Protein AF-A0A5B1B712-F1 (afdb_monomer_lite)

pLDDT: mean 88.31, std 9.88, range [41.16, 98.31]

Sequence (535 aa):
MKKTTFRITFEDGETRSASLMPILPAKYIATVTPSPIDPTKFTGEYGIDWCEMDTNFSKIVKFQNTPTSDISHILDEPSSQFIKGGTDPQKQAILKEMYEIVQYYGKDYPVTWINLPKGKVATINIKTPLISGKDEKTDFLTIVKNANFEISYDKKSDAGSNPPIKLEKLKSKGSDIEIKALNTFGQTEYIIIQDYNGDEVGKIEMSPNSIENLAIKIVPVVFKSNPNTEKSDAQTLYKSATNGTKLIDSLNSKAFSQIGLRFTIAPIKPSPECIVIDVTKDNWTQFYKSGVFQDWEYQKTTIKPTVSVDEDGEKIYGTRDPNPRFLIDKLEDMYFAKYGKTHKGALIFVTDKSYTDPLIQGFSQTSLIRSQGTVIFNGGLSDVSVFAHEIAHMLGMEHTFFKDVADMSSENTKLGDLTRNQSIADGKKEINDLIAYQENYIKEDQENIKKLKAKNNPSPRDLTEIKEGEENIKNTEKSIVRLKDKLRKIDIKRVCGLKVTQAKTKNYMDYINDRTYFAKHQAEIAKKECKDFYK

Foldseek 3Di:
DDWDKDWDQDPVRDIDIDTDDPQPDFAWFKAKDAPPPPLLPFFAQWAKWGFDAPLQLPATQDIQNFGLVQFQWFAPQQQLAIDGDDDRVRSRVLVLVQADWDDDPNHTGGAMEIAAAAQDKTKMFIAIRGNDGDDDQAWKKWWDDDPQKWKDFPNDICPDPRDTDIDGRHDRSTGIMMIHGHDQDQDWDKTFMATPVRHTNGIHIYDRHAAFEFEEEEAEEEEDDDPVVRQVQQQVLVCLQCVPVVLQCCCCRFQQNHLRYHYDYDDADVTGHYHYDHCVPQVVCQQADPQAGDWHQCVVDPDAHDFQAAPLRDTPGDRPDRDTHGPQSVVVVRSCVVPNPPDLHEYEYEYATHHPPNLPQKDWDQLQFARTHIYGYNVCSNPSLRVSQRVLSVLLAAALAAPDPVSSVVLSVLSCVLQVSGRLVNSLVVLVVLLVVLVVVLVVLVVLLVVQVPDPDRDPVSVVSNVVSVVSNSVSVVVSVVSVSSNLNNLSSCQSRTHGNAPSHLDSSGPDDSRGHHHPSSSVSSVVSSVNHPD

Structure (mmCIF, N/CA/C/O backbone):
data_AF-A0A5B1B712-F1
#
_entry.id   AF-A0A5B1B712-F1
#
loop_
_atom_site.group_PDB
_atom_site.id
_atom_site.type_symbol
_atom_site.label_atom_id
_atom_site.label_alt_id
_atom_site.label_comp_id
_atom_site.label_asym_id
_atom_site.label_entity_id
_atom_site.label_seq_id
_atom_site.pdbx_PDB_ins_code
_atom_site.Cartn_x
_atom_site.Cartn_y
_atom_site.Cartn_z
_atom_site.occupancy
_atom_site.B_iso_or_equiv
_atom_site.auth_seq_id
_atom_site.auth_comp_id
_atom_site.auth_asym_id
_atom_site.auth_atom_id
_atom_site.pdbx_PDB_model_num
ATOM 1 N N . MET A 1 1 ? -35.070 -10.683 42.161 1.00 50.12 1 MET A N 1
ATOM 2 C CA . MET A 1 1 ? -33.848 -11.407 42.582 1.00 50.12 1 MET A CA 1
ATOM 3 C C . MET A 1 1 ? -33.763 -11.360 44.098 1.00 50.12 1 MET A C 1
ATOM 5 O O . MET A 1 1 ? -34.125 -10.336 44.668 1.00 50.12 1 MET A O 1
ATOM 9 N N . LYS A 1 2 ? -33.395 -12.463 44.757 1.00 41.16 2 LYS A N 1
ATOM 10 C CA . LYS A 1 2 ? -33.380 -12.530 46.226 1.00 41.16 2 LYS A CA 1
ATOM 11 C C . LYS A 1 2 ? -32.133 -11.821 46.763 1.00 41.16 2 LYS A C 1
ATOM 13 O O . LYS A 1 2 ? -31.024 -12.116 46.342 1.00 41.16 2 LYS A O 1
ATOM 18 N N . LYS A 1 3 ? -32.348 -10.870 47.670 1.00 53.75 3 LYS A N 1
ATOM 19 C CA . LYS A 1 3 ? -31.317 -10.190 48.460 1.00 53.75 3 LYS A CA 1
ATOM 20 C C . LYS A 1 3 ? -30.676 -11.223 49.391 1.00 53.75 3 LYS A C 1
ATOM 22 O O . LYS A 1 3 ? -31.403 -11.852 50.159 1.00 53.75 3 LYS A O 1
ATOM 27 N N . THR A 1 4 ? -29.361 -11.408 49.315 1.00 63.50 4 THR A N 1
ATOM 28 C CA . THR A 1 4 ? -28.649 -12.300 50.237 1.00 63.50 4 THR A CA 1
ATOM 29 C C . THR A 1 4 ? -28.143 -11.463 51.399 1.00 63.50 4 THR A C 1
ATOM 31 O O . THR A 1 4 ? -27.314 -10.568 51.232 1.00 63.50 4 THR A O 1
ATOM 34 N N . THR A 1 5 ? -28.690 -11.717 52.582 1.00 70.12 5 THR A N 1
ATOM 35 C CA . THR A 1 5 ? -28.289 -11.031 53.809 1.00 70.12 5 THR A CA 1
ATOM 36 C C . THR A 1 5 ? -27.361 -11.943 54.588 1.00 70.12 5 THR A C 1
ATOM 38 O O . THR A 1 5 ? -27.790 -12.984 55.082 1.00 70.12 5 THR A O 1
ATOM 41 N N . PHE A 1 6 ? -26.105 -11.538 54.721 1.00 73.75 6 PHE A N 1
ATOM 42 C CA . PHE A 1 6 ? -25.160 -12.176 55.623 1.00 73.75 6 PHE A CA 1
ATOM 43 C C . PHE A 1 6 ? -25.405 -11.619 57.023 1.00 73.75 6 PHE A C 1
ATOM 45 O O . PHE A 1 6 ? -25.449 -10.401 57.208 1.00 73.75 6 PHE A O 1
ATOM 52 N N . ARG A 1 7 ? -25.612 -12.506 57.998 1.00 80.25 7 ARG A N 1
ATOM 53 C CA . ARG A 1 7 ? -25.683 -12.161 59.421 1.00 80.25 7 ARG A CA 1
ATOM 54 C C . ARG A 1 7 ? -24.465 -12.748 60.109 1.00 80.25 7 ARG A C 1
ATOM 56 O O . ARG A 1 7 ? -24.227 -13.946 59.991 1.00 80.25 7 ARG A O 1
ATOM 63 N N . ILE A 1 8 ? -23.722 -11.898 60.801 1.00 77.31 8 ILE A N 1
ATOM 64 C CA . ILE A 1 8 ? -22.631 -12.301 61.684 1.00 77.31 8 ILE A CA 1
ATOM 65 C C . ILE A 1 8 ? -23.058 -11.904 63.090 1.00 77.31 8 ILE A C 1
ATOM 67 O O . ILE A 1 8 ? -23.433 -10.752 63.320 1.00 77.31 8 ILE A O 1
ATOM 71 N N . THR A 1 9 ? -23.027 -12.868 64.001 1.00 83.88 9 THR A N 1
ATOM 72 C CA . THR A 1 9 ? -23.249 -12.644 65.428 1.00 83.88 9 THR A CA 1
ATOM 73 C C . THR A 1 9 ? -21.899 -12.743 66.121 1.00 83.88 9 THR A C 1
ATOM 75 O O . THR A 1 9 ? -21.200 -13.743 65.960 1.00 83.88 9 THR A O 1
ATOM 78 N N . PHE A 1 10 ? -21.515 -11.678 66.815 1.00 82.62 10 PHE A N 1
ATOM 79 C CA . PHE A 1 10 ? -20.273 -11.591 67.574 1.00 82.62 10 PHE A CA 1
ATOM 80 C C . PHE A 1 10 ? -20.438 -12.260 68.948 1.00 82.62 10 PHE A C 1
ATOM 82 O O . PHE A 1 10 ? -21.555 -12.545 69.384 1.00 82.62 10 PHE A O 1
ATOM 89 N N . GLU A 1 11 ? -19.322 -12.543 69.624 1.00 80.00 11 GLU A N 1
ATOM 90 C CA . GLU A 1 11 ? -19.307 -13.242 70.923 1.00 80.00 11 GLU A CA 1
ATOM 91 C C . GLU A 1 11 ? -20.048 -12.481 72.037 1.00 80.00 11 GLU A C 1
ATOM 93 O O . GLU A 1 11 ? -20.515 -13.090 72.995 1.00 80.00 11 GLU A O 1
ATOM 98 N N . ASP A 1 12 ? -20.215 -11.166 71.891 1.00 86.88 12 ASP A N 1
ATOM 99 C CA . ASP A 1 12 ? -20.987 -10.301 72.790 1.00 86.88 12 ASP A CA 1
ATOM 100 C C . ASP A 1 12 ? -22.505 -10.305 72.510 1.00 86.88 12 ASP A C 1
ATOM 102 O O . ASP A 1 12 ? -23.271 -9.612 73.181 1.00 86.88 12 ASP A O 1
ATOM 106 N N . GLY A 1 13 ? -22.958 -11.090 71.526 1.00 81.56 13 GLY A N 1
ATOM 107 C CA . GLY A 1 13 ? -24.353 -11.171 71.101 1.00 81.56 13 GLY A CA 1
ATOM 108 C C . GLY A 1 13 ? -24.779 -10.079 70.114 1.00 81.56 13 GLY A C 1
ATOM 109 O O . GLY A 1 13 ? -25.917 -10.117 69.628 1.00 81.56 13 GLY A O 1
ATOM 110 N N . GLU A 1 14 ? -23.899 -9.136 69.755 1.00 81.06 14 GLU A N 1
ATOM 111 C CA . GLU A 1 14 ? -24.190 -8.142 68.725 1.00 81.06 14 GLU A CA 1
ATOM 112 C C . GLU A 1 14 ? -24.359 -8.859 67.376 1.00 81.06 14 GLU A C 1
ATOM 114 O O . GLU A 1 14 ? -23.508 -9.634 66.942 1.00 81.06 14 GLU A O 1
ATOM 119 N N . THR A 1 15 ? -25.475 -8.624 66.683 1.00 79.06 15 THR A N 1
ATOM 120 C CA . THR A 1 15 ? -25.688 -9.167 65.335 1.00 79.06 15 THR A CA 1
ATOM 121 C C . THR A 1 15 ? -25.596 -8.048 64.316 1.00 79.06 15 THR A C 1
ATOM 123 O O . THR A 1 15 ? -26.460 -7.171 64.267 1.00 79.06 15 THR A O 1
ATOM 126 N N . ARG A 1 16 ? -24.589 -8.111 63.443 1.00 80.81 16 ARG A N 1
ATOM 127 C CA . ARG A 1 16 ? -24.492 -7.224 62.281 1.00 80.81 16 ARG A CA 1
ATOM 128 C C . ARG A 1 16 ? -24.977 -7.945 61.042 1.00 80.81 16 ARG A C 1
ATOM 130 O O . ARG A 1 16 ? -24.733 -9.135 60.842 1.00 80.81 16 ARG A O 1
ATOM 137 N N . SER A 1 17 ? -25.683 -7.206 60.194 1.00 77.00 17 SER A N 1
ATOM 138 C CA . SER A 1 17 ? -26.152 -7.729 58.919 1.00 77.00 17 SER A CA 1
ATOM 139 C C . SER A 1 17 ? -25.687 -6.853 57.770 1.00 77.00 17 SER A C 1
ATOM 141 O O . SER A 1 17 ? -25.877 -5.639 57.786 1.00 77.00 17 SER A O 1
ATOM 143 N N . ALA A 1 18 ? -25.080 -7.488 56.771 1.00 69.56 18 ALA A N 1
ATOM 144 C CA . ALA A 1 18 ? -24.715 -6.865 55.511 1.00 69.56 18 ALA A CA 1
ATOM 145 C C . ALA A 1 18 ? -25.545 -7.522 54.414 1.00 69.56 18 ALA A C 1
ATOM 147 O O . ALA A 1 18 ? -25.600 -8.746 54.283 1.00 69.56 18 ALA A O 1
ATOM 148 N N . SER A 1 19 ? -26.250 -6.701 53.650 1.00 56.25 19 SER A N 1
ATOM 149 C CA . SER A 1 19 ? -27.020 -7.185 52.515 1.00 56.25 19 SER A CA 1
ATOM 150 C C . SER A 1 19 ? -26.234 -6.959 51.242 1.00 56.25 19 SER A C 1
ATOM 152 O O . SER A 1 19 ? -25.960 -5.813 50.898 1.00 56.25 19 SER A O 1
ATOM 154 N N . LEU A 1 20 ? -25.935 -8.037 50.528 1.00 56.88 20 LEU A N 1
ATOM 155 C CA . LEU A 1 20 ? -25.365 -7.963 49.192 1.00 56.88 20 LEU A CA 1
ATOM 156 C C . LEU A 1 20 ? -26.476 -8.302 48.197 1.00 56.88 20 LEU A C 1
ATOM 158 O O . LEU A 1 20 ? -27.103 -9.365 48.262 1.00 56.88 20 LEU A O 1
ATOM 162 N N . MET A 1 21 ? -26.766 -7.371 47.289 1.00 50.62 21 MET A N 1
ATOM 163 C CA . MET A 1 21 ? -27.394 -7.766 46.035 1.00 50.62 21 MET A CA 1
ATOM 164 C C . MET A 1 21 ? -26.284 -8.348 45.160 1.00 50.62 21 MET A C 1
ATOM 166 O O . MET A 1 21 ? -25.245 -7.700 45.039 1.00 50.62 21 MET A O 1
ATOM 170 N N . PRO A 1 22 ? -26.470 -9.527 44.544 1.00 51.47 22 PRO A N 1
ATOM 171 C CA . PRO A 1 22 ? -25.634 -9.905 43.421 1.00 51.47 22 PRO A CA 1
ATOM 172 C C . PRO A 1 22 ? -25.865 -8.852 42.336 1.00 51.47 22 PRO A C 1
ATOM 174 O O . PRO A 1 22 ? -26.931 -8.810 41.719 1.00 51.47 22 PRO A O 1
ATOM 177 N N . ILE A 1 23 ? -24.906 -7.945 42.178 1.00 55.38 23 ILE A N 1
ATOM 178 C CA . ILE A 1 23 ? -24.858 -7.042 41.038 1.00 55.38 23 ILE A CA 1
ATOM 179 C C . ILE A 1 23 ? -24.510 -7.949 39.864 1.00 55.38 23 ILE A C 1
ATOM 181 O O . ILE A 1 23 ? -23.486 -8.630 39.892 1.00 55.38 23 ILE A O 1
ATOM 185 N N . LEU A 1 24 ? -25.403 -8.048 38.876 1.00 60.50 24 LEU A N 1
ATOM 186 C CA . LEU A 1 24 ? -25.001 -8.636 37.605 1.00 60.50 24 LEU A CA 1
ATOM 187 C C . LEU A 1 24 ? -23.913 -7.716 37.043 1.00 60.50 24 LEU A C 1
ATOM 189 O O . LEU A 1 24 ? -24.230 -6.542 36.837 1.00 60.50 24 LEU A O 1
ATOM 193 N N . PRO A 1 25 ? -22.688 -8.225 36.814 1.00 69.38 25 PRO A N 1
ATOM 194 C CA . PRO A 1 25 ? -21.607 -7.447 36.230 1.00 69.38 25 PRO A CA 1
ATOM 195 C C . PRO A 1 25 ? -22.128 -6.708 35.002 1.00 69.38 25 PRO A C 1
ATOM 197 O O . PRO A 1 25 ? -22.722 -7.337 34.115 1.00 69.38 25 PRO A O 1
ATOM 200 N N . ALA A 1 26 ? -21.935 -5.395 34.939 1.00 84.56 26 ALA A N 1
ATOM 201 C CA . ALA A 1 26 ? -22.098 -4.687 33.685 1.00 84.56 26 ALA A CA 1
ATOM 202 C C . ALA A 1 26 ? -21.106 -5.277 32.675 1.00 84.56 26 ALA A C 1
ATOM 204 O O . ALA A 1 26 ? -19.916 -5.408 32.954 1.00 84.56 26 ALA A O 1
ATOM 205 N N . LYS A 1 27 ? -21.613 -5.694 31.517 1.00 89.75 27 LYS A N 1
ATOM 206 C CA . LYS A 1 27 ? -20.801 -6.271 30.445 1.00 89.75 27 LYS A CA 1
ATOM 207 C C . LYS A 1 27 ? -20.566 -5.208 29.397 1.00 89.75 27 LYS A C 1
ATOM 209 O O . LYS A 1 27 ? -21.530 -4.715 28.808 1.00 89.75 27 LYS A O 1
ATOM 214 N N . TYR A 1 28 ? -19.306 -4.895 29.147 1.00 91.19 28 TYR A N 1
ATOM 215 C CA . TYR A 1 28 ? -18.882 -3.910 28.159 1.00 91.19 28 TYR A CA 1
ATOM 216 C C . TYR A 1 28 ? -18.066 -4.588 27.075 1.00 91.19 28 TYR A C 1
ATOM 218 O O . TYR A 1 28 ? -17.346 -5.529 27.370 1.00 91.19 28 TYR A O 1
ATOM 226 N N . ILE A 1 29 ? -18.123 -4.088 25.847 1.00 93.69 29 ILE A N 1
ATOM 227 C CA . ILE A 1 29 ? -17.103 -4.405 24.840 1.00 93.69 29 ILE A CA 1
ATOM 228 C C . ILE A 1 29 ? -16.290 -3.139 24.615 1.00 93.69 29 ILE A C 1
ATOM 230 O O . ILE A 1 29 ? -16.866 -2.077 24.381 1.00 93.69 29 ILE A O 1
ATOM 234 N N . ALA A 1 30 ? -14.968 -3.228 24.711 1.00 94.44 30 ALA A N 1
ATOM 235 C CA . ALA A 1 30 ? -14.084 -2.106 24.435 1.00 94.44 30 ALA A CA 1
ATOM 236 C C . ALA A 1 30 ? -13.819 -2.016 22.927 1.00 94.44 30 ALA A C 1
ATOM 238 O O . ALA A 1 30 ? -13.176 -2.885 22.342 1.00 94.44 30 ALA A O 1
ATOM 239 N N . THR A 1 31 ? -14.314 -0.949 22.303 1.00 93.62 31 THR A N 1
ATOM 240 C CA . THR A 1 31 ? -14.117 -0.666 20.876 1.00 93.62 31 THR A CA 1
ATOM 241 C C . THR A 1 31 ? -13.103 0.451 20.689 1.00 93.62 31 THR A C 1
ATOM 243 O O . THR A 1 31 ? -13.117 1.417 21.457 1.00 93.62 31 THR A O 1
ATOM 246 N N . VAL A 1 32 ? -12.270 0.359 19.656 1.00 94.19 32 VAL A N 1
ATOM 247 C CA . VAL A 1 32 ? -11.128 1.258 19.458 1.00 94.19 32 VAL A CA 1
ATOM 248 C C . VAL A 1 32 ? -11.271 2.038 18.155 1.00 94.19 32 VAL A C 1
ATOM 250 O O . VAL A 1 32 ? -11.638 1.492 17.121 1.00 94.19 32 VAL A O 1
ATOM 253 N N . THR A 1 33 ? -10.998 3.340 18.212 1.00 91.75 33 THR A N 1
ATOM 254 C CA . THR A 1 33 ? -11.005 4.248 17.052 1.00 91.75 33 THR A CA 1
ATOM 255 C C . THR A 1 33 ? -9.831 5.227 17.149 1.00 91.75 33 THR A C 1
ATOM 257 O O . THR A 1 33 ? -9.340 5.446 18.260 1.00 91.75 33 THR A O 1
ATOM 260 N N . PRO A 1 34 ? -9.358 5.838 16.049 1.00 90.06 34 PRO A N 1
ATOM 261 C CA . PRO A 1 34 ? -8.362 6.906 16.135 1.00 90.06 34 PRO A CA 1
ATOM 262 C C . PRO A 1 34 ? -8.875 8.087 16.967 1.00 90.06 34 PRO A C 1
ATOM 264 O O . PRO A 1 34 ? -10.079 8.354 17.008 1.00 90.06 34 PRO A O 1
ATOM 267 N N . SER A 1 35 ? -7.953 8.797 17.621 1.00 86.38 35 SER A N 1
ATOM 268 C CA . SER A 1 35 ? -8.233 10.057 18.309 1.00 86.38 35 SER A CA 1
ATOM 269 C C . SER A 1 35 ? -7.502 11.223 17.619 1.00 86.38 35 SER A C 1
ATOM 271 O O . SER A 1 35 ? -6.347 11.047 17.224 1.00 86.38 35 SER A O 1
ATOM 273 N N . PRO A 1 36 ? -8.125 12.408 17.450 1.00 75.94 36 PRO A N 1
ATOM 274 C CA . PRO A 1 36 ? -9.433 12.817 17.975 1.00 75.94 36 PRO A CA 1
ATOM 275 C C . PRO A 1 36 ? -10.596 11.970 17.442 1.00 75.94 36 PRO A C 1
ATOM 277 O O . PRO A 1 36 ? -10.550 11.491 16.316 1.00 75.94 36 PRO A O 1
ATOM 280 N N . ILE A 1 37 ? -11.647 11.820 18.264 1.00 60.38 37 ILE A N 1
ATOM 281 C CA . ILE A 1 37 ? -12.854 11.005 17.980 1.00 60.38 37 ILE A CA 1
ATOM 282 C C . ILE A 1 37 ? -13.455 11.307 16.606 1.00 60.38 37 ILE A C 1
ATOM 284 O O . ILE A 1 37 ? -14.119 10.451 16.033 1.00 60.38 37 ILE A O 1
ATOM 288 N N . ASP A 1 38 ? -13.262 12.535 16.120 1.00 69.31 38 ASP A N 1
ATOM 289 C CA . ASP A 1 38 ? -13.509 12.910 14.738 1.00 69.31 38 ASP A CA 1
ATOM 290 C C . ASP A 1 38 ? -12.348 12.416 13.854 1.00 69.31 38 ASP A C 1
ATOM 292 O O . ASP A 1 38 ? -11.329 13.110 13.741 1.00 69.31 38 ASP A O 1
ATOM 296 N N . PRO A 1 39 ? -12.491 11.258 13.180 1.00 58.19 39 PRO A N 1
ATOM 297 C CA . PRO A 1 39 ? -11.410 10.661 12.406 1.00 58.19 39 PRO A CA 1
ATOM 298 C C . PRO A 1 39 ? -11.059 11.521 11.188 1.00 58.19 39 PRO A C 1
ATOM 300 O O . PRO A 1 39 ? -10.028 11.311 10.560 1.00 58.19 39 PRO A O 1
ATOM 303 N N . THR A 1 40 ? -11.888 12.518 10.843 1.00 63.72 40 THR A N 1
ATOM 304 C CA . THR A 1 40 ? -11.573 13.475 9.775 1.00 63.72 40 THR A CA 1
ATOM 305 C C . THR A 1 40 ? -10.407 14.398 10.125 1.00 63.72 40 THR A C 1
ATOM 307 O O . THR A 1 40 ? -9.854 15.022 9.220 1.00 63.72 40 THR A O 1
ATOM 310 N N . LYS A 1 41 ? -10.021 14.461 11.406 1.00 74.50 41 LYS A N 1
ATOM 311 C CA . LYS A 1 41 ? -8.885 15.239 11.915 1.00 74.50 41 LYS A CA 1
ATOM 312 C C . LYS A 1 41 ? -7.626 14.404 12.152 1.00 74.50 41 LYS A C 1
ATOM 314 O O . LYS A 1 41 ? -6.592 14.979 12.473 1.00 74.50 41 LYS A O 1
ATOM 319 N N . PHE A 1 42 ? -7.705 13.081 12.021 1.00 82.62 42 PHE A N 1
ATOM 320 C CA . PHE A 1 42 ? -6.535 12.209 12.046 1.00 82.62 42 PHE A CA 1
ATOM 321 C C . PHE A 1 42 ? -5.678 12.465 10.796 1.00 82.62 42 PHE A C 1
ATOM 323 O O . PHE A 1 42 ? -6.223 12.495 9.690 1.00 82.62 42 PHE A O 1
ATOM 330 N N . THR A 1 43 ? -4.362 12.683 10.949 1.00 78.88 43 THR A N 1
ATOM 331 C CA . THR A 1 43 ? -3.503 13.148 9.838 1.00 78.88 43 THR A CA 1
ATOM 332 C C . THR A 1 43 ? -2.489 12.120 9.336 1.00 78.88 43 THR A C 1
ATOM 334 O O . THR A 1 43 ? -1.664 12.450 8.480 1.00 78.88 43 THR A O 1
ATOM 337 N N . GLY A 1 44 ? -2.580 10.872 9.805 1.00 82.19 44 GLY A N 1
ATOM 338 C CA . GLY A 1 44 ? -1.759 9.761 9.320 1.00 82.19 44 GLY A CA 1
ATOM 339 C C . GLY A 1 44 ? -0.501 9.483 10.145 1.00 82.19 44 GLY A C 1
ATOM 340 O O . GLY A 1 44 ? 0.450 8.878 9.666 1.00 82.19 44 GLY A O 1
ATOM 341 N N . GLU A 1 45 ? -0.435 9.930 11.393 1.00 86.50 45 GLU A N 1
ATOM 342 C CA . GLU A 1 45 ? 0.786 9.849 12.201 1.00 86.50 45 GLU A CA 1
ATOM 343 C C . GLU A 1 45 ? 1.227 8.399 12.514 1.00 86.50 45 GLU A C 1
ATOM 345 O O . GLU A 1 45 ? 2.411 8.149 12.763 1.00 86.50 45 GLU A O 1
ATOM 350 N N . TYR A 1 46 ? 0.295 7.440 12.478 1.00 92.44 46 TYR A N 1
ATOM 351 C CA . TYR A 1 46 ? 0.489 5.999 12.695 1.00 92.44 46 TYR A CA 1
ATOM 352 C C . TYR A 1 46 ? -0.547 5.187 11.897 1.00 92.44 46 TYR A C 1
ATOM 354 O O . TYR A 1 46 ? -1.554 5.726 11.465 1.00 92.44 46 TYR A O 1
ATOM 362 N N . GLY A 1 47 ? -0.331 3.895 11.661 1.00 94.31 47 GLY A N 1
ATOM 363 C CA . GLY A 1 47 ? -1.299 3.088 10.912 1.00 94.31 47 GLY A CA 1
ATOM 364 C C . GLY A 1 47 ? -2.442 2.662 11.804 1.00 94.31 47 GLY A C 1
ATOM 365 O O . GLY A 1 47 ? -2.1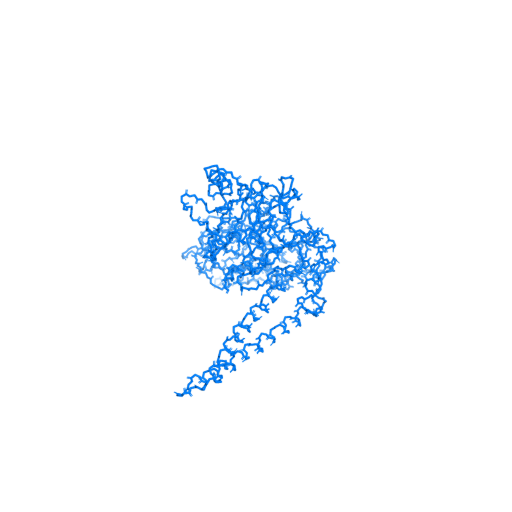77 2.165 12.894 1.00 94.31 47 GLY A O 1
ATOM 366 N N . ILE A 1 48 ? -3.684 2.821 11.354 1.00 94.50 48 ILE A N 1
ATOM 367 C CA . ILE A 1 48 ? -4.851 2.303 12.067 1.00 94.50 48 ILE A CA 1
ATOM 368 C C . ILE A 1 48 ? -5.958 1.893 11.103 1.00 94.50 48 ILE A C 1
ATOM 370 O O . ILE A 1 48 ? -6.363 2.650 10.220 1.00 94.50 48 ILE A O 1
ATOM 374 N N . ASP A 1 49 ? -6.464 0.683 11.301 1.00 95.06 49 ASP A N 1
ATOM 375 C CA . ASP A 1 49 ? -7.586 0.130 10.556 1.00 95.06 49 ASP A CA 1
ATOM 376 C C . ASP A 1 49 ? -8.612 -0.415 11.551 1.00 95.06 49 ASP A C 1
ATOM 378 O O . ASP A 1 49 ? -8.293 -1.240 12.409 1.00 95.06 49 ASP A O 1
ATOM 382 N N . TRP A 1 50 ? -9.832 0.113 11.489 1.00 94.56 50 TRP A N 1
ATOM 383 C CA . TRP A 1 50 ? -10.864 -0.109 12.495 1.00 94.56 50 TRP A CA 1
ATOM 384 C C . TRP A 1 50 ? -12.248 -0.187 11.860 1.00 94.56 50 TRP A C 1
ATOM 386 O O . TRP A 1 50 ? -12.506 0.362 10.783 1.00 94.56 50 TRP A O 1
ATOM 396 N N . CYS A 1 51 ? -13.166 -0.801 12.600 1.00 95.19 51 CYS A N 1
ATOM 397 C CA . CYS A 1 51 ? -14.572 -0.890 12.249 1.00 95.19 51 CYS A CA 1
ATOM 398 C C . CYS A 1 51 ? -15.455 -0.219 13.304 1.00 95.19 51 CYS A C 1
ATOM 400 O O . CYS A 1 51 ? -15.168 -0.238 14.500 1.00 95.19 51 CYS A O 1
ATOM 402 N N . GLU A 1 52 ? -16.578 0.333 12.855 1.00 94.00 52 GLU A N 1
ATOM 403 C CA . GLU A 1 52 ? -17.700 0.700 13.715 1.00 94.00 52 GLU A CA 1
ATOM 404 C C . GLU A 1 52 ? -18.777 -0.374 13.559 1.00 94.00 52 GLU A C 1
ATOM 406 O O . GLU A 1 52 ? -19.217 -0.657 12.442 1.00 94.00 52 GLU A O 1
ATOM 411 N N . MET A 1 53 ? -19.197 -0.971 14.673 1.00 94.38 53 MET A N 1
ATOM 412 C CA . MET A 1 53 ? -20.286 -1.949 14.724 1.00 94.38 53 MET A CA 1
ATOM 413 C C . MET A 1 53 ? -21.629 -1.250 14.963 1.00 94.38 53 MET A C 1
ATOM 415 O O . MET A 1 53 ? -21.683 -0.137 15.491 1.00 94.38 53 MET A O 1
ATOM 419 N N . ASP A 1 54 ? -22.730 -1.903 14.595 1.00 93.81 54 ASP A N 1
ATOM 420 C CA . ASP A 1 54 ? -24.056 -1.494 15.055 1.00 93.81 54 ASP A CA 1
ATOM 421 C C . ASP A 1 54 ? -24.211 -1.684 16.577 1.00 93.81 54 ASP A C 1
ATOM 423 O O . ASP A 1 54 ? -23.409 -2.339 17.243 1.00 93.81 54 ASP A O 1
ATOM 427 N N . THR A 1 55 ? -25.284 -1.135 17.150 1.00 88.44 55 THR A N 1
ATOM 428 C CA . THR A 1 55 ? -25.520 -1.165 18.606 1.00 88.44 55 THR A CA 1
ATOM 429 C C . THR A 1 55 ? -25.612 -2.575 19.188 1.00 88.44 55 THR A C 1
ATOM 431 O O . THR A 1 55 ? -25.341 -2.766 20.369 1.00 88.44 55 THR A O 1
ATOM 434 N N . ASN A 1 56 ? -25.984 -3.563 18.372 1.00 90.00 56 ASN A N 1
ATOM 435 C CA . ASN A 1 56 ? -26.139 -4.954 18.788 1.00 90.00 56 ASN A CA 1
ATOM 436 C C . ASN A 1 56 ? -24.917 -5.829 18.488 1.00 90.00 56 ASN A C 1
ATOM 438 O O . ASN A 1 56 ? -24.988 -7.037 18.757 1.00 90.00 56 ASN A O 1
ATOM 442 N N . PHE A 1 57 ? -23.841 -5.259 17.929 1.00 92.69 57 PHE A N 1
ATOM 443 C CA . PHE A 1 57 ? -22.656 -5.990 17.468 1.00 92.69 57 PHE A CA 1
ATOM 444 C C . PHE A 1 57 ? -23.012 -7.161 16.537 1.00 92.69 57 PHE A C 1
ATOM 446 O O . PHE A 1 57 ? -22.462 -8.255 16.625 1.00 92.69 57 PHE A O 1
ATOM 453 N N . SER A 1 58 ? -24.009 -6.950 15.680 1.00 92.12 58 SER A N 1
ATOM 454 C CA . SER A 1 58 ? -24.463 -7.912 14.679 1.00 92.12 58 SER A CA 1
ATOM 455 C C . SER A 1 58 ? -23.768 -7.712 13.334 1.00 92.12 58 SER A C 1
ATOM 457 O O . SER A 1 58 ? -23.563 -8.682 12.602 1.00 92.12 58 SER A O 1
ATOM 459 N N . LYS A 1 59 ? -23.388 -6.469 13.011 1.00 95.38 59 LYS A N 1
ATOM 460 C CA . LYS A 1 59 ? -22.752 -6.128 11.737 1.00 95.38 59 LYS A CA 1
ATOM 461 C C . LYS A 1 59 ? -21.844 -4.909 11.834 1.00 95.38 59 LYS A C 1
ATOM 463 O O . LYS A 1 59 ? -22.087 -3.990 12.616 1.00 95.38 59 LYS A O 1
ATOM 468 N N . ILE A 1 60 ? -20.847 -4.881 10.959 1.00 96.94 60 ILE A N 1
ATOM 469 C CA . ILE A 1 60 ? -20.005 -3.718 10.693 1.00 96.94 60 ILE A CA 1
ATOM 470 C C . ILE A 1 60 ? -20.854 -2.698 9.929 1.00 96.94 60 ILE A C 1
ATOM 472 O O . ILE A 1 60 ? -21.411 -3.010 8.875 1.00 96.94 60 ILE A O 1
ATOM 476 N N . VAL A 1 61 ? -20.973 -1.478 10.451 1.00 96.50 61 VAL A N 1
ATOM 477 C CA . VAL A 1 61 ? -21.681 -0.368 9.789 1.00 96.50 61 VAL A CA 1
ATOM 478 C C . VAL A 1 61 ? -20.731 0.554 9.038 1.00 96.50 61 VAL A C 1
ATOM 480 O O . VAL A 1 61 ? -21.121 1.092 7.997 1.00 96.50 61 VAL A O 1
ATOM 483 N N . LYS A 1 62 ? -19.483 0.680 9.506 1.00 95.06 62 LYS A N 1
ATOM 484 C CA . LYS A 1 62 ? -18.411 1.393 8.805 1.00 95.06 62 LYS A CA 1
ATOM 485 C C . LYS A 1 62 ? -17.058 0.717 8.989 1.00 95.06 62 LYS A C 1
ATOM 487 O O . LYS A 1 62 ? -16.817 0.118 10.031 1.00 95.06 62 LYS A O 1
ATOM 492 N N . PHE A 1 63 ? -16.164 0.927 8.032 1.00 93.25 63 PHE A N 1
ATOM 493 C CA . PHE A 1 63 ? -14.746 0.563 8.088 1.00 93.25 63 PHE A CA 1
ATOM 494 C C . PHE A 1 63 ? -13.914 1.794 7.699 1.00 93.25 63 PHE A C 1
ATOM 496 O O . PHE A 1 63 ? -14.208 2.444 6.697 1.00 93.25 63 PHE A O 1
ATOM 503 N N . GLN A 1 64 ? -12.954 2.199 8.535 1.00 89.44 64 GLN A N 1
ATOM 504 C CA . GLN A 1 64 ? -12.178 3.446 8.372 1.00 89.44 64 GLN A CA 1
ATOM 505 C C . GLN A 1 64 ? -13.044 4.681 8.015 1.00 89.44 64 GLN A C 1
ATOM 507 O O . GLN A 1 64 ? -12.751 5.446 7.092 1.00 89.44 64 GLN A O 1
ATOM 512 N N . ASN A 1 65 ? -14.159 4.855 8.739 1.00 88.75 65 ASN A N 1
ATOM 513 C CA . ASN A 1 65 ? -15.189 5.886 8.522 1.00 88.75 65 ASN A CA 1
ATOM 514 C C . ASN A 1 65 ? -15.957 5.809 7.180 1.00 88.75 65 ASN A C 1
ATOM 516 O O . ASN A 1 65 ? -16.765 6.687 6.884 1.00 88.75 65 ASN A O 1
ATOM 520 N N . THR A 1 66 ? -15.772 4.747 6.402 1.00 92.50 66 THR A N 1
ATOM 521 C CA . THR A 1 66 ? -16.517 4.482 5.166 1.00 92.50 66 THR A CA 1
ATOM 522 C C . THR A 1 66 ? -17.756 3.644 5.479 1.00 92.50 66 THR A C 1
ATOM 524 O O . THR A 1 66 ? -17.614 2.536 6.003 1.00 92.50 66 THR A O 1
ATOM 527 N N . PRO A 1 67 ? -18.976 4.127 5.195 1.00 95.38 67 PRO A N 1
ATOM 528 C CA . PRO A 1 67 ? -20.195 3.332 5.308 1.00 95.38 67 PRO A CA 1
ATOM 529 C C . PRO A 1 67 ? -20.149 2.043 4.484 1.00 95.38 67 PRO A C 1
ATOM 531 O O . PRO A 1 67 ? -19.771 2.043 3.316 1.00 95.38 67 PRO A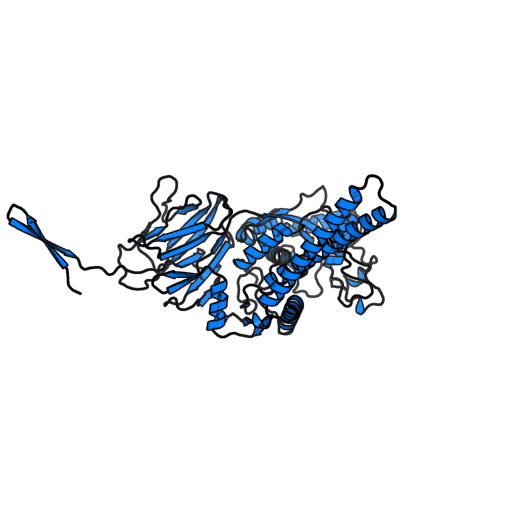 O 1
ATOM 534 N N . THR A 1 68 ? -20.645 0.940 5.045 1.00 95.56 68 THR A N 1
ATOM 535 C CA . THR A 1 68 ? -20.797 -0.323 4.291 1.00 95.56 68 THR A CA 1
ATOM 536 C C . THR A 1 68 ? -21.770 -0.217 3.114 1.00 95.56 68 THR A C 1
ATOM 538 O O . THR A 1 68 ? -21.686 -0.991 2.157 1.00 95.56 68 THR A O 1
ATOM 541 N N . SER A 1 69 ? -22.661 0.778 3.135 1.00 94.88 69 SER A N 1
ATOM 542 C CA . SER A 1 69 ? -23.521 1.124 2.001 1.00 94.88 69 SER A CA 1
ATOM 543 C C . SER A 1 69 ? -22.745 1.634 0.785 1.00 94.88 69 SER A C 1
ATOM 545 O O . SER A 1 69 ? -23.244 1.496 -0.327 1.00 94.88 69 SER A O 1
ATOM 547 N N . ASP A 1 70 ? -21.537 2.176 0.975 1.00 95.69 70 ASP A N 1
ATOM 548 C CA . ASP A 1 70 ? -20.707 2.704 -0.114 1.00 95.69 70 ASP A CA 1
ATOM 549 C C . ASP A 1 70 ? -19.884 1.615 -0.822 1.00 95.69 70 ASP A C 1
ATOM 551 O O . ASP A 1 70 ? -19.246 1.902 -1.837 1.00 95.69 70 ASP A O 1
ATOM 555 N N . ILE A 1 71 ? -19.933 0.362 -0.348 1.00 96.12 71 ILE A N 1
ATOM 556 C CA . ILE A 1 71 ? -19.390 -0.802 -1.063 1.00 96.12 71 ILE A CA 1
ATOM 557 C C . ILE A 1 71 ? -20.190 -0.998 -2.352 1.00 96.12 71 ILE A C 1
ATOM 559 O O . ILE A 1 71 ? -21.374 -1.361 -2.323 1.00 96.12 71 ILE A O 1
ATOM 563 N N . SER A 1 72 ? -19.516 -0.764 -3.475 1.00 95.56 72 SER A N 1
ATOM 564 C CA . SER A 1 72 ? -20.093 -0.755 -4.815 1.00 95.56 72 SER A CA 1
ATOM 565 C C . SER A 1 72 ? -19.957 -2.103 -5.519 1.00 95.56 72 SER A C 1
ATOM 567 O O . SER A 1 72 ? -20.847 -2.457 -6.291 1.00 95.56 72 SER A O 1
ATOM 569 N N . HIS A 1 73 ? -18.883 -2.852 -5.249 1.00 96.25 73 HIS A N 1
ATOM 570 C CA . HIS A 1 73 ? -18.622 -4.166 -5.839 1.00 96.25 73 HIS A CA 1
ATOM 571 C C . HIS A 1 73 ? -17.977 -5.099 -4.812 1.00 96.25 73 HIS A C 1
ATOM 573 O O . HIS A 1 73 ? -17.250 -4.647 -3.921 1.00 96.25 73 HIS A O 1
ATOM 579 N N . ILE A 1 74 ? -18.218 -6.395 -4.981 1.00 96.12 74 ILE A N 1
ATOM 580 C CA . ILE A 1 74 ? -17.564 -7.468 -4.230 1.00 96.12 74 ILE A CA 1
ATOM 581 C C . ILE A 1 74 ? -16.919 -8.456 -5.197 1.00 96.12 74 ILE A C 1
ATOM 583 O O . ILE A 1 74 ? -17.398 -8.619 -6.319 1.00 96.12 74 ILE A O 1
ATOM 587 N N . LEU A 1 75 ? -15.846 -9.110 -4.770 1.00 95.06 75 LEU A N 1
ATOM 588 C CA . LEU A 1 75 ? -15.235 -10.205 -5.507 1.00 95.06 75 LEU A CA 1
ATOM 589 C C . LEU A 1 75 ? -16.026 -11.499 -5.289 1.00 95.06 75 LEU A C 1
ATOM 591 O O . LEU A 1 75 ? -16.224 -11.930 -4.155 1.00 95.06 75 LEU A O 1
ATOM 595 N N . ASP A 1 76 ? -16.427 -12.132 -6.383 1.00 94.06 76 ASP A N 1
ATOM 596 C CA . ASP A 1 76 ? -16.886 -13.514 -6.418 1.00 94.06 76 ASP A CA 1
ATOM 597 C C . ASP A 1 76 ? -15.675 -14.420 -6.688 1.00 94.06 76 ASP A C 1
ATOM 599 O O . ASP A 1 76 ? -15.201 -14.545 -7.819 1.00 94.06 76 ASP A O 1
ATOM 603 N N . GLU A 1 77 ? -15.101 -14.998 -5.629 1.00 91.56 77 GLU A N 1
ATOM 604 C CA . GLU A 1 77 ? -13.881 -15.812 -5.739 1.00 91.56 77 GLU A CA 1
ATOM 605 C C . GLU A 1 77 ? -14.025 -17.077 -6.596 1.00 91.56 77 GLU A C 1
ATOM 607 O O . GLU A 1 77 ? -13.078 -17.385 -7.325 1.00 91.56 77 GLU A O 1
ATOM 612 N N . PRO A 1 78 ? -15.154 -17.817 -6.557 1.00 93.19 78 PRO A N 1
ATOM 613 C CA . PRO A 1 78 ? -15.379 -18.957 -7.440 1.00 93.19 78 PRO A CA 1
ATOM 614 C C . PRO A 1 78 ? -15.279 -18.616 -8.927 1.00 93.19 78 PRO A C 1
ATOM 616 O O . PRO A 1 78 ? -14.759 -19.423 -9.693 1.00 93.19 78 PRO A O 1
ATOM 619 N N . SER A 1 79 ? -15.754 -17.436 -9.336 1.00 91.56 79 SER A N 1
ATOM 620 C CA . SER A 1 79 ? -15.696 -16.991 -10.731 1.00 91.56 79 SER A CA 1
ATOM 621 C C . SER A 1 79 ? -14.490 -16.101 -11.038 1.00 91.56 79 SER A C 1
ATOM 623 O O . SER A 1 79 ? -14.305 -15.728 -12.194 1.00 91.56 79 SER A O 1
ATOM 625 N N . SER A 1 80 ? -13.698 -15.722 -10.028 1.00 92.94 80 SER A N 1
ATOM 626 C CA . SER A 1 80 ? -12.599 -14.754 -10.137 1.00 92.94 80 SER A CA 1
ATOM 627 C C . SER A 1 80 ? -13.027 -13.418 -10.762 1.00 92.94 80 SER A C 1
ATOM 629 O O . SER A 1 80 ? -12.306 -12.844 -11.580 1.00 92.94 80 SER A O 1
ATOM 631 N N . GLN A 1 81 ? -14.216 -12.920 -10.402 1.00 94.06 81 GLN A N 1
ATOM 632 C CA . GLN A 1 81 ? -14.768 -11.680 -10.960 1.00 94.06 81 GLN A CA 1
ATOM 633 C C . GLN A 1 81 ? -15.355 -10.775 -9.887 1.00 94.06 81 GLN A C 1
ATOM 635 O O . GLN A 1 81 ? -16.087 -11.213 -9.006 1.00 94.06 81 GLN A O 1
ATOM 640 N N . PHE A 1 82 ? -15.100 -9.477 -10.001 1.00 95.38 82 PHE A N 1
ATOM 641 C CA . PHE A 1 82 ? -15.867 -8.476 -9.283 1.00 95.38 82 PHE A CA 1
ATOM 642 C C . PHE A 1 82 ? -17.257 -8.346 -9.893 1.00 95.38 82 PHE A C 1
ATOM 644 O O . PHE A 1 82 ? -17.414 -8.130 -11.099 1.00 95.38 82 PHE A O 1
ATOM 651 N N . ILE A 1 83 ? -18.262 -8.424 -9.030 1.00 94.12 83 ILE A N 1
ATOM 652 C CA . ILE A 1 83 ? -19.663 -8.216 -9.367 1.00 94.12 83 ILE A CA 1
ATOM 653 C C . ILE A 1 83 ? -20.164 -6.939 -8.706 1.00 94.12 83 ILE A C 1
ATOM 655 O O . ILE A 1 83 ? -19.787 -6.587 -7.586 1.00 94.12 83 ILE A O 1
ATOM 659 N N . LYS A 1 84 ? -21.037 -6.221 -9.410 1.00 93.56 84 LYS A N 1
ATOM 660 C CA . LYS A 1 84 ? -21.661 -5.015 -8.872 1.00 93.56 84 LYS A CA 1
ATOM 661 C C . LYS A 1 84 ? -22.631 -5.369 -7.751 1.00 93.56 84 LYS A C 1
ATOM 663 O O . LYS A 1 84 ? -23.486 -6.238 -7.899 1.00 93.56 84 LYS A O 1
ATOM 668 N N . GLY A 1 85 ? -22.547 -4.625 -6.657 1.00 85.62 85 GLY A N 1
ATOM 669 C CA . GLY A 1 85 ? -23.350 -4.839 -5.466 1.00 85.62 85 GLY A CA 1
ATOM 670 C C . GLY A 1 85 ? -22.793 -5.965 -4.603 1.00 85.62 85 GLY A C 1
ATOM 671 O O . GLY A 1 85 ? -21.601 -6.007 -4.333 1.00 85.62 85 GLY A O 1
ATOM 672 N N . GLY A 1 86 ? -23.688 -6.809 -4.103 1.00 88.12 86 GLY A N 1
ATOM 673 C CA . GLY A 1 86 ? -23.421 -7.799 -3.065 1.00 88.12 86 GLY A CA 1
ATOM 674 C C . GLY A 1 86 ? -24.493 -7.715 -1.987 1.00 88.12 86 GLY A C 1
ATOM 675 O O . GLY A 1 86 ? -24.896 -6.617 -1.590 1.00 88.12 86 GLY A O 1
ATOM 676 N N . THR A 1 87 ? -24.983 -8.864 -1.534 1.00 92.62 87 THR A N 1
ATOM 677 C CA . THR A 1 87 ? -25.922 -8.910 -0.409 1.00 92.62 87 THR A CA 1
ATOM 678 C C . THR A 1 87 ? -25.220 -8.469 0.877 1.00 92.62 87 THR A C 1
ATOM 680 O O . THR A 1 87 ? -24.004 -8.625 1.012 1.00 92.62 87 THR A O 1
ATOM 683 N N . ASP A 1 88 ? -25.974 -7.941 1.844 1.00 92.81 88 ASP A N 1
ATOM 684 C CA . ASP A 1 88 ? -25.418 -7.566 3.149 1.00 92.81 88 ASP A CA 1
ATOM 685 C C . ASP A 1 88 ? -24.596 -8.707 3.785 1.00 92.81 88 ASP A C 1
ATOM 687 O O . ASP A 1 88 ? -23.464 -8.443 4.186 1.00 92.81 88 ASP A O 1
ATOM 691 N N . PRO A 1 89 ? -25.058 -9.978 3.814 1.00 95.00 89 PRO A N 1
ATOM 692 C CA . PRO A 1 89 ? -24.249 -11.088 4.318 1.00 95.00 89 PRO A CA 1
ATOM 693 C C . PRO A 1 89 ? -22.909 -11.273 3.596 1.00 95.00 89 PRO A C 1
ATOM 695 O O . PRO A 1 89 ? -21.898 -11.479 4.262 1.00 95.00 89 PRO A O 1
ATOM 698 N N . GLN A 1 90 ? -22.872 -11.155 2.264 1.00 94.94 90 GLN A N 1
ATOM 699 C CA . GLN A 1 90 ? -21.626 -11.276 1.494 1.00 94.94 90 GLN A CA 1
ATOM 700 C C . GLN A 1 90 ? -20.650 -10.144 1.827 1.00 94.94 90 GLN A C 1
ATOM 702 O O . GLN A 1 90 ? -19.477 -10.395 2.089 1.00 94.94 90 GLN A O 1
ATOM 707 N N . LYS A 1 91 ? -21.142 -8.900 1.892 1.00 95.25 91 LYS A N 1
ATOM 708 C CA . LYS A 1 91 ? -20.322 -7.743 2.282 1.00 95.25 91 LYS A CA 1
ATOM 709 C C . LYS A 1 91 ? -19.749 -7.913 3.687 1.00 95.25 91 LYS A C 1
ATOM 711 O O . LYS A 1 91 ? -18.579 -7.630 3.912 1.00 95.25 91 LYS A O 1
ATOM 716 N N . GLN A 1 92 ? -20.569 -8.381 4.629 1.00 95.38 92 GLN A N 1
ATOM 717 C CA . GLN A 1 92 ? -20.135 -8.624 6.005 1.00 95.38 92 GLN A CA 1
ATOM 718 C C . GLN A 1 92 ? -19.108 -9.754 6.096 1.00 95.38 92 GLN A C 1
ATOM 720 O O . GLN A 1 92 ? -18.170 -9.625 6.873 1.00 95.38 92 GLN A O 1
ATOM 725 N N . ALA A 1 93 ? -19.257 -10.830 5.317 1.00 94.38 93 ALA A N 1
ATOM 726 C CA . ALA A 1 93 ? -18.281 -11.916 5.278 1.00 94.38 93 ALA A CA 1
ATOM 727 C C . ALA A 1 93 ? -16.903 -11.405 4.831 1.00 94.38 93 ALA A C 1
ATOM 729 O O . ALA A 1 93 ? -15.932 -11.566 5.564 1.00 94.38 93 ALA A O 1
ATOM 730 N N . ILE A 1 94 ? -16.847 -10.683 3.708 1.00 94.44 94 ILE A N 1
ATOM 731 C CA . ILE A 1 94 ? -15.589 -10.143 3.177 1.00 94.44 94 ILE A CA 1
ATOM 732 C C . ILE A 1 94 ? -14.975 -9.114 4.138 1.00 94.44 94 ILE A C 1
ATOM 734 O O . ILE A 1 94 ? -13.783 -9.171 4.417 1.00 94.44 94 ILE A O 1
ATOM 738 N N . LEU A 1 95 ? -15.778 -8.205 4.707 1.00 94.69 95 LEU A N 1
ATOM 739 C CA . LEU A 1 95 ? -15.279 -7.264 5.717 1.00 94.69 95 LEU A CA 1
ATOM 740 C C . LEU A 1 95 ? -14.698 -7.993 6.929 1.00 94.69 95 LEU A C 1
ATOM 742 O O . LEU A 1 95 ? -13.653 -7.594 7.422 1.00 94.69 95 LEU A O 1
ATOM 746 N N . LYS A 1 96 ? -15.347 -9.058 7.410 1.00 93.94 96 LYS A N 1
ATOM 747 C CA . LYS A 1 96 ? -14.838 -9.839 8.542 1.00 93.94 96 LYS A CA 1
ATOM 748 C C . LYS A 1 96 ? -13.514 -10.533 8.221 1.00 93.94 96 LYS A C 1
ATOM 750 O O . LYS A 1 96 ? -12.674 -10.602 9.104 1.00 93.94 96 LYS A O 1
ATOM 755 N N . GLU A 1 97 ? -13.297 -10.983 6.986 1.00 92.50 97 GLU A N 1
ATOM 756 C CA . GLU A 1 97 ? -12.014 -11.565 6.557 1.00 92.50 97 GLU A CA 1
ATOM 757 C C . GLU A 1 97 ? -10.847 -10.564 6.587 1.00 92.50 97 GLU A C 1
ATOM 759 O O . GLU A 1 97 ? -9.689 -10.974 6.651 1.00 92.50 97 GLU A O 1
ATOM 764 N N . MET A 1 98 ? -11.126 -9.256 6.569 1.00 91.88 98 MET A N 1
ATOM 765 C CA . MET A 1 98 ? -10.091 -8.216 6.637 1.00 91.88 98 MET A CA 1
ATOM 766 C C . MET A 1 98 ? -9.506 -8.020 8.042 1.00 91.88 98 MET A C 1
ATOM 768 O O . MET A 1 98 ? -8.451 -7.397 8.179 1.00 91.88 98 MET A O 1
ATOM 772 N N . TYR A 1 99 ? -10.179 -8.520 9.081 1.00 94.38 99 TYR A N 1
ATOM 773 C CA . TYR A 1 99 ? -9.808 -8.298 10.476 1.00 94.38 99 TYR A CA 1
ATOM 774 C C . TYR A 1 99 ? -9.698 -9.622 11.222 1.00 94.38 99 TYR A C 1
ATOM 776 O O . TYR A 1 99 ? -10.336 -10.616 10.883 1.00 94.38 99 TYR A O 1
ATOM 784 N N . GLU A 1 100 ? -8.924 -9.630 12.303 1.00 95.50 100 GLU A N 1
ATOM 785 C CA . GLU A 1 100 ? -9.076 -10.697 13.281 1.00 95.50 100 GLU A CA 1
ATOM 786 C C . GLU A 1 100 ? -10.448 -10.554 13.956 1.00 95.50 100 GLU A C 1
ATOM 788 O O . GLU A 1 100 ? -10.792 -9.480 14.457 1.00 95.50 100 GLU A O 1
ATOM 793 N N . ILE A 1 101 ? -11.236 -11.630 13.974 1.00 95.88 101 ILE A N 1
ATOM 794 C CA . ILE A 1 101 ? -12.534 -11.657 14.649 1.00 95.88 101 ILE A CA 1
ATOM 795 C C . ILE A 1 101 ? -12.399 -12.400 15.972 1.00 95.88 101 ILE A C 1
ATOM 797 O O . ILE A 1 101 ? -12.014 -13.568 16.008 1.00 95.88 101 ILE A O 1
ATOM 801 N N . VAL A 1 102 ? -12.777 -11.731 17.057 1.00 95.94 102 VAL A N 1
ATOM 802 C CA . VAL A 1 102 ? -12.899 -12.326 18.392 1.00 95.94 102 VAL A CA 1
ATOM 803 C C . VAL A 1 102 ? -14.330 -12.251 18.884 1.00 95.94 102 VAL A C 1
ATOM 805 O O . VAL A 1 102 ? -15.100 -11.400 18.446 1.00 95.94 102 VAL A O 1
ATOM 808 N N . GLN A 1 103 ? -14.694 -13.143 19.802 1.00 95.56 103 GLN A N 1
ATOM 809 C CA . GLN A 1 103 ? -16.036 -13.179 20.359 1.00 95.56 103 GLN A CA 1
ATOM 810 C C . GLN A 1 103 ? -16.031 -12.746 21.825 1.00 95.56 103 GLN A C 1
ATOM 812 O O . GLN A 1 103 ? -15.439 -13.413 22.670 1.00 95.56 103 GLN A O 1
ATOM 817 N N . TYR A 1 104 ? -16.768 -11.681 22.137 1.00 94.56 104 TYR A N 1
ATOM 818 C CA . TYR A 1 104 ? -17.007 -11.240 23.511 1.00 94.56 104 TYR A CA 1
ATOM 819 C C . TYR A 1 104 ? -18.490 -11.351 23.829 1.00 94.56 104 TYR A C 1
ATOM 821 O O . TYR A 1 104 ? -19.337 -10.797 23.132 1.00 94.56 104 TYR A O 1
ATOM 829 N N . TYR A 1 105 ? -18.826 -12.108 24.874 1.00 91.94 105 TYR A N 1
ATOM 830 C CA . TYR A 1 105 ? -20.213 -12.320 25.307 1.00 91.94 105 TYR A CA 1
ATOM 831 C C . TYR A 1 105 ? -21.160 -12.784 24.178 1.00 91.94 105 TYR A C 1
ATOM 833 O O . TYR A 1 105 ? -22.320 -12.374 24.116 1.00 91.94 105 TYR A O 1
ATOM 841 N N . GLY A 1 106 ? -20.663 -13.635 23.275 1.00 91.75 106 GLY A N 1
ATOM 842 C CA . GLY A 1 106 ? -21.426 -14.141 22.128 1.00 91.75 106 GLY A CA 1
ATOM 843 C C . GLY A 1 106 ? -21.558 -13.157 20.958 1.00 91.75 106 GLY A C 1
ATOM 844 O O . GLY A 1 106 ? -22.365 -13.395 20.061 1.00 91.75 106 GLY A O 1
ATOM 845 N N . LYS A 1 107 ? -20.809 -12.048 20.965 1.00 93.19 107 LYS A N 1
ATOM 846 C CA . LYS A 1 107 ? -20.792 -11.033 19.905 1.00 93.19 107 LYS A CA 1
ATOM 847 C C . LYS A 1 107 ? -19.456 -11.033 19.182 1.00 93.19 107 LYS A C 1
ATOM 849 O O . LYS A 1 107 ? -18.420 -10.947 19.834 1.00 93.19 107 LYS A O 1
ATOM 854 N N . ASP A 1 108 ? -19.502 -11.098 17.858 1.00 93.75 108 ASP A N 1
ATOM 855 C CA . ASP A 1 108 ? -18.314 -10.945 17.024 1.00 93.75 108 ASP A CA 1
ATOM 856 C C . ASP A 1 108 ? -17.821 -9.500 17.096 1.00 93.75 108 ASP A C 1
ATOM 858 O O . ASP A 1 108 ? -18.600 -8.551 16.961 1.00 93.75 108 ASP A O 1
ATOM 862 N N . TYR A 1 109 ? -16.517 -9.336 17.259 1.00 94.19 109 TYR A N 1
ATOM 863 C CA . TYR A 1 109 ? -15.852 -8.050 17.261 1.00 94.19 109 TYR A CA 1
ATOM 864 C C . TYR A 1 109 ? -14.633 -8.089 16.327 1.00 94.19 109 TYR A C 1
ATOM 866 O O . TYR A 1 109 ? -13.727 -8.896 16.552 1.00 94.19 109 TYR A O 1
ATOM 874 N N . PRO A 1 110 ? -14.596 -7.236 15.285 1.00 96.12 110 PRO A N 1
ATOM 875 C CA . PRO A 1 110 ? -13.405 -7.035 14.470 1.00 96.12 110 PRO A CA 1
ATOM 876 C C . PRO A 1 110 ? -12.367 -6.232 15.254 1.00 96.12 110 PRO A C 1
ATOM 878 O O . PRO A 1 110 ? -12.583 -5.072 15.616 1.00 96.12 110 PRO A O 1
ATOM 881 N N . VAL A 1 111 ? -11.232 -6.865 15.525 1.00 97.12 111 VAL A N 1
ATOM 882 C CA . VAL A 1 111 ? -10.129 -6.270 16.276 1.00 97.12 111 VAL A CA 1
ATOM 883 C C . VAL A 1 111 ? -9.546 -5.103 15.485 1.00 97.12 111 VAL A C 1
ATOM 885 O O . VAL A 1 111 ? -9.292 -5.203 14.287 1.00 97.12 111 VAL A O 1
ATOM 888 N N . THR A 1 112 ? -9.326 -3.978 16.164 1.00 97.31 112 THR A N 1
ATOM 889 C CA . THR A 1 112 ? -8.654 -2.826 15.556 1.00 97.31 112 THR A CA 1
ATOM 890 C C . THR A 1 112 ? -7.173 -3.121 15.391 1.00 97.31 112 THR A C 1
ATOM 892 O O . THR A 1 112 ? -6.507 -3.511 16.352 1.00 97.31 112 THR A O 1
ATOM 895 N N . TRP A 1 113 ? -6.670 -2.889 14.184 1.00 97.62 113 TRP A N 1
ATOM 896 C CA . TRP A 1 113 ? -5.269 -3.054 13.832 1.00 97.62 113 TRP A CA 1
ATOM 897 C C . TRP A 1 113 ? -4.535 -1.721 13.924 1.00 97.62 113 TRP A C 1
ATOM 899 O O . TRP A 1 113 ? -5.049 -0.694 13.475 1.00 97.62 113 TRP A O 1
ATOM 909 N N . ILE A 1 114 ? -3.323 -1.735 14.479 1.00 97.25 114 ILE A N 1
ATOM 910 C CA . ILE A 1 114 ? -2.439 -0.573 14.563 1.00 97.25 114 ILE A CA 1
ATOM 911 C C . ILE A 1 114 ? -1.027 -0.948 14.117 1.00 97.25 114 ILE A C 1
ATOM 913 O O . ILE A 1 114 ? -0.442 -1.914 14.600 1.00 97.25 114 ILE A O 1
ATOM 917 N N . ASN A 1 115 ? -0.423 -0.118 13.268 1.00 95.94 115 ASN A N 1
ATOM 918 C CA . ASN A 1 115 ? 1.016 -0.137 13.014 1.00 95.94 115 ASN A CA 1
ATOM 919 C C . ASN A 1 115 ? 1.672 1.103 13.628 1.00 95.94 115 ASN A C 1
ATOM 921 O O . ASN A 1 115 ? 1.444 2.233 13.190 1.00 95.94 115 ASN A O 1
ATOM 925 N N . LEU A 1 116 ? 2.510 0.880 14.642 1.00 95.50 116 LEU A N 1
ATOM 926 C CA . LEU A 1 116 ? 3.143 1.941 15.419 1.00 95.50 116 LEU A CA 1
ATOM 927 C C . LEU A 1 116 ? 4.671 1.768 15.453 1.00 95.50 116 LEU A C 1
ATOM 929 O O . LEU A 1 116 ? 5.179 0.912 16.188 1.00 95.50 116 LEU A O 1
ATOM 933 N N . PRO A 1 117 ? 5.429 2.583 14.694 1.00 92.56 117 PRO A N 1
ATOM 934 C CA . PRO A 1 117 ? 6.886 2.523 14.701 1.00 92.56 117 PRO A CA 1
ATOM 935 C C . PRO A 1 117 ? 7.482 2.785 16.089 1.00 92.56 117 PRO A C 1
ATOM 937 O O . PRO A 1 117 ? 6.966 3.595 16.863 1.00 92.56 117 PRO A O 1
ATOM 940 N N . LYS A 1 118 ? 8.623 2.152 16.386 1.00 94.25 118 LYS A N 1
ATOM 941 C CA . LYS A 1 118 ? 9.360 2.366 17.641 1.00 94.25 118 LYS A CA 1
ATOM 942 C C . LYS A 1 118 ? 9.576 3.860 17.926 1.00 94.25 118 LYS A C 1
ATOM 944 O O . LYS A 1 118 ? 10.041 4.611 17.068 1.00 94.25 118 LYS A O 1
ATOM 949 N N . GLY A 1 119 ? 9.285 4.272 19.158 1.00 92.88 119 GLY A N 1
ATOM 950 C CA . GLY A 1 119 ? 9.438 5.641 19.648 1.00 92.88 119 GLY A CA 1
ATOM 951 C C . GLY A 1 119 ? 8.315 6.597 19.240 1.00 92.88 119 GLY A C 1
ATOM 952 O O . GLY A 1 119 ? 8.343 7.756 19.653 1.00 92.88 119 GLY A O 1
ATOM 953 N N . LYS A 1 120 ? 7.336 6.146 18.447 1.00 92.75 120 LYS A N 1
ATOM 954 C CA . LYS A 1 120 ? 6.139 6.923 18.111 1.00 92.75 120 LYS A CA 1
ATOM 955 C C . LYS A 1 120 ? 5.025 6.676 19.122 1.00 92.75 120 LYS A C 1
ATOM 957 O O . LYS A 1 120 ? 5.022 5.666 19.828 1.00 92.75 120 LYS A O 1
ATOM 962 N N . VAL A 1 121 ? 4.097 7.627 19.166 1.00 94.25 121 VAL A N 1
ATOM 963 C CA . VAL A 1 121 ? 2.914 7.612 20.025 1.00 94.25 121 VAL A CA 1
ATOM 964 C C . VAL A 1 121 ? 1.675 7.612 19.139 1.00 94.25 121 VAL A C 1
ATOM 966 O O . VAL A 1 121 ? 1.581 8.429 18.225 1.00 94.25 121 VAL A O 1
ATOM 969 N N . ALA A 1 122 ? 0.751 6.696 19.405 1.00 95.06 122 ALA A N 1
ATOM 970 C CA . ALA A 1 122 ? -0.595 6.703 18.857 1.00 95.06 122 ALA A CA 1
ATOM 971 C C . ALA A 1 122 ? -1.566 7.211 19.919 1.00 95.06 122 ALA A C 1
ATOM 973 O O . ALA A 1 122 ? -1.568 6.703 21.039 1.00 95.06 122 ALA A O 1
ATOM 974 N N . THR A 1 123 ? -2.414 8.172 19.565 1.00 94.38 123 THR A N 1
ATOM 975 C CA . THR A 1 123 ? -3.536 8.589 20.414 1.00 94.38 123 THR A CA 1
ATOM 976 C C . THR A 1 123 ? -4.809 7.959 19.875 1.00 94.38 123 THR A C 1
ATOM 978 O O . THR A 1 123 ? -5.215 8.254 18.749 1.00 94.38 123 THR A O 1
ATOM 981 N N . ILE A 1 124 ? -5.439 7.092 20.662 1.00 94.62 124 ILE A N 1
ATOM 982 C CA . ILE A 1 124 ? -6.655 6.365 20.278 1.00 94.62 124 ILE A CA 1
ATOM 983 C C . ILE A 1 124 ? -7.775 6.625 21.277 1.00 94.62 124 ILE A C 1
ATOM 985 O O . ILE A 1 124 ? -7.527 6.950 22.433 1.00 94.62 124 ILE A O 1
ATOM 989 N N . ASN A 1 125 ? -9.014 6.461 20.833 1.00 93.62 125 ASN A N 1
ATOM 990 C CA . ASN A 1 125 ? -10.200 6.567 21.663 1.00 93.62 125 ASN A CA 1
ATOM 991 C C . ASN A 1 125 ? -10.787 5.175 21.914 1.00 93.62 125 ASN A C 1
ATOM 993 O O . ASN A 1 125 ? -11.141 4.468 20.966 1.00 93.62 125 ASN A O 1
ATOM 997 N N . ILE A 1 126 ? -10.913 4.805 23.189 1.00 94.44 126 ILE A N 1
ATOM 998 C CA . ILE A 1 126 ? -11.578 3.574 23.624 1.00 94.44 126 ILE A CA 1
ATOM 999 C C . ILE A 1 126 ? -13.000 3.920 24.051 1.00 94.44 126 ILE A C 1
ATOM 1001 O O . ILE A 1 126 ? -13.197 4.610 25.052 1.00 94.44 126 ILE A O 1
ATOM 1005 N N . LYS A 1 127 ? -13.993 3.413 23.320 1.00 92.19 127 LYS A N 1
ATOM 1006 C CA . LYS A 1 127 ? -15.410 3.475 23.707 1.00 92.19 127 LYS A CA 1
ATOM 1007 C C . LYS A 1 127 ? -15.823 2.163 24.349 1.00 92.19 127 LYS A C 1
ATOM 1009 O O . LYS A 1 127 ? -15.337 1.102 23.973 1.00 92.19 127 LYS A O 1
ATOM 1014 N N . THR A 1 128 ? -16.754 2.243 25.287 1.00 90.94 128 THR A N 1
ATOM 1015 C CA . THR A 1 128 ? -17.186 1.099 26.097 1.00 90.94 128 THR A CA 1
ATOM 1016 C C . THR A 1 128 ? -18.709 0.973 26.071 1.00 90.94 128 THR A C 1
ATOM 1018 O O . THR A 1 128 ? -19.373 1.288 27.062 1.00 90.94 128 THR A O 1
ATOM 1021 N N . PRO A 1 129 ? -19.313 0.603 24.927 1.00 89.44 129 PRO A N 1
ATOM 1022 C CA . PRO A 1 129 ? -20.740 0.307 24.861 1.00 89.44 129 PRO A CA 1
ATOM 1023 C C . PRO A 1 129 ? -21.137 -0.783 25.863 1.00 89.44 129 PRO A C 1
ATOM 1025 O O . PRO A 1 129 ? -20.512 -1.842 25.943 1.00 89.44 129 PRO A O 1
ATOM 1028 N N . LEU A 1 130 ? -22.205 -0.509 26.615 1.00 88.94 130 LEU A N 1
ATOM 1029 C CA . LEU A 1 130 ? -22.824 -1.457 27.534 1.00 88.94 130 LEU A CA 1
ATOM 1030 C C . LEU A 1 130 ? -23.629 -2.493 26.738 1.00 88.94 130 LEU A C 1
ATOM 1032 O O . LEU A 1 130 ? -24.567 -2.141 26.025 1.00 88.94 130 LEU A O 1
ATOM 1036 N N . ILE A 1 131 ? -23.281 -3.768 26.892 1.00 89.00 131 ILE A N 1
ATOM 1037 C CA . ILE A 1 131 ? -23.945 -4.906 26.243 1.00 89.00 131 ILE A CA 1
ATOM 1038 C C . ILE A 1 131 ? -25.103 -5.424 27.092 1.00 89.00 131 ILE A C 1
ATOM 1040 O O . ILE A 1 131 ? -26.171 -5.751 26.577 1.00 89.00 131 ILE A O 1
ATOM 1044 N N . SER A 1 132 ? -24.898 -5.524 28.405 1.00 86.12 132 SER A N 1
ATOM 1045 C CA . SER A 1 132 ? -25.931 -5.965 29.345 1.00 86.12 132 SER A CA 1
ATOM 1046 C C . SER A 1 132 ? -25.582 -5.553 30.771 1.00 86.12 132 SER A C 1
ATOM 1048 O O . SER A 1 132 ? -24.412 -5.347 31.078 1.00 86.12 132 SER A O 1
ATOM 1050 N N . GLY A 1 133 ? -26.581 -5.498 31.650 1.00 84.44 133 GLY A N 1
ATOM 1051 C CA . GLY A 1 133 ? -26.411 -5.058 33.035 1.00 84.44 133 GLY A CA 1
ATOM 1052 C C . GLY A 1 133 ? -26.811 -3.596 33.214 1.00 84.44 133 GLY A C 1
ATOM 1053 O O . GLY A 1 133 ? -27.613 -3.067 32.442 1.00 84.44 133 GLY A O 1
ATOM 1054 N N . LYS A 1 134 ? -26.299 -2.961 34.266 1.00 81.81 134 LYS A N 1
ATOM 1055 C CA . LYS A 1 134 ? -26.519 -1.541 34.551 1.00 81.81 134 LYS A CA 1
ATOM 1056 C C . LYS A 1 134 ? -25.172 -0.875 34.750 1.00 81.81 134 LYS A C 1
ATOM 1058 O O . LYS A 1 134 ? -24.376 -1.401 35.507 1.00 81.81 134 LYS A O 1
ATOM 1063 N N . ASP A 1 135 ? -24.972 0.257 34.090 1.00 76.44 135 ASP A N 1
ATOM 1064 C CA . ASP A 1 135 ? -23.777 1.080 34.258 1.00 76.44 135 ASP A CA 1
ATOM 1065 C C . ASP A 1 135 ? -23.662 1.569 35.707 1.00 76.44 135 ASP A C 1
ATOM 1067 O O . ASP A 1 135 ? -24.597 2.184 36.244 1.00 76.44 135 ASP A O 1
ATOM 1071 N N . GLU A 1 136 ? -22.532 1.267 36.343 1.00 74.75 136 GLU A N 1
ATOM 1072 C CA . GLU A 1 136 ? -22.210 1.714 37.689 1.00 74.75 136 GLU A CA 1
ATOM 1073 C C . GLU A 1 136 ? -21.006 2.659 37.682 1.00 74.75 136 GLU A C 1
ATOM 1075 O O . GLU A 1 136 ? -20.013 2.475 36.987 1.00 74.75 136 GLU A O 1
ATOM 1080 N N . LYS A 1 137 ? -21.034 3.675 38.556 1.00 70.75 137 LYS A N 1
ATOM 1081 C CA . LYS A 1 137 ? -19.936 4.657 38.678 1.00 70.75 137 LYS A CA 1
ATOM 1082 C C . LYS A 1 137 ? -18.583 4.033 39.039 1.00 70.75 137 LYS A C 1
ATOM 1084 O O . LYS A 1 137 ? -17.560 4.703 38.908 1.00 70.75 137 LYS A O 1
ATOM 1089 N N . THR A 1 138 ? -18.606 2.818 39.574 1.00 73.50 138 THR A N 1
ATOM 1090 C CA . THR A 1 138 ? -17.443 2.033 39.985 1.00 73.50 138 THR A CA 1
ATOM 1091 C C . THR A 1 138 ? -16.896 1.145 38.877 1.00 73.50 138 THR A C 1
ATOM 1093 O O . THR A 1 138 ? -15.832 0.566 39.077 1.00 73.50 138 THR A O 1
ATOM 1096 N N . ASP A 1 139 ? -17.578 1.040 37.735 1.00 84.44 139 ASP A N 1
ATOM 1097 C CA . ASP A 1 139 ? -17.100 0.240 36.617 1.00 84.44 139 ASP A CA 1
ATOM 1098 C C . ASP A 1 139 ? -15.801 0.831 36.062 1.00 84.44 139 ASP A C 1
ATOM 1100 O O . ASP A 1 139 ? -15.654 2.047 35.866 1.00 84.44 139 ASP A O 1
ATOM 1104 N N . PHE A 1 140 ? -14.838 -0.053 35.818 1.00 90.31 140 PHE A N 1
ATOM 1105 C CA . PHE A 1 140 ? -13.568 0.287 35.202 1.00 90.31 140 PHE A CA 1
ATOM 1106 C C . PHE A 1 140 ? -13.116 -0.828 34.267 1.00 90.31 140 PHE A C 1
ATOM 1108 O O . PHE A 1 140 ? -13.424 -2.000 34.483 1.00 90.31 140 PHE A O 1
ATOM 1115 N N . LEU A 1 141 ? -12.338 -0.446 33.257 1.00 94.25 141 LEU A N 1
ATOM 1116 C CA . LEU A 1 141 ? -11.567 -1.382 32.446 1.00 94.25 141 LEU A CA 1
ATOM 1117 C C . LEU A 1 141 ? -10.083 -1.230 32.762 1.00 94.25 141 LEU A C 1
ATOM 1119 O O . LEU A 1 141 ? -9.615 -0.122 33.024 1.00 94.25 141 LEU A O 1
ATOM 1123 N N . THR A 1 142 ? -9.340 -2.328 32.721 1.00 96.31 142 THR A N 1
ATOM 1124 C CA . THR A 1 142 ? -7.887 -2.341 32.906 1.00 96.31 142 THR A CA 1
ATOM 1125 C C . THR A 1 142 ? -7.212 -2.637 31.577 1.00 96.31 142 THR A C 1
ATOM 1127 O O . THR A 1 142 ? -7.520 -3.639 30.938 1.00 96.31 142 THR A O 1
ATOM 1130 N N . ILE A 1 143 ? -6.278 -1.787 31.160 1.00 97.38 143 ILE A N 1
ATOM 1131 C CA . ILE A 1 143 ? -5.417 -2.061 30.008 1.00 97.38 143 ILE A CA 1
ATOM 1132 C C . ILE A 1 143 ? -4.213 -2.835 30.523 1.00 97.38 143 ILE A C 1
ATOM 1134 O O . ILE A 1 143 ? -3.447 -2.316 31.336 1.00 97.38 143 ILE A O 1
ATOM 1138 N N . VAL A 1 144 ? -4.072 -4.083 30.085 1.00 96.62 144 VAL A N 1
ATOM 1139 C CA . VAL A 1 144 ? -3.011 -4.979 30.541 1.00 96.62 144 VAL A CA 1
ATOM 1140 C C . VAL A 1 144 ? -1.665 -4.471 30.041 1.00 96.62 144 VAL A C 1
ATOM 1142 O O . VAL A 1 144 ? -1.494 -4.140 28.868 1.00 96.62 144 VAL A O 1
ATOM 1145 N N . LYS A 1 145 ? -0.692 -4.442 30.950 1.00 95.19 145 LYS A N 1
ATOM 1146 C CA . LYS A 1 145 ? 0.665 -4.004 30.648 1.00 95.19 145 LYS A CA 1
ATOM 1147 C C . LYS A 1 145 ? 1.333 -4.946 29.650 1.00 95.19 145 LYS A C 1
ATOM 1149 O O . LYS A 1 145 ? 1.299 -6.163 29.819 1.00 95.19 145 LYS A O 1
ATOM 1154 N N . ASN A 1 146 ? 2.017 -4.374 28.666 1.00 94.50 146 ASN A N 1
ATOM 1155 C CA . ASN A 1 146 ? 2.811 -5.106 27.685 1.00 94.50 146 ASN A CA 1
ATOM 1156 C C . ASN A 1 146 ? 4.229 -4.512 27.650 1.00 94.50 146 ASN A C 1
ATOM 1158 O O . ASN A 1 146 ? 4.394 -3.300 27.617 1.00 94.50 146 ASN A O 1
ATOM 1162 N N . ALA A 1 147 ? 5.268 -5.351 27.659 1.00 94.50 147 ALA A N 1
ATOM 1163 C CA . ALA A 1 147 ? 6.662 -4.896 27.721 1.00 94.50 147 ALA A CA 1
ATOM 1164 C C . ALA A 1 147 ? 7.116 -4.071 26.498 1.00 94.50 147 ALA A C 1
ATOM 1166 O O . ALA A 1 147 ? 8.108 -3.343 26.576 1.00 94.50 147 ALA A O 1
ATOM 1167 N N . ASN A 1 148 ? 6.410 -4.181 25.371 1.00 96.94 148 ASN A N 1
ATOM 1168 C CA . ASN A 1 148 ? 6.706 -3.450 24.142 1.00 96.94 148 ASN A CA 1
ATOM 1169 C C . ASN A 1 148 ? 6.025 -2.079 24.068 1.00 96.94 148 ASN A C 1
ATOM 1171 O O . ASN A 1 148 ? 6.368 -1.297 23.175 1.00 96.94 148 ASN A O 1
ATOM 1175 N N . PHE A 1 149 ? 5.112 -1.765 24.993 1.00 97.56 149 PHE A N 1
ATOM 1176 C CA . PHE A 1 149 ? 4.316 -0.543 24.960 1.00 97.56 149 PHE A CA 1
ATOM 1177 C C . PHE A 1 149 ? 4.296 0.168 26.313 1.00 97.56 149 PHE A C 1
ATOM 1179 O O . PHE A 1 149 ? 4.359 -0.446 27.371 1.00 97.56 149 PHE A O 1
ATOM 1186 N N . GLU A 1 150 ? 4.198 1.488 26.260 1.00 97.94 150 GLU A N 1
ATOM 1187 C CA . GLU A 1 150 ? 3.864 2.333 27.403 1.00 97.94 150 GLU A CA 1
ATOM 1188 C C . GLU A 1 150 ? 2.490 2.949 27.134 1.00 97.94 150 GLU A C 1
ATOM 1190 O O . GLU A 1 150 ? 2.276 3.540 26.069 1.00 97.94 150 GLU A O 1
ATOM 1195 N N . ILE A 1 151 ? 1.566 2.793 28.079 1.00 97.88 151 ILE A N 1
ATOM 1196 C CA . ILE A 1 151 ? 0.189 3.275 27.985 1.00 97.88 151 ILE A CA 1
ATOM 1197 C C . ILE A 1 151 ? 0.007 4.446 28.942 1.00 97.88 151 ILE A C 1
ATOM 1199 O O . ILE A 1 151 ? 0.323 4.351 30.129 1.00 97.88 151 ILE A O 1
ATOM 1203 N N . SER A 1 152 ? -0.537 5.551 28.433 1.00 96.50 152 SER A N 1
ATOM 1204 C CA . SER A 1 152 ? -0.846 6.738 29.229 1.00 96.50 152 SER A CA 1
ATOM 1205 C C . SER A 1 152 ? -2.310 7.157 29.108 1.00 96.50 152 SER A C 1
ATOM 1207 O O . SER A 1 152 ? -2.902 7.130 28.030 1.00 96.50 152 SER A O 1
ATOM 1209 N N . TYR A 1 153 ? -2.896 7.557 30.237 1.00 94.56 153 TYR A N 1
ATOM 1210 C CA . TYR A 1 153 ? -4.273 8.040 30.361 1.00 94.56 153 TYR A CA 1
ATOM 1211 C C . TYR A 1 153 ? -4.382 9.016 31.537 1.00 94.56 153 TYR A C 1
ATOM 1213 O O . TYR A 1 153 ? -3.852 8.748 32.614 1.00 94.56 153 TYR A O 1
ATOM 1221 N N . ASP A 1 154 ? -5.072 10.144 31.345 1.00 88.81 154 ASP A N 1
ATOM 1222 C CA . ASP A 1 154 ? -5.322 11.160 32.385 1.00 88.81 154 ASP A CA 1
ATOM 1223 C C . ASP A 1 154 ? -4.064 11.526 33.206 1.00 88.81 154 ASP A C 1
ATOM 1225 O O . ASP A 1 154 ? -4.047 11.497 34.438 1.00 88.81 154 ASP A O 1
ATOM 1229 N N . LYS A 1 155 ? -2.964 11.825 32.496 1.00 89.06 155 LYS A N 1
ATOM 1230 C CA . LYS A 1 155 ? -1.637 12.170 33.055 1.00 89.06 155 LYS A CA 1
ATOM 1231 C C . LYS A 1 155 ? -0.962 11.064 33.882 1.00 89.06 155 LYS A C 1
ATOM 1233 O O . LYS A 1 155 ? 0.064 11.323 34.510 1.00 89.06 155 LYS A O 1
ATOM 1238 N N . LYS A 1 156 ? -1.504 9.846 33.887 1.00 93.75 156 LYS A N 1
ATOM 1239 C CA . LYS A 1 156 ? -0.877 8.647 34.459 1.00 93.75 156 LYS A CA 1
ATOM 1240 C C . LYS A 1 156 ? -0.293 7.795 33.334 1.00 93.75 156 LYS A C 1
ATOM 1242 O O . LYS A 1 156 ? -0.852 7.763 32.243 1.00 93.75 156 LYS A O 1
ATOM 1247 N N . SER A 1 157 ? 0.803 7.099 33.623 1.00 95.00 157 SER A N 1
ATOM 1248 C CA . SER A 1 157 ? 1.483 6.166 32.715 1.00 95.00 157 SER A CA 1
ATOM 1249 C C . SER A 1 157 ? 1.769 4.856 33.448 1.00 95.00 157 SER A C 1
ATOM 1251 O O . SER A 1 157 ? 2.101 4.886 34.639 1.00 95.00 157 SER A O 1
ATOM 1253 N N . ASP A 1 158 ? 1.673 3.723 32.752 1.00 95.38 158 ASP A N 1
ATOM 1254 C CA . ASP A 1 158 ? 2.064 2.404 33.270 1.00 95.38 158 ASP A CA 1
ATOM 1255 C C . ASP A 1 158 ? 3.576 2.109 33.145 1.00 95.38 158 ASP A C 1
ATOM 1257 O O . ASP A 1 158 ? 4.021 0.990 33.429 1.00 95.38 158 ASP A O 1
ATOM 1261 N N . ALA A 1 159 ? 4.386 3.109 32.778 1.00 91.50 159 ALA A N 1
ATOM 1262 C CA . ALA A 1 159 ? 5.836 2.993 32.648 1.00 91.50 159 ALA A CA 1
ATOM 1263 C C . ALA A 1 159 ? 6.537 2.426 33.899 1.00 91.50 159 ALA A C 1
ATOM 1265 O O . ALA A 1 159 ? 6.152 2.664 35.046 1.00 91.50 159 ALA A O 1
ATOM 1266 N N . GLY A 1 160 ? 7.642 1.705 33.681 1.00 87.94 160 GLY A N 1
ATOM 1267 C CA . GLY A 1 160 ? 8.501 1.212 34.762 1.00 87.94 160 GLY A CA 1
ATOM 1268 C C . GLY A 1 160 ? 7.795 0.185 35.648 1.00 87.94 160 GLY A C 1
ATOM 1269 O O . GLY A 1 160 ? 7.382 -0.863 35.160 1.00 87.94 160 GLY A O 1
ATOM 1270 N N . SER A 1 161 ? 7.659 0.466 36.944 1.00 87.75 161 SER A N 1
ATOM 1271 C CA . SER A 1 161 ? 6.958 -0.382 37.922 1.00 87.75 161 SER A CA 1
ATOM 1272 C C . SER A 1 161 ? 5.530 0.086 38.231 1.00 87.75 161 SER A C 1
ATOM 1274 O O . SER A 1 161 ? 4.888 -0.476 39.119 1.00 87.75 161 SER A O 1
ATOM 1276 N N . ASN A 1 162 ? 5.021 1.093 37.513 1.00 92.81 162 ASN A N 1
ATOM 1277 C CA . ASN A 1 162 ? 3.667 1.595 37.724 1.00 92.81 162 ASN A CA 1
ATOM 1278 C C . ASN A 1 162 ? 2.613 0.516 37.413 1.00 92.81 162 ASN A C 1
ATOM 1280 O O . ASN A 1 162 ? 2.848 -0.355 36.561 1.00 92.81 162 ASN A O 1
ATOM 1284 N N . PRO A 1 163 ? 1.455 0.562 38.102 1.00 92.62 163 PRO A N 1
ATOM 1285 C CA . PRO A 1 163 ? 0.364 -0.365 37.850 1.00 92.62 163 PRO A CA 1
ATOM 1286 C C . PRO A 1 163 ? -0.242 -0.154 36.450 1.00 92.62 163 PRO A C 1
ATOM 1288 O O . PRO A 1 163 ? -0.127 0.942 35.896 1.00 92.62 163 PRO A O 1
ATOM 1291 N N . PRO A 1 164 ? -0.930 -1.172 35.903 1.00 94.94 164 PRO A N 1
ATOM 1292 C CA . PRO A 1 164 ? -1.663 -1.053 34.645 1.00 94.94 164 PRO A CA 1
ATOM 1293 C C . PRO A 1 164 ? -2.686 0.095 34.658 1.00 94.94 164 PRO A C 1
ATOM 1295 O O . PRO A 1 164 ? -3.276 0.407 35.700 1.00 94.94 164 PRO A O 1
ATOM 1298 N N . ILE A 1 165 ? -2.922 0.708 33.495 1.00 96.62 165 ILE A N 1
ATOM 1299 C CA . ILE A 1 165 ? -3.876 1.815 33.353 1.00 96.62 165 ILE A CA 1
ATOM 1300 C C . ILE A 1 165 ? -5.308 1.326 33.589 1.00 96.62 165 ILE A C 1
ATOM 1302 O O . ILE A 1 165 ? -5.751 0.350 32.987 1.00 96.62 165 ILE A O 1
ATOM 1306 N N . LYS A 1 166 ? -6.053 2.058 34.427 1.00 94.12 166 LYS A N 1
ATOM 1307 C CA . LYS A 1 166 ? -7.492 1.863 34.640 1.00 94.12 166 LYS A CA 1
ATOM 1308 C C . LYS A 1 166 ? -8.295 2.998 34.018 1.00 94.12 166 LYS A C 1
ATOM 1310 O O . LYS A 1 166 ? -8.083 4.169 34.339 1.00 94.12 166 LYS A O 1
ATOM 1315 N N . LEU A 1 167 ? -9.243 2.641 33.163 1.00 91.75 167 LEU A N 1
ATOM 1316 C CA . LEU A 1 167 ? -10.240 3.544 32.608 1.00 91.75 167 LEU A CA 1
ATOM 1317 C C . LEU A 1 167 ? -11.440 3.567 33.551 1.00 91.75 167 LEU A C 1
ATOM 1319 O O . LEU A 1 167 ? -12.299 2.696 33.493 1.00 91.75 167 LEU A O 1
ATOM 1323 N N . GLU A 1 168 ? -11.472 4.542 34.451 1.00 86.38 168 GLU A N 1
ATOM 1324 C CA . GLU A 1 168 ? -12.592 4.761 35.372 1.00 86.38 168 GLU A CA 1
ATOM 1325 C C . GLU A 1 168 ? -13.661 5.661 34.735 1.00 86.38 168 GLU A C 1
ATOM 1327 O O . GLU A 1 168 ? -13.354 6.477 33.859 1.00 86.38 168 GLU A O 1
ATOM 1332 N N . LYS A 1 169 ? -14.903 5.581 35.237 1.00 81.25 169 LYS A N 1
ATOM 1333 C CA . LYS A 1 169 ? -16.046 6.388 34.763 1.00 81.25 169 LYS A CA 1
ATOM 1334 C C . LYS A 1 169 ? -16.265 6.203 33.263 1.00 81.25 169 LYS A C 1
ATOM 1336 O O . LYS A 1 169 ? -16.204 7.174 32.506 1.00 81.25 169 LYS A O 1
ATOM 1341 N N . LEU A 1 170 ? -16.477 4.952 32.864 1.00 82.06 170 LEU A N 1
ATOM 1342 C CA . LEU A 1 170 ? -16.673 4.533 31.481 1.00 82.06 170 LEU A CA 1
ATOM 1343 C C . LEU A 1 170 ? -17.689 5.440 30.770 1.00 82.06 170 LEU A C 1
ATOM 1345 O O . LEU A 1 170 ? -18.802 5.654 31.242 1.00 82.06 170 LEU A O 1
ATOM 1349 N N . LYS A 1 171 ? -17.277 6.052 29.653 1.00 71.62 171 LYS A N 1
ATOM 1350 C CA . LYS A 1 171 ? -18.095 7.028 28.918 1.00 71.62 171 LYS A CA 1
ATOM 1351 C C . LYS A 1 171 ? -18.502 6.449 27.579 1.00 71.62 171 LYS A C 1
ATOM 1353 O O . LYS A 1 171 ? -17.665 5.945 26.837 1.00 71.62 171 LYS A O 1
ATOM 1358 N N . SER A 1 172 ? -19.751 6.680 27.185 1.00 70.75 172 SER A N 1
ATOM 1359 C CA . SER A 1 172 ? -20.222 6.367 25.828 1.00 70.75 172 SER A CA 1
ATOM 1360 C C . SER A 1 172 ? -19.435 7.102 24.734 1.00 70.75 172 SER A C 1
ATOM 1362 O O . SER A 1 172 ? -19.240 6.568 23.646 1.00 70.75 172 SER A O 1
ATOM 1364 N N . LYS A 1 173 ? -18.937 8.313 25.028 1.00 79.81 173 LYS A N 1
ATOM 1365 C CA . LYS A 1 173 ? -18.054 9.086 24.135 1.00 79.81 173 LYS A CA 1
ATOM 1366 C C . LYS A 1 173 ? -16.609 8.568 24.087 1.00 79.81 173 LYS A C 1
ATOM 1368 O O . LYS A 1 173 ? -15.842 9.043 23.260 1.00 79.81 173 LYS A O 1
ATOM 1373 N N . GLY A 1 174 ? -16.261 7.617 24.949 1.00 87.75 174 GLY A N 1
ATOM 1374 C CA . GLY A 1 174 ? -14.935 7.032 25.062 1.00 87.75 174 GLY A CA 1
ATOM 1375 C C . GLY A 1 174 ? -13.921 7.875 25.832 1.00 87.75 174 GLY A C 1
ATOM 1376 O O . GLY A 1 174 ? -14.202 8.997 26.268 1.00 87.75 174 GLY A O 1
ATOM 1377 N N . SER A 1 175 ? -12.743 7.285 25.993 1.00 91.38 175 SER A N 1
ATOM 1378 C CA . SER A 1 175 ? -11.576 7.841 26.672 1.00 91.38 175 SER A CA 1
ATOM 1379 C C . SER A 1 175 ? -10.382 7.824 25.727 1.00 91.38 175 SER A C 1
ATOM 1381 O O . SER A 1 175 ? -10.072 6.785 25.145 1.00 91.38 175 SER A O 1
ATOM 1383 N N . ASP A 1 176 ? 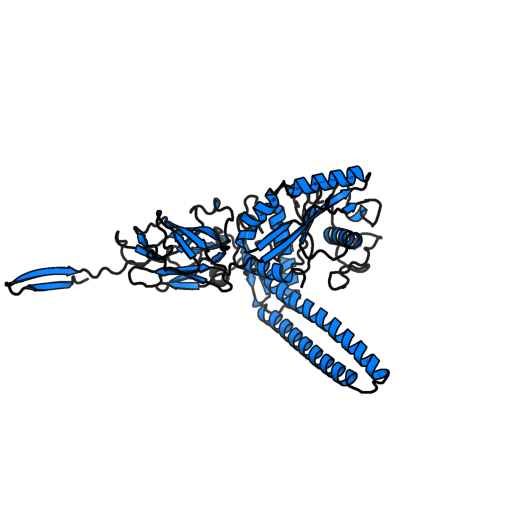-9.715 8.968 25.588 1.00 92.88 176 ASP A N 1
ATOM 1384 C CA . ASP A 1 176 ? -8.487 9.071 24.804 1.00 92.88 176 ASP A CA 1
ATOM 1385 C C . ASP A 1 176 ? -7.309 8.528 25.609 1.00 92.88 176 ASP A C 1
ATOM 1387 O O . ASP A 1 176 ? -7.088 8.944 26.748 1.00 92.88 176 ASP A O 1
ATOM 1391 N N . ILE A 1 177 ? -6.560 7.609 25.010 1.00 94.81 177 ILE A N 1
ATOM 1392 C CA . ILE A 1 177 ? -5.337 7.045 25.571 1.00 94.81 177 ILE A CA 1
ATOM 1393 C C . ILE A 1 177 ? -4.183 7.223 24.593 1.00 94.81 177 ILE A C 1
ATOM 1395 O O . ILE A 1 177 ? -4.379 7.289 23.377 1.00 94.81 177 ILE A O 1
ATOM 1399 N N . GLU A 1 178 ? -2.973 7.255 25.129 1.00 96.75 178 GLU A N 1
ATOM 1400 C CA . GLU A 1 178 ? -1.743 7.273 24.350 1.00 96.75 178 GLU A CA 1
ATOM 1401 C C . GLU A 1 178 ? -1.031 5.928 24.476 1.00 96.75 178 GLU A C 1
ATOM 1403 O O . GLU A 1 178 ? -0.833 5.420 25.580 1.00 96.75 178 GLU A O 1
ATOM 1408 N N . ILE A 1 179 ? -0.635 5.362 23.340 1.00 97.69 179 ILE A N 1
ATOM 1409 C CA . ILE A 1 179 ? 0.171 4.147 23.240 1.00 97.69 179 ILE A CA 1
ATOM 1410 C C . ILE A 1 179 ? 1.507 4.543 22.641 1.00 97.69 179 ILE A C 1
ATOM 1412 O O . ILE A 1 179 ? 1.559 5.033 21.515 1.00 97.69 179 ILE A O 1
ATOM 1416 N N . LYS A 1 180 ? 2.601 4.295 23.352 1.00 97.38 180 LYS A N 1
ATOM 1417 C CA . LYS A 1 180 ? 3.957 4.525 22.857 1.00 97.38 180 LYS A CA 1
ATOM 1418 C C . LYS A 1 180 ? 4.666 3.200 22.629 1.00 97.38 180 LYS A C 1
ATOM 1420 O O . LYS A 1 180 ? 4.785 2.398 23.550 1.00 97.38 180 LYS A O 1
ATOM 1425 N N . ALA A 1 181 ? 5.190 2.982 21.425 1.00 96.88 181 ALA A N 1
ATOM 1426 C CA . ALA A 1 181 ? 5.989 1.793 21.129 1.00 96.88 181 ALA A CA 1
ATOM 1427 C C . ALA A 1 181 ? 7.415 1.945 21.680 1.00 96.88 181 ALA A C 1
ATOM 1429 O O . ALA A 1 181 ? 8.151 2.855 21.288 1.00 96.88 181 ALA A O 1
ATOM 1430 N N . LEU A 1 182 ? 7.826 1.042 22.569 1.00 96.81 182 LEU A N 1
ATOM 1431 C CA . LEU A 1 182 ? 9.136 1.069 23.228 1.00 96.81 182 LEU A CA 1
ATOM 1432 C C . LEU A 1 182 ? 10.193 0.292 22.439 1.00 96.81 182 LEU A C 1
ATOM 1434 O O . LEU A 1 182 ? 11.330 0.751 22.294 1.00 96.81 182 LEU A O 1
ATOM 1438 N N . ASN A 1 183 ? 9.805 -0.857 21.886 1.00 95.94 183 ASN A N 1
ATOM 1439 C CA . ASN A 1 183 ? 10.699 -1.783 21.198 1.00 95.94 183 ASN A CA 1
ATOM 1440 C C . ASN A 1 183 ? 10.284 -2.004 19.741 1.00 95.94 183 ASN A C 1
ATOM 1442 O O . ASN A 1 183 ? 9.160 -1.708 19.331 1.00 95.94 183 ASN A O 1
ATOM 1446 N N . THR A 1 184 ? 11.226 -2.531 18.959 1.00 95.88 184 THR A N 1
ATOM 1447 C CA . THR A 1 184 ? 10.921 -3.113 17.652 1.00 95.88 184 THR A CA 1
ATOM 1448 C C . THR A 1 184 ? 10.604 -4.587 17.846 1.00 95.88 184 THR A C 1
ATOM 1450 O O . THR A 1 184 ? 11.350 -5.275 18.541 1.00 95.88 184 THR A O 1
ATOM 1453 N N . PHE A 1 185 ? 9.535 -5.068 17.223 1.00 95.00 185 PHE A N 1
ATOM 1454 C CA . PHE A 1 185 ? 9.086 -6.453 17.321 1.00 95.00 185 PHE A CA 1
ATOM 1455 C C . PHE A 1 185 ? 8.692 -6.989 15.936 1.00 95.00 185 PHE A C 1
ATOM 1457 O O . PHE A 1 185 ? 8.216 -6.253 15.070 1.00 95.00 185 PHE A O 1
ATOM 1464 N N . GLY A 1 186 ? 8.981 -8.272 15.703 1.00 92.00 186 GLY A N 1
ATOM 1465 C CA . GLY A 1 186 ? 8.849 -8.917 14.390 1.00 92.00 186 GLY A CA 1
ATOM 1466 C C . GLY A 1 186 ? 7.585 -9.757 14.206 1.00 92.00 186 GLY A C 1
ATOM 1467 O O . GLY A 1 186 ? 7.364 -10.258 13.110 1.00 92.00 186 GLY A O 1
ATOM 1468 N N . GLN A 1 187 ? 6.784 -9.924 15.257 1.00 94.12 187 GLN A N 1
ATOM 1469 C CA . GLN A 1 187 ? 5.547 -10.709 15.267 1.00 94.12 187 GLN A CA 1
ATOM 1470 C C . GLN A 1 187 ? 4.391 -9.845 15.760 1.00 94.12 187 GLN A C 1
ATOM 1472 O O . GLN A 1 187 ? 4.631 -8.835 16.413 1.00 94.12 187 GLN A O 1
ATOM 1477 N N . THR A 1 188 ? 3.155 -10.211 15.430 1.00 96.31 188 THR A N 1
ATOM 1478 C CA . THR A 1 188 ? 1.979 -9.491 15.927 1.00 96.31 188 THR A CA 1
ATOM 1479 C C . THR A 1 188 ? 1.928 -9.553 17.451 1.00 96.31 188 THR A C 1
ATOM 1481 O O . THR A 1 188 ? 2.069 -10.621 18.044 1.00 96.31 188 THR A O 1
ATOM 1484 N N . GLU A 1 189 ? 1.720 -8.399 18.071 1.00 97.56 189 GLU A N 1
ATOM 1485 C CA . GLU A 1 189 ? 1.558 -8.237 19.514 1.00 97.56 189 GLU A CA 1
ATOM 1486 C C . GLU A 1 189 ? 0.121 -7.811 19.822 1.00 97.56 189 GLU A C 1
ATOM 1488 O O . GLU A 1 189 ? -0.578 -7.284 18.956 1.00 97.56 189 GLU A O 1
ATOM 1493 N N . TYR A 1 190 ? -0.319 -7.988 21.067 1.00 97.81 190 TYR A N 1
ATOM 1494 C CA . TYR A 1 190 ? -1.657 -7.576 21.486 1.00 97.81 190 TYR A CA 1
ATOM 1495 C C . TYR A 1 190 ? -1.614 -6.699 22.734 1.00 97.81 190 TYR A C 1
ATOM 1497 O O . TYR A 1 190 ? -0.860 -6.955 23.679 1.00 97.81 190 TYR A O 1
ATOM 1505 N N . ILE A 1 191 ? -2.460 -5.669 22.743 1.00 98.25 191 ILE A N 1
ATOM 1506 C CA . ILE A 1 191 ? -2.800 -4.912 23.951 1.00 98.25 191 ILE A CA 1
ATOM 1507 C C . ILE A 1 191 ? -4.190 -5.368 24.380 1.00 98.25 191 ILE A C 1
ATOM 1509 O O . ILE A 1 191 ? -5.159 -5.183 23.645 1.00 98.25 191 ILE A O 1
ATOM 1513 N N . ILE A 1 192 ? -4.267 -5.990 25.554 1.00 98.12 192 ILE A N 1
ATOM 1514 C CA . ILE A 1 192 ? -5.484 -6.608 26.088 1.00 98.12 192 ILE A CA 1
ATOM 1515 C C . ILE A 1 192 ? -6.199 -5.628 27.019 1.00 98.12 192 ILE A C 1
ATOM 1517 O O . ILE A 1 192 ? -5.561 -4.933 27.812 1.00 98.12 192 ILE A O 1
ATOM 1521 N N . ILE A 1 193 ? -7.527 -5.582 26.937 1.00 97.75 193 ILE A N 1
ATOM 1522 C CA . ILE A 1 193 ? -8.394 -4.772 27.791 1.00 97.75 193 ILE A CA 1
ATOM 1523 C C . ILE A 1 193 ? -9.296 -5.723 28.576 1.00 97.75 193 ILE A C 1
ATOM 1525 O O . ILE A 1 193 ? -10.026 -6.524 27.993 1.00 97.75 193 ILE A O 1
ATOM 1529 N N . GLN A 1 194 ? -9.241 -5.628 29.901 1.00 96.38 194 GLN A N 1
ATOM 1530 C CA . GLN A 1 194 ? -9.970 -6.494 30.821 1.00 96.38 194 GLN A CA 1
ATOM 1531 C C . GLN A 1 194 ? -11.028 -5.727 31.608 1.00 96.38 194 GLN A C 1
ATOM 1533 O O . GLN A 1 194 ? -10.857 -4.540 31.902 1.00 96.38 194 GLN A O 1
ATOM 1538 N N . ASP A 1 195 ? -12.105 -6.412 31.980 1.00 91.81 195 ASP A N 1
ATOM 1539 C CA . ASP A 1 195 ? -13.061 -5.909 32.963 1.00 91.81 195 ASP A CA 1
ATOM 1540 C C . ASP A 1 195 ? -12.536 -6.064 34.405 1.00 91.81 195 ASP A C 1
ATOM 1542 O O . ASP A 1 195 ? -11.375 -6.403 34.652 1.00 91.81 195 ASP A O 1
ATOM 1546 N N . TYR A 1 196 ? -13.390 -5.787 35.390 1.00 85.75 196 TYR A N 1
ATOM 1547 C CA . TYR A 1 196 ? -13.020 -5.881 36.801 1.00 85.75 196 TYR A CA 1
ATOM 1548 C C . TYR A 1 196 ? -12.823 -7.329 37.299 1.00 85.75 196 TYR A C 1
ATOM 1550 O O . TYR A 1 196 ? -12.182 -7.513 38.336 1.00 85.75 196 TYR A O 1
ATOM 1558 N N . ASN A 1 197 ? -13.364 -8.337 36.599 1.00 86.88 197 ASN A N 1
ATOM 1559 C CA . ASN A 1 197 ? -13.147 -9.758 36.896 1.00 86.88 197 ASN A CA 1
ATOM 1560 C C . ASN A 1 197 ? -11.828 -10.270 36.296 1.00 86.88 197 ASN A C 1
ATOM 1562 O O . ASN A 1 197 ? -11.389 -11.366 36.640 1.00 86.88 197 ASN A O 1
ATOM 1566 N N . GLY A 1 198 ? -11.189 -9.477 35.430 1.00 89.75 198 GLY A N 1
ATOM 1567 C CA . GLY A 1 198 ? -10.026 -9.895 34.652 1.00 89.75 198 GLY A CA 1
ATOM 1568 C C . GLY A 1 198 ? -10.398 -10.597 33.344 1.00 89.75 198 GLY A C 1
ATOM 1569 O O . GLY A 1 198 ? -9.503 -11.107 32.668 1.00 89.75 198 GLY A O 1
ATOM 1570 N N . ASP A 1 199 ? -11.681 -10.613 32.969 1.00 92.75 199 ASP A N 1
ATOM 1571 C CA . ASP A 1 199 ? -12.125 -11.182 31.700 1.00 92.75 199 ASP A CA 1
ATOM 1572 C C . ASP A 1 199 ? -11.753 -10.234 30.556 1.00 92.75 199 ASP A C 1
ATOM 1574 O O . ASP A 1 199 ? -11.900 -9.015 30.667 1.00 92.75 199 ASP A O 1
ATOM 1578 N N . GLU A 1 200 ? -11.266 -10.781 29.442 1.00 96.62 200 GLU A N 1
ATOM 1579 C CA . GLU A 1 200 ? -10.976 -9.990 28.247 1.00 96.62 200 GLU A CA 1
ATOM 1580 C C . GLU A 1 200 ? -12.275 -9.474 27.616 1.00 96.62 200 GLU A C 1
ATOM 1582 O O . GLU A 1 200 ? -13.180 -10.244 27.289 1.00 96.62 200 GLU A O 1
ATOM 1587 N N . VAL A 1 201 ? -12.338 -8.159 27.414 1.00 95.31 201 VAL A N 1
ATOM 1588 C CA . VAL A 1 201 ? -13.499 -7.456 26.845 1.00 95.31 201 VAL A CA 1
ATOM 1589 C C . VAL A 1 201 ? -13.156 -6.606 25.627 1.00 95.31 201 VAL A C 1
ATOM 1591 O O . VAL A 1 201 ? -14.007 -5.907 25.074 1.00 95.31 201 VAL A O 1
ATOM 1594 N N . GLY A 1 202 ? -11.895 -6.636 25.216 1.00 96.75 202 GLY A N 1
ATOM 1595 C CA . GLY A 1 202 ? -11.402 -5.991 24.017 1.00 96.75 202 GLY A CA 1
ATOM 1596 C C . GLY A 1 202 ? -9.907 -6.199 23.873 1.00 96.75 202 GLY A C 1
ATOM 1597 O O . GLY A 1 202 ? -9.194 -6.452 24.846 1.00 96.75 202 GLY A O 1
ATOM 1598 N N . LYS A 1 203 ? -9.423 -6.047 22.648 1.00 97.00 203 LYS A N 1
ATOM 1599 C CA . LYS A 1 203 ? -7.998 -6.058 22.353 1.00 97.00 203 LYS A CA 1
ATOM 1600 C C . LYS A 1 203 ? -7.676 -5.192 21.145 1.00 97.00 203 LYS A C 1
ATOM 1602 O O . LYS A 1 203 ? -8.562 -4.846 20.358 1.00 97.00 203 LYS A O 1
ATOM 1607 N N . ILE A 1 204 ? -6.400 -4.858 21.018 1.00 98.31 204 ILE A N 1
ATOM 1608 C CA . ILE A 1 204 ? -5.818 -4.153 19.876 1.00 98.31 204 ILE A CA 1
ATOM 1609 C C . ILE A 1 204 ? -4.750 -5.057 19.272 1.00 98.31 204 ILE A C 1
ATOM 1611 O O . ILE A 1 204 ? -3.873 -5.533 19.996 1.00 98.31 204 ILE A O 1
ATOM 1615 N N . GLU A 1 205 ? -4.825 -5.274 17.962 1.00 98.06 205 GLU A N 1
ATOM 1616 C CA . GLU A 1 205 ? -3.810 -5.981 17.185 1.00 98.06 205 GLU A CA 1
ATOM 1617 C C . GLU A 1 205 ? -2.695 -4.995 16.809 1.00 98.06 205 GLU A C 1
ATOM 1619 O O . GLU A 1 205 ? -2.920 -4.028 16.082 1.00 98.06 205 GLU A O 1
ATOM 1624 N N . MET A 1 206 ? -1.482 -5.232 17.302 1.00 97.81 206 MET A N 1
ATOM 1625 C CA . MET A 1 206 ? -0.309 -4.409 17.021 1.00 97.81 206 MET A CA 1
ATOM 1626 C C . MET A 1 206 ? 0.560 -5.099 15.965 1.00 97.81 206 MET A C 1
ATOM 1628 O O . MET A 1 206 ? 1.183 -6.131 16.221 1.00 97.81 206 MET A O 1
ATOM 1632 N N . SER A 1 207 ? 0.617 -4.508 14.774 1.00 96.31 207 SER A N 1
ATOM 1633 C CA . SER A 1 207 ? 1.392 -5.001 13.634 1.00 96.31 207 SER A CA 1
ATOM 1634 C C . SER A 1 207 ? 2.893 -5.049 13.927 1.00 96.31 207 SER A C 1
ATOM 1636 O O . SER A 1 207 ? 3.398 -4.106 14.549 1.00 96.31 207 SER A O 1
ATOM 1638 N N . PRO A 1 208 ? 3.641 -6.049 13.410 1.00 94.88 208 PRO A N 1
ATOM 1639 C CA . PRO A 1 208 ? 5.100 -6.027 13.403 1.00 94.88 208 PRO A CA 1
ATOM 1640 C C . PRO A 1 208 ? 5.645 -4.680 12.918 1.00 94.88 208 PRO A C 1
ATOM 1642 O O . PRO A 1 208 ? 5.509 -4.311 11.746 1.00 94.88 208 PRO A O 1
ATOM 1645 N N . ASN A 1 209 ? 6.314 -3.949 13.804 1.00 93.81 209 ASN A N 1
ATOM 1646 C CA . ASN A 1 209 ? 6.639 -2.540 13.580 1.00 93.81 209 ASN A CA 1
ATOM 1647 C C . ASN A 1 209 ? 8.051 -2.302 13.012 1.00 93.81 209 ASN A C 1
ATOM 1649 O O . ASN A 1 209 ? 8.602 -1.202 13.138 1.00 93.81 209 ASN A O 1
ATOM 1653 N N . SER A 1 210 ? 8.655 -3.324 12.393 1.00 91.19 210 SER A N 1
ATOM 1654 C CA . SER A 1 210 ? 9.880 -3.145 11.606 1.00 91.19 210 SER A CA 1
ATOM 1655 C C . SER A 1 210 ? 9.647 -2.129 10.486 1.00 91.19 210 SER A C 1
ATOM 1657 O O . SER A 1 210 ? 8.580 -2.112 9.872 1.00 91.19 210 SER A O 1
ATOM 1659 N N . ILE A 1 211 ? 10.652 -1.297 10.216 1.00 91.62 211 ILE A N 1
ATOM 1660 C CA . ILE A 1 211 ? 10.605 -0.310 9.138 1.00 91.62 211 ILE A CA 1
ATOM 1661 C C . ILE A 1 211 ? 11.397 -0.846 7.953 1.00 91.62 211 ILE A C 1
ATOM 1663 O O . ILE A 1 211 ? 12.595 -1.102 8.088 1.00 91.62 211 ILE A O 1
ATOM 1667 N N . GLU A 1 212 ? 10.751 -0.946 6.797 1.00 91.94 212 GLU A N 1
ATOM 1668 C CA . GLU A 1 212 ? 11.443 -1.218 5.537 1.00 91.94 212 GLU A CA 1
ATOM 1669 C C . GLU A 1 212 ? 11.849 0.102 4.880 1.00 91.94 212 GLU A C 1
ATOM 1671 O O . GLU A 1 212 ? 11.118 1.093 4.941 1.00 91.94 212 GLU A O 1
ATOM 1676 N N . ASN A 1 213 ? 13.043 0.138 4.287 1.00 91.56 213 ASN A N 1
ATOM 1677 C CA . ASN A 1 213 ? 13.587 1.359 3.704 1.00 91.56 213 ASN A CA 1
ATOM 1678 C C . ASN A 1 213 ? 13.568 1.277 2.180 1.00 91.56 213 ASN A C 1
ATOM 1680 O O . ASN A 1 213 ? 14.120 0.333 1.619 1.00 91.56 213 ASN A O 1
ATOM 1684 N N . LEU A 1 214 ? 13.032 2.308 1.527 1.00 89.69 214 LEU A N 1
ATOM 1685 C CA . LEU A 1 214 ? 13.113 2.471 0.079 1.00 89.69 214 LEU A CA 1
ATOM 1686 C C . LEU A 1 214 ? 13.876 3.749 -0.275 1.00 89.69 214 LEU A C 1
ATOM 1688 O O . LEU A 1 214 ? 13.570 4.849 0.194 1.00 89.69 214 LEU A O 1
ATOM 1692 N N . ALA A 1 215 ? 14.896 3.618 -1.117 1.00 89.81 215 ALA A N 1
ATOM 1693 C CA . ALA A 1 215 ? 15.553 4.779 -1.698 1.00 89.81 215 ALA A CA 1
ATOM 1694 C C . ALA A 1 215 ? 14.679 5.350 -2.820 1.00 89.81 215 ALA A C 1
ATOM 1696 O O . ALA A 1 215 ? 14.157 4.603 -3.638 1.00 89.81 215 ALA A O 1
ATOM 1697 N N . ILE A 1 216 ? 14.547 6.671 -2.868 1.00 90.50 216 ILE A N 1
ATOM 1698 C CA . ILE A 1 216 ? 13.891 7.419 -3.937 1.00 90.50 216 ILE A CA 1
ATOM 1699 C C . ILE A 1 216 ? 14.948 8.243 -4.658 1.00 90.50 216 ILE A C 1
ATOM 1701 O O . ILE A 1 216 ? 15.787 8.904 -4.031 1.00 90.50 216 ILE A O 1
ATOM 1705 N N . LYS A 1 217 ? 14.856 8.284 -5.982 1.00 90.69 217 LYS A N 1
ATOM 1706 C CA . LYS A 1 217 ? 15.580 9.242 -6.804 1.00 90.69 217 LYS A CA 1
ATOM 1707 C C . LYS A 1 217 ? 14.606 10.127 -7.576 1.00 90.69 217 LYS A C 1
ATOM 1709 O O . LYS A 1 217 ? 13.881 9.654 -8.442 1.00 90.69 217 LYS A O 1
ATOM 1714 N N . ILE A 1 218 ? 14.637 11.425 -7.275 1.00 93.56 218 ILE A N 1
ATOM 1715 C CA . ILE A 1 218 ? 13.927 12.444 -8.051 1.00 93.56 218 ILE A CA 1
ATOM 1716 C C . ILE A 1 218 ? 14.767 12.783 -9.286 1.00 93.56 218 ILE A C 1
ATOM 1718 O O . ILE A 1 218 ? 15.906 13.238 -9.147 1.00 93.56 218 ILE A O 1
ATOM 1722 N N . VAL A 1 219 ? 14.208 12.574 -10.476 1.00 94.81 219 VAL A N 1
ATOM 1723 C CA . VAL A 1 219 ? 14.870 12.775 -11.770 1.00 94.81 219 VAL A CA 1
ATOM 1724 C C . VAL A 1 219 ? 14.129 13.862 -12.556 1.00 94.81 219 VAL A C 1
ATOM 1726 O O . VAL A 1 219 ? 13.096 13.591 -13.168 1.00 94.81 219 VAL A O 1
ATOM 1729 N N . PRO A 1 220 ? 14.625 15.110 -12.575 1.00 96.75 220 PRO A N 1
ATOM 1730 C CA . PRO A 1 220 ? 14.043 16.155 -13.403 1.00 96.75 220 PRO A CA 1
ATOM 1731 C C . PRO A 1 220 ? 14.097 15.811 -14.892 1.00 96.75 220 PRO A C 1
ATOM 1733 O O . PRO A 1 220 ? 15.129 15.365 -15.405 1.00 96.75 220 PRO A O 1
ATOM 1736 N N . VAL A 1 221 ? 12.995 16.074 -15.583 1.00 97.44 221 VAL A N 1
ATOM 1737 C CA . VAL A 1 221 ? 12.850 15.934 -17.031 1.00 97.44 221 VAL A CA 1
ATOM 1738 C C . VAL A 1 221 ? 12.709 17.330 -17.629 1.00 97.44 221 VAL A C 1
ATOM 1740 O O . VAL A 1 221 ? 11.694 18.003 -17.439 1.00 97.44 221 VAL A O 1
ATOM 1743 N N . VAL A 1 222 ? 13.751 17.765 -18.337 1.00 97.19 222 VAL A N 1
ATOM 1744 C CA . VAL A 1 222 ? 13.858 19.094 -18.958 1.00 97.19 222 VAL A CA 1
ATOM 1745 C C . VAL A 1 222 ? 13.995 18.977 -20.471 1.00 97.19 222 VAL A C 1
ATOM 1747 O O . VAL A 1 222 ? 14.288 17.906 -20.997 1.00 97.19 222 VAL A O 1
ATOM 1750 N N . PHE A 1 223 ? 13.813 20.083 -21.186 1.00 96.62 223 PHE A N 1
ATOM 1751 C CA . PHE A 1 223 ? 13.916 20.119 -22.644 1.00 96.62 223 PHE A CA 1
ATOM 1752 C C . PHE A 1 223 ? 15.279 20.632 -23.104 1.00 96.62 223 PHE A C 1
ATOM 1754 O O . PHE A 1 223 ? 15.919 21.447 -22.437 1.00 96.62 223 PHE A O 1
ATOM 1761 N N . LYS A 1 224 ? 15.717 20.143 -24.267 1.00 96.44 224 LYS A N 1
ATOM 1762 C CA . LYS A 1 224 ? 16.983 20.504 -24.895 1.00 96.44 224 LYS A CA 1
ATOM 1763 C C . LYS A 1 224 ? 17.061 22.014 -25.098 1.00 96.44 224 LYS A C 1
ATOM 1765 O O . LYS A 1 224 ? 16.210 22.616 -25.747 1.00 96.44 224 LYS A O 1
ATOM 1770 N N . SER A 1 225 ? 18.120 22.607 -24.567 1.00 95.19 225 SER A N 1
ATOM 1771 C CA . SER A 1 225 ? 18.472 24.008 -24.761 1.00 95.19 225 SER A CA 1
ATOM 1772 C C . SER A 1 225 ? 19.997 24.149 -24.656 1.00 95.19 225 SER A C 1
ATOM 1774 O O . SER A 1 225 ? 20.738 23.321 -25.200 1.00 95.19 225 SER A O 1
ATOM 1776 N N . ASN A 1 226 ? 20.496 25.189 -23.986 1.00 95.69 226 ASN A N 1
ATOM 1777 C CA . ASN A 1 226 ? 21.910 25.266 -23.640 1.00 95.69 226 ASN A CA 1
ATOM 1778 C C . ASN A 1 226 ? 22.162 24.554 -22.289 1.00 95.69 226 ASN A C 1
ATOM 1780 O O . ASN A 1 226 ? 21.292 24.585 -21.416 1.00 95.69 226 ASN A O 1
ATOM 1784 N N . PRO A 1 227 ? 23.350 23.959 -22.065 1.00 94.62 227 PRO A N 1
ATOM 1785 C CA . PRO A 1 227 ? 23.619 23.160 -20.864 1.00 94.62 227 PRO A CA 1
ATOM 1786 C C . PRO A 1 227 ? 23.423 23.889 -19.524 1.00 94.62 227 PRO A C 1
ATOM 1788 O O . PRO A 1 227 ? 23.074 23.261 -18.526 1.00 94.62 227 PRO A O 1
ATOM 1791 N N . ASN A 1 228 ? 23.642 25.208 -19.479 1.00 93.81 228 ASN A N 1
ATOM 1792 C CA . ASN A 1 228 ? 23.475 25.988 -18.251 1.00 93.81 228 ASN A CA 1
ATOM 1793 C C . ASN A 1 228 ? 21.994 26.154 -17.893 1.00 93.81 228 ASN A C 1
ATOM 1795 O O . ASN A 1 228 ? 21.628 25.983 -16.729 1.00 93.81 228 ASN A O 1
ATOM 1799 N N . THR A 1 229 ? 21.146 26.429 -18.887 1.00 95.19 229 THR A N 1
ATOM 1800 C CA . THR A 1 229 ? 19.689 26.480 -18.718 1.00 95.19 229 THR A CA 1
ATOM 1801 C C . THR A 1 229 ? 19.138 25.110 -18.333 1.00 95.19 229 THR A C 1
ATOM 1803 O O . THR A 1 229 ? 18.475 25.011 -17.307 1.00 95.19 229 THR A O 1
ATOM 1806 N N . GLU A 1 230 ? 19.520 24.037 -19.037 1.00 95.56 230 GLU A N 1
ATOM 1807 C CA . GLU A 1 230 ? 19.106 22.659 -18.704 1.00 95.56 230 GLU A CA 1
ATOM 1808 C C . GLU A 1 230 ? 19.413 22.302 -17.236 1.00 95.56 230 GLU A C 1
ATOM 1810 O O . GLU A 1 230 ? 18.583 21.726 -16.528 1.00 95.56 230 GLU A O 1
ATOM 1815 N N . LYS A 1 231 ? 20.603 22.679 -16.748 1.00 93.94 231 LYS A N 1
ATOM 1816 C CA . LYS A 1 231 ? 21.018 22.457 -15.357 1.00 93.94 231 LYS A CA 1
ATOM 1817 C C . LYS A 1 231 ? 20.208 23.297 -14.364 1.00 93.94 231 LYS A C 1
ATOM 1819 O O . LYS A 1 231 ? 19.832 22.782 -13.310 1.00 93.94 231 LYS A O 1
ATOM 1824 N N . SER A 1 232 ? 19.960 24.568 -14.678 1.00 94.31 232 SER A N 1
ATOM 1825 C CA . SER A 1 232 ? 19.168 25.482 -13.842 1.00 94.31 232 SER A CA 1
ATOM 1826 C C . SER A 1 232 ? 17.710 25.026 -13.727 1.00 94.31 232 SER A C 1
ATOM 1828 O O . SER A 1 232 ? 17.150 24.989 -12.627 1.00 94.31 232 SER A O 1
ATOM 1830 N N . ASP A 1 233 ? 17.115 24.604 -14.840 1.00 95.44 233 ASP A N 1
ATOM 1831 C CA . ASP A 1 233 ? 15.739 24.111 -14.895 1.00 95.44 233 ASP A CA 1
ATOM 1832 C C . ASP A 1 233 ? 15.603 22.810 -14.100 1.00 95.44 233 ASP A C 1
ATOM 1834 O O . ASP A 1 233 ? 14.706 22.677 -13.267 1.00 95.44 233 ASP A O 1
ATOM 1838 N N . ALA A 1 234 ? 16.556 21.882 -14.256 1.00 95.56 234 ALA A N 1
ATOM 1839 C CA . ALA A 1 234 ? 16.577 20.639 -13.490 1.00 95.56 234 ALA A CA 1
ATOM 1840 C C . ALA A 1 234 ? 16.696 20.898 -11.978 1.00 95.56 234 ALA A C 1
ATOM 1842 O O . ALA A 1 234 ? 16.005 20.268 -11.179 1.00 95.56 234 ALA A O 1
ATOM 1843 N N . GLN A 1 235 ? 17.539 21.851 -11.566 1.00 93.69 235 GLN A N 1
ATOM 1844 C CA . GLN A 1 235 ? 17.643 22.256 -10.161 1.00 93.69 235 GLN A CA 1
ATOM 1845 C C . GLN A 1 235 ? 16.347 22.885 -9.639 1.00 93.69 235 GLN A C 1
ATOM 1847 O O . GLN A 1 235 ? 15.980 22.646 -8.488 1.00 93.69 235 GLN A O 1
ATOM 1852 N N . THR A 1 236 ? 15.664 23.678 -10.462 1.00 93.56 236 THR A N 1
ATOM 1853 C CA . THR A 1 236 ? 14.390 24.314 -10.105 1.00 93.56 236 THR A CA 1
ATOM 1854 C C . THR A 1 236 ? 13.300 23.266 -9.922 1.00 93.56 236 THR A C 1
ATOM 1856 O O . THR A 1 236 ? 12.680 23.224 -8.864 1.00 93.56 236 THR A O 1
ATOM 1859 N N . LEU A 1 237 ? 13.142 22.354 -10.883 1.00 95.12 237 LEU A N 1
ATOM 1860 C CA . LEU A 1 237 ? 12.202 21.234 -10.801 1.00 95.12 237 LEU A CA 1
ATOM 1861 C C . LEU A 1 237 ? 12.450 20.350 -9.584 1.00 95.12 237 LEU A C 1
ATOM 1863 O O . LEU A 1 237 ? 11.514 20.039 -8.853 1.00 95.12 237 LEU A O 1
ATOM 1867 N N . TYR A 1 238 ? 13.710 19.989 -9.330 1.00 93.56 238 TYR A N 1
ATOM 1868 C CA . TYR A 1 238 ? 14.068 19.201 -8.155 1.00 93.56 238 TYR A CA 1
ATOM 1869 C C . TYR A 1 238 ? 13.644 19.912 -6.863 1.00 93.56 238 TYR A C 1
ATOM 1871 O O . TYR A 1 238 ? 13.025 19.300 -5.998 1.00 93.56 238 TYR A O 1
ATOM 1879 N N . LYS A 1 239 ? 13.940 21.213 -6.735 1.00 91.69 239 LYS A N 1
ATOM 1880 C CA . LYS A 1 239 ? 13.556 22.005 -5.557 1.00 91.69 239 LYS A CA 1
ATOM 1881 C C . LYS A 1 239 ? 12.042 22.127 -5.409 1.00 91.69 239 LYS A C 1
ATOM 1883 O O . LYS A 1 239 ? 11.562 22.068 -4.280 1.00 91.69 239 LYS A O 1
ATOM 1888 N N . SER A 1 240 ? 11.308 22.289 -6.510 1.00 92.56 240 SER A N 1
ATOM 1889 C CA . SER A 1 240 ? 9.842 22.319 -6.503 1.00 92.56 240 SER A CA 1
ATOM 1890 C C . SER A 1 240 ? 9.269 20.989 -6.019 1.00 92.56 240 SER A C 1
ATOM 1892 O O . SER A 1 240 ? 8.432 20.993 -5.122 1.00 92.56 240 SER A O 1
ATOM 1894 N N . ALA A 1 241 ? 9.791 19.874 -6.542 1.00 92.44 241 ALA A N 1
ATOM 1895 C CA . ALA A 1 241 ? 9.389 18.522 -6.170 1.00 92.44 241 ALA A CA 1
ATOM 1896 C C . ALA A 1 241 ? 9.674 18.205 -4.695 1.00 92.44 241 ALA A C 1
ATOM 1898 O O . ALA A 1 241 ? 8.808 17.711 -3.980 1.00 92.44 241 ALA A O 1
ATOM 1899 N N . THR A 1 242 ? 10.883 18.496 -4.202 1.00 90.19 242 THR A N 1
ATOM 1900 C CA . THR A 1 242 ? 11.222 18.188 -2.802 1.00 90.19 242 THR A CA 1
ATOM 1901 C C . THR A 1 242 ? 10.654 19.200 -1.811 1.00 90.19 242 THR A C 1
ATOM 1903 O O . THR A 1 242 ? 10.432 18.861 -0.645 1.00 90.19 242 THR A O 1
ATOM 1906 N N . ASN A 1 243 ? 10.433 20.441 -2.261 1.00 86.56 243 ASN A N 1
ATOM 1907 C CA . ASN A 1 243 ? 9.982 21.579 -1.463 1.00 86.56 243 ASN A CA 1
ATOM 1908 C C . ASN A 1 243 ? 10.772 21.695 -0.141 1.00 86.56 243 ASN A C 1
ATOM 1910 O O . ASN A 1 243 ? 10.221 21.705 0.963 1.00 86.56 243 ASN A O 1
ATOM 1914 N N . GLY A 1 244 ? 12.105 21.686 -0.261 1.00 83.06 244 GLY A N 1
ATOM 1915 C CA . GLY A 1 244 ? 13.016 21.527 0.876 1.00 83.06 244 GLY A CA 1
ATOM 1916 C C . GLY A 1 244 ? 12.999 20.089 1.400 1.00 83.06 244 GLY A C 1
ATOM 1917 O O . GLY A 1 244 ? 13.338 19.168 0.658 1.00 83.06 244 GLY A O 1
ATOM 1918 N N . THR A 1 245 ? 12.623 19.908 2.670 1.00 83.69 245 THR A N 1
ATOM 1919 C CA . THR A 1 245 ? 12.419 18.589 3.299 1.00 83.69 245 THR A CA 1
ATOM 1920 C C . THR A 1 245 ? 10.947 18.175 3.350 1.00 83.69 245 THR A C 1
ATOM 1922 O O . THR A 1 245 ? 10.648 17.042 3.714 1.00 83.69 245 THR A O 1
ATOM 1925 N N . LYS A 1 246 ? 10.010 19.047 2.944 1.00 89.62 246 LYS A N 1
ATOM 1926 C CA . LYS A 1 246 ? 8.569 18.816 3.133 1.00 89.62 246 LYS A CA 1
ATOM 1927 C C . LYS A 1 246 ? 8.076 17.523 2.499 1.00 89.62 246 LYS A C 1
ATOM 1929 O O . LYS A 1 246 ? 7.263 16.846 3.127 1.00 89.62 246 LYS A O 1
ATOM 1934 N N . LEU A 1 247 ? 8.553 17.183 1.296 1.00 90.94 247 LEU A N 1
ATOM 1935 C CA . LEU A 1 247 ? 8.184 15.928 0.641 1.00 90.94 247 LEU A CA 1
ATOM 1936 C C . LEU A 1 247 ? 8.584 14.736 1.514 1.00 90.94 247 LEU A C 1
ATOM 1938 O O . LEU A 1 247 ? 7.727 13.966 1.935 1.00 90.94 247 LEU A O 1
ATOM 1942 N N . ILE A 1 248 ? 9.874 14.610 1.834 1.00 91.88 248 ILE A N 1
ATOM 1943 C CA . ILE A 1 248 ? 10.385 13.441 2.556 1.00 91.88 248 ILE A CA 1
ATOM 1944 C C . ILE A 1 248 ? 9.856 13.364 3.990 1.00 91.88 248 ILE A C 1
ATOM 1946 O O . ILE A 1 248 ? 9.548 12.273 4.467 1.00 91.88 248 ILE A O 1
ATOM 1950 N N . ASP A 1 249 ? 9.685 14.511 4.648 1.00 91.62 249 ASP A N 1
ATOM 1951 C CA . ASP A 1 249 ? 9.104 14.595 5.984 1.00 91.62 249 ASP A CA 1
ATOM 1952 C C . ASP A 1 249 ? 7.652 14.122 5.957 1.00 91.62 249 ASP A C 1
ATOM 1954 O O . ASP A 1 249 ? 7.256 13.309 6.786 1.00 91.62 249 ASP A O 1
ATOM 1958 N N . SER A 1 250 ? 6.861 14.567 4.981 1.00 89.44 250 SER A N 1
ATOM 1959 C CA . SER A 1 250 ? 5.446 14.198 4.880 1.00 89.44 250 SER A CA 1
ATOM 1960 C C . SER A 1 250 ? 5.253 12.734 4.468 1.00 89.44 250 SER A C 1
ATOM 1962 O O . SER A 1 250 ? 4.408 12.053 5.048 1.00 89.44 250 SER A O 1
ATOM 1964 N N . LEU A 1 251 ? 6.070 12.211 3.545 1.00 91.94 251 LEU A N 1
ATOM 1965 C CA . LEU A 1 251 ? 6.069 10.781 3.212 1.00 91.94 251 LEU A CA 1
ATOM 1966 C C . LEU A 1 251 ? 6.373 9.927 4.455 1.00 91.94 251 LEU A C 1
ATOM 1968 O O . LEU A 1 251 ? 5.667 8.958 4.715 1.00 91.94 251 LEU A O 1
ATOM 1972 N N . ASN A 1 252 ? 7.370 10.317 5.258 1.00 92.31 252 ASN A N 1
ATOM 1973 C CA . ASN A 1 252 ? 7.850 9.534 6.404 1.00 92.31 252 ASN A CA 1
ATOM 1974 C C . ASN A 1 252 ? 7.121 9.779 7.732 1.00 92.31 252 ASN A C 1
ATOM 1976 O O . ASN A 1 252 ? 7.346 9.027 8.679 1.00 92.31 252 ASN A O 1
ATOM 1980 N N . SER A 1 253 ? 6.331 10.846 7.853 1.00 87.31 253 SER A N 1
ATOM 1981 C CA . SER A 1 253 ? 5.606 11.181 9.091 1.00 87.31 253 SER A CA 1
ATOM 1982 C C . SER A 1 253 ? 4.091 11.079 8.972 1.00 87.31 253 SER A C 1
ATOM 1984 O O . SER A 1 253 ? 3.434 11.029 10.010 1.00 87.31 253 SER A O 1
ATOM 1986 N N . LYS A 1 254 ? 3.555 11.047 7.744 1.00 84.88 254 LYS A N 1
ATOM 1987 C CA . LYS A 1 254 ? 2.114 10.984 7.485 1.00 84.88 254 LYS A CA 1
ATOM 1988 C C . LYS A 1 254 ? 1.732 9.834 6.574 1.00 84.88 254 LYS A C 1
ATOM 1990 O O . LYS A 1 254 ? 1.001 8.965 6.997 1.00 84.88 254 LYS A O 1
ATOM 1995 N N . ALA A 1 255 ? 2.187 9.788 5.325 1.00 89.00 255 ALA A N 1
ATOM 1996 C CA . ALA A 1 255 ? 1.656 8.780 4.402 1.00 89.00 255 ALA A CA 1
ATOM 1997 C C . ALA A 1 255 ? 2.134 7.368 4.779 1.00 89.00 255 ALA A C 1
ATOM 1999 O O . ALA A 1 255 ? 1.352 6.484 5.117 1.00 89.00 255 ALA A O 1
ATOM 2000 N N . PHE A 1 256 ? 3.445 7.160 4.766 1.00 92.94 256 PHE A N 1
ATOM 2001 C CA . PHE A 1 256 ? 4.014 5.822 4.775 1.00 92.94 256 PHE A CA 1
ATOM 2002 C C . PHE A 1 256 ? 4.544 5.349 6.133 1.00 92.94 256 PHE A C 1
ATOM 2004 O O . PHE A 1 256 ? 4.761 4.148 6.325 1.00 92.94 256 PHE A O 1
ATOM 2011 N N . SER A 1 257 ? 4.650 6.253 7.113 1.00 88.56 257 SER A N 1
ATOM 2012 C CA . SER A 1 257 ? 4.778 5.878 8.530 1.00 88.56 257 SER A CA 1
ATOM 2013 C C . SER A 1 257 ? 3.665 4.926 8.955 1.00 88.56 257 SER A C 1
ATOM 2015 O O . SER A 1 257 ? 3.915 4.002 9.731 1.00 88.56 257 SER A O 1
ATOM 2017 N N . GLN A 1 258 ? 2.462 5.118 8.406 1.00 91.19 258 GLN A N 1
ATOM 2018 C CA . GLN A 1 258 ? 1.286 4.305 8.699 1.00 91.19 258 GLN A CA 1
ATOM 2019 C C . GLN A 1 258 ? 1.473 2.838 8.358 1.00 91.19 258 GLN A C 1
ATOM 2021 O O . GLN A 1 258 ? 0.909 1.977 9.018 1.00 91.19 258 GLN A O 1
ATOM 2026 N N . ILE A 1 259 ? 2.302 2.536 7.368 1.00 92.50 259 ILE A N 1
ATOM 2027 C CA . ILE A 1 259 ? 2.445 1.179 6.845 1.00 92.50 259 ILE A CA 1
ATOM 2028 C C . ILE A 1 259 ? 3.836 0.586 7.087 1.00 92.50 259 ILE A C 1
ATOM 2030 O O . ILE A 1 259 ? 4.167 -0.477 6.573 1.00 92.50 259 ILE A O 1
ATOM 2034 N N . GLY A 1 260 ? 4.658 1.259 7.902 1.00 92.00 260 GLY A N 1
ATOM 2035 C CA . GLY A 1 260 ? 5.970 0.751 8.299 1.00 92.00 260 GLY A CA 1
ATOM 2036 C C . GLY A 1 260 ? 7.021 0.867 7.198 1.00 92.00 260 GLY A C 1
ATOM 2037 O O . GLY A 1 260 ? 7.933 0.044 7.134 1.00 92.00 260 GLY A O 1
ATOM 2038 N N . LEU A 1 261 ? 6.908 1.887 6.345 1.00 93.62 261 LEU A N 1
ATOM 2039 C CA . LEU A 1 261 ? 7.906 2.205 5.331 1.00 93.62 261 LEU A CA 1
ATOM 2040 C C . LEU A 1 261 ? 8.596 3.531 5.642 1.00 93.62 261 LEU A C 1
ATOM 2042 O O . LEU A 1 261 ? 8.004 4.459 6.200 1.00 93.62 261 LEU A O 1
ATOM 2046 N N . ARG A 1 262 ? 9.863 3.624 5.247 1.00 93.50 262 ARG A N 1
ATOM 2047 C CA . ARG A 1 262 ? 10.646 4.852 5.310 1.00 93.50 262 ARG A CA 1
ATOM 2048 C C . ARG A 1 262 ? 11.367 5.081 4.000 1.00 93.50 262 ARG A C 1
ATOM 2050 O O . ARG A 1 262 ? 12.069 4.219 3.485 1.00 93.50 262 ARG A O 1
ATOM 2057 N N . PHE A 1 263 ? 11.261 6.298 3.510 1.00 92.00 263 PHE A N 1
ATOM 2058 C CA . PHE A 1 263 ? 11.897 6.730 2.289 1.00 92.00 263 PHE A CA 1
ATOM 2059 C C . PHE A 1 263 ? 13.123 7.573 2.591 1.00 92.00 263 PHE A C 1
ATOM 2061 O O . PHE A 1 263 ? 13.190 8.309 3.584 1.00 92.00 263 PHE A O 1
ATOM 2068 N N . THR A 1 264 ? 14.090 7.495 1.690 1.00 91.69 264 THR A N 1
ATOM 2069 C CA . THR A 1 264 ? 15.251 8.385 1.667 1.00 91.69 264 THR A CA 1
ATOM 2070 C C . THR A 1 264 ? 15.409 8.935 0.265 1.00 91.69 264 THR A C 1
ATOM 2072 O O . THR A 1 264 ? 15.294 8.189 -0.699 1.00 91.69 264 THR A O 1
ATOM 2075 N N . ILE A 1 265 ? 15.658 10.235 0.128 1.00 88.19 265 ILE A N 1
ATOM 2076 C CA . ILE A 1 265 ? 15.954 10.822 -1.180 1.00 88.19 265 ILE A CA 1
ATOM 2077 C C . ILE A 1 265 ? 17.464 10.764 -1.386 1.00 88.19 265 ILE A C 1
ATOM 2079 O O . ILE A 1 265 ? 18.227 11.196 -0.518 1.00 88.19 265 ILE A O 1
ATOM 2083 N N . ALA A 1 266 ? 17.895 10.217 -2.522 1.00 76.56 266 ALA A N 1
ATOM 2084 C CA . ALA A 1 266 ? 19.306 10.152 -2.874 1.00 76.56 266 ALA A CA 1
ATOM 2085 C C . ALA A 1 266 ? 19.945 11.559 -2.827 1.00 76.56 266 ALA A C 1
ATOM 2087 O O . ALA A 1 266 ? 19.362 12.514 -3.346 1.00 76.56 266 ALA A O 1
ATOM 2088 N N . PRO A 1 267 ? 21.137 11.715 -2.221 1.00 69.44 267 PRO A N 1
ATOM 2089 C CA . PRO A 1 267 ? 21.763 13.020 -2.074 1.00 69.44 267 PRO A CA 1
ATOM 2090 C C . PRO A 1 267 ? 22.091 13.641 -3.433 1.00 69.44 267 PRO A C 1
ATOM 2092 O O . PRO A 1 267 ? 22.570 12.971 -4.352 1.00 69.44 267 PRO A O 1
ATOM 2095 N N . ILE A 1 268 ? 21.892 14.955 -3.528 1.00 74.88 268 ILE A N 1
ATOM 2096 C CA . ILE A 1 268 ? 22.281 15.751 -4.692 1.00 74.88 268 ILE A CA 1
ATOM 2097 C C . ILE A 1 268 ? 23.816 15.748 -4.778 1.00 74.88 268 ILE A C 1
ATOM 2099 O O . ILE A 1 268 ? 24.495 16.428 -4.012 1.00 74.88 268 ILE A O 1
ATOM 2103 N N . LYS A 1 269 ? 24.388 15.002 -5.726 1.00 64.94 269 LYS A N 1
ATOM 2104 C CA . LYS A 1 269 ? 25.727 15.313 -6.279 1.00 64.94 269 LYS A CA 1
ATOM 2105 C C . LYS A 1 269 ? 25.576 16.619 -7.083 1.00 64.94 269 LYS A C 1
ATOM 2107 O O . LYS A 1 269 ? 24.444 16.899 -7.430 1.00 64.94 269 LYS A O 1
ATOM 2112 N N . PRO A 1 270 ? 26.594 17.462 -7.357 1.00 74.62 270 PRO A N 1
ATOM 2113 C CA . PRO A 1 270 ? 26.469 18.941 -7.445 1.00 74.62 270 PRO A CA 1
ATOM 2114 C C . PRO A 1 270 ? 25.327 19.532 -8.316 1.00 74.62 270 PRO A C 1
ATOM 2116 O O . PRO A 1 270 ? 24.966 20.699 -8.160 1.00 74.62 270 PRO A O 1
ATOM 2119 N N . SER A 1 271 ? 24.740 18.750 -9.220 1.00 80.75 271 SER A N 1
ATOM 2120 C CA . SER A 1 271 ? 23.383 18.914 -9.756 1.00 80.75 271 SER A CA 1
ATOM 2121 C C . SER A 1 271 ? 22.626 17.574 -9.753 1.00 80.75 271 SER A C 1
ATOM 2123 O O . SER A 1 271 ? 23.272 16.533 -9.907 1.00 80.75 271 SER A O 1
ATOM 2125 N N . PRO A 1 272 ? 21.281 17.576 -9.657 1.00 88.25 272 PRO A N 1
ATOM 2126 C CA . PRO A 1 272 ? 20.498 16.345 -9.750 1.00 88.25 272 PRO A CA 1
ATOM 2127 C C . PRO A 1 272 ? 20.772 15.607 -11.070 1.00 88.25 272 PRO A C 1
ATOM 2129 O O . PRO A 1 272 ? 21.027 16.232 -12.102 1.00 88.25 272 PRO A O 1
ATOM 2132 N N . GLU A 1 273 ? 20.712 14.275 -11.037 1.00 92.19 273 GLU A N 1
ATOM 2133 C CA . GLU A 1 273 ? 20.632 13.475 -12.262 1.00 92.19 273 GLU A CA 1
ATOM 2134 C C . GLU A 1 273 ? 19.350 13.859 -13.007 1.00 92.19 273 GLU A C 1
ATOM 2136 O O . GLU A 1 273 ? 18.292 13.944 -12.393 1.00 92.19 273 GLU A O 1
ATOM 2141 N N . CYS A 1 274 ? 19.438 14.117 -14.310 1.00 94.50 274 CYS A N 1
ATOM 2142 C CA . CYS A 1 274 ? 18.315 14.614 -15.100 1.00 94.50 274 CYS A CA 1
ATOM 2143 C C . CYS A 1 274 ? 18.274 13.992 -16.497 1.00 94.50 274 CYS A C 1
ATOM 2145 O O . CYS A 1 274 ? 19.300 13.573 -17.058 1.00 94.50 274 CYS A O 1
ATOM 2147 N N . ILE A 1 275 ? 17.078 13.989 -17.078 1.00 96.06 275 ILE A N 1
ATOM 2148 C CA . ILE A 1 275 ? 16.832 13.659 -18.480 1.00 96.06 275 ILE A CA 1
ATOM 2149 C C . ILE A 1 275 ? 16.645 14.964 -19.248 1.00 96.06 275 ILE A C 1
ATOM 2151 O O . ILE A 1 275 ? 15.881 15.832 -18.834 1.00 96.06 275 ILE A O 1
ATOM 2155 N N . VAL A 1 276 ? 17.343 15.087 -20.377 1.00 96.81 276 VAL A N 1
ATOM 2156 C CA . VAL A 1 276 ? 17.195 16.207 -21.310 1.00 96.81 276 VAL A CA 1
ATOM 2157 C C . VAL A 1 276 ? 16.541 15.673 -22.580 1.00 96.81 276 VAL A C 1
ATOM 2159 O O . VAL A 1 276 ? 17.133 14.850 -23.278 1.00 96.81 276 VAL A O 1
ATOM 2162 N N . ILE A 1 277 ? 15.325 16.129 -22.863 1.00 96.25 277 ILE A N 1
ATOM 2163 C CA . ILE A 1 277 ? 14.528 15.722 -24.017 1.00 96.25 277 ILE A CA 1
ATOM 2164 C C . ILE A 1 277 ? 14.818 16.644 -25.195 1.00 96.25 277 ILE A C 1
ATOM 2166 O O . ILE A 1 277 ? 14.481 17.828 -25.178 1.00 96.25 277 ILE A O 1
ATOM 2170 N N . ASP A 1 278 ? 15.386 16.080 -26.254 1.00 94.69 278 ASP A N 1
ATOM 2171 C CA . ASP A 1 278 ? 15.366 16.685 -27.581 1.00 94.69 278 ASP A CA 1
ATOM 2172 C C . ASP A 1 278 ? 14.152 16.142 -28.340 1.00 94.69 278 ASP A C 1
ATOM 2174 O O . ASP A 1 278 ? 14.154 14.996 -28.789 1.00 94.69 278 ASP A O 1
ATOM 2178 N N . VAL A 1 279 ? 13.105 16.965 -28.472 1.00 92.50 279 VAL A N 1
ATOM 2179 C CA . VAL A 1 279 ? 11.832 16.562 -29.099 1.00 92.50 279 VAL A CA 1
ATOM 2180 C C . VAL A 1 279 ? 12.030 16.093 -30.542 1.00 92.50 279 VAL A C 1
ATOM 2182 O O . VAL A 1 279 ? 11.250 15.285 -31.040 1.00 92.50 279 VAL A O 1
ATOM 2185 N N . THR A 1 280 ? 13.087 16.562 -31.211 1.00 89.81 280 THR A N 1
ATOM 2186 C CA . THR A 1 280 ? 13.379 16.227 -32.612 1.00 89.81 280 THR A CA 1
ATOM 2187 C C . THR A 1 280 ? 14.051 14.865 -32.788 1.00 89.81 280 THR A C 1
ATOM 2189 O O . THR A 1 280 ? 14.163 14.383 -33.916 1.00 89.81 280 THR A O 1
ATOM 2192 N N . LYS A 1 281 ? 14.483 14.223 -31.696 1.00 89.00 281 LYS A N 1
ATOM 2193 C CA . LYS A 1 281 ? 15.226 12.958 -31.709 1.00 89.00 281 LYS A CA 1
ATOM 2194 C C . LYS A 1 281 ? 14.468 11.847 -31.001 1.00 89.00 281 LYS A C 1
ATOM 2196 O O . LYS A 1 281 ? 13.510 12.079 -30.268 1.00 89.00 281 LYS A O 1
ATOM 2201 N N . ASP A 1 282 ? 14.905 10.615 -31.247 1.00 82.94 282 ASP A N 1
ATOM 2202 C CA . ASP A 1 282 ? 14.493 9.413 -30.514 1.00 82.94 282 ASP A CA 1
ATOM 2203 C C . ASP A 1 282 ? 12.972 9.222 -30.388 1.00 82.94 282 ASP A C 1
ATOM 2205 O O . ASP A 1 282 ? 12.493 8.650 -29.403 1.00 82.94 282 ASP A O 1
ATOM 2209 N N . ASN A 1 283 ? 12.230 9.686 -31.400 1.00 87.88 283 ASN A N 1
ATOM 2210 C CA . ASN A 1 283 ? 10.769 9.651 -31.507 1.00 87.88 283 ASN A CA 1
ATOM 2211 C C . ASN A 1 283 ? 10.020 10.414 -30.402 1.00 87.88 283 ASN A C 1
ATOM 2213 O O . ASN A 1 283 ? 8.855 10.123 -30.138 1.00 87.88 283 ASN A O 1
ATOM 2217 N N . TRP A 1 284 ? 10.642 11.414 -29.773 1.00 91.69 284 TRP A N 1
ATOM 2218 C CA . TRP A 1 284 ? 9.992 12.214 -28.731 1.00 91.69 284 TRP A CA 1
ATOM 2219 C C . TRP A 1 284 ? 8.753 12.978 -29.210 1.00 91.69 284 TRP A C 1
ATOM 2221 O O . TRP A 1 284 ? 7.848 13.204 -28.413 1.00 91.69 284 TRP A O 1
ATOM 2231 N N . THR A 1 285 ? 8.640 13.272 -30.508 1.00 92.06 285 THR A N 1
ATOM 2232 C CA . THR A 1 285 ? 7.410 13.808 -31.125 1.00 92.06 285 THR A CA 1
ATOM 2233 C C . THR A 1 285 ? 6.173 12.929 -30.927 1.00 92.06 285 THR A C 1
ATOM 2235 O O . THR A 1 285 ? 5.052 13.413 -31.071 1.00 92.06 285 THR A O 1
ATOM 2238 N N . GLN A 1 286 ? 6.357 11.644 -30.612 1.00 91.19 286 GLN A N 1
ATOM 2239 C CA . GLN A 1 286 ? 5.265 10.713 -30.337 1.00 91.19 286 GLN A CA 1
ATOM 2240 C C . GLN A 1 286 ? 4.777 10.798 -28.888 1.00 91.19 286 GLN A C 1
ATOM 2242 O O . GLN A 1 286 ? 3.590 10.621 -28.634 1.00 91.19 286 GLN A O 1
ATOM 2247 N N . PHE A 1 287 ? 5.680 11.121 -27.960 1.00 92.62 287 PHE A N 1
ATOM 2248 C CA . PHE A 1 287 ? 5.401 11.233 -26.526 1.00 92.62 287 PHE A CA 1
ATOM 2249 C C . PHE A 1 287 ? 5.101 12.664 -26.079 1.00 92.62 287 PHE A C 1
ATOM 2251 O O . PHE A 1 287 ? 4.542 12.861 -25.008 1.00 92.62 287 PHE A O 1
ATOM 2258 N N . TYR A 1 288 ? 5.491 13.667 -26.866 1.00 94.88 288 TYR A N 1
ATOM 2259 C CA . TYR A 1 288 ? 5.286 15.075 -26.553 1.00 94.88 288 TYR A CA 1
ATOM 2260 C C . TYR A 1 288 ? 4.786 15.830 -27.784 1.00 94.88 288 TYR A C 1
ATOM 2262 O O . TYR A 1 288 ? 5.523 16.035 -28.755 1.00 94.88 288 TYR A O 1
ATOM 2270 N N . LYS A 1 289 ? 3.520 16.251 -27.740 1.00 92.38 289 LYS A N 1
ATOM 2271 C CA . LYS A 1 289 ? 2.824 16.910 -28.849 1.00 92.38 289 LYS A CA 1
ATOM 2272 C C . LYS A 1 289 ? 1.985 18.063 -28.318 1.00 92.38 289 LYS A C 1
ATOM 2274 O O . LYS A 1 289 ? 1.376 17.960 -27.263 1.00 92.38 289 LYS A O 1
ATOM 2279 N N . SER A 1 290 ? 1.961 19.176 -29.049 1.00 91.69 290 SER A N 1
ATOM 2280 C CA . SER A 1 290 ? 1.146 20.350 -28.696 1.00 91.69 290 SER A CA 1
ATOM 2281 C C . SER A 1 290 ? 1.362 20.869 -27.261 1.00 91.69 290 SER A C 1
ATOM 2283 O O . SER A 1 290 ? 0.443 21.407 -26.656 1.00 91.69 290 SER A O 1
ATOM 2285 N N . GLY A 1 291 ? 2.573 20.718 -26.713 1.00 91.31 291 GLY A N 1
ATOM 2286 C CA . GLY A 1 291 ? 2.923 21.209 -25.377 1.00 91.31 291 GLY A CA 1
ATOM 2287 C C . GLY A 1 291 ? 2.570 20.279 -24.210 1.00 91.31 291 GLY A C 1
ATOM 2288 O O . GLY A 1 291 ? 2.745 20.684 -23.061 1.00 91.31 291 GLY A O 1
ATOM 2289 N N . VAL A 1 292 ? 2.094 19.060 -24.477 1.00 95.31 292 VAL A N 1
ATOM 2290 C CA . VAL A 1 292 ? 1.720 18.075 -23.449 1.00 95.31 292 VAL A CA 1
ATOM 2291 C C . VAL A 1 292 ? 2.366 16.716 -23.706 1.00 95.31 292 VAL A C 1
ATOM 2293 O O . VAL A 1 292 ? 2.693 16.370 -24.844 1.00 95.31 292 VAL A O 1
ATOM 2296 N N . PHE A 1 293 ? 2.553 15.950 -22.632 1.00 95.44 293 PHE A N 1
ATOM 2297 C CA . PHE A 1 293 ? 2.982 14.557 -22.688 1.00 95.44 293 PHE A CA 1
ATOM 2298 C C . PHE A 1 293 ? 1.809 13.602 -22.949 1.00 95.44 293 PHE A C 1
ATOM 2300 O O . PHE A 1 293 ? 0.680 13.873 -22.551 1.00 95.44 293 PHE A O 1
ATOM 2307 N N . GLN A 1 294 ? 2.091 12.467 -23.583 1.00 93.06 294 GLN A N 1
ATOM 2308 C CA . GLN A 1 294 ? 1.151 11.374 -23.841 1.00 93.06 294 GLN A CA 1
ATOM 2309 C C . GLN A 1 294 ? 1.906 10.043 -23.981 1.00 93.06 294 GLN A C 1
ATOM 2311 O O . GLN A 1 294 ? 3.114 10.032 -24.238 1.00 93.06 294 GLN A O 1
ATOM 2316 N N . ASP A 1 295 ? 1.190 8.927 -23.881 1.00 89.75 295 ASP A N 1
ATOM 2317 C CA . ASP A 1 295 ? 1.705 7.623 -24.300 1.00 89.75 295 ASP A CA 1
ATOM 2318 C C . ASP A 1 295 ? 1.778 7.505 -25.829 1.00 89.75 295 ASP A C 1
ATOM 2320 O O . ASP A 1 295 ? 1.010 8.125 -26.573 1.00 89.75 295 ASP A O 1
ATOM 2324 N N . TRP A 1 296 ? 2.707 6.684 -26.323 1.00 87.94 296 TRP A N 1
ATOM 2325 C CA . TRP A 1 296 ? 2.874 6.471 -27.756 1.00 87.94 296 TRP A CA 1
ATOM 2326 C C . TRP A 1 296 ? 2.016 5.304 -28.252 1.00 87.94 296 TRP A C 1
ATOM 2328 O O . TRP A 1 296 ? 2.376 4.131 -28.130 1.00 87.94 296 TRP A O 1
ATOM 2338 N N . GLU A 1 297 ? 0.920 5.632 -28.933 1.00 85.50 297 GLU A N 1
ATOM 2339 C CA . GLU A 1 297 ? 0.092 4.682 -29.685 1.00 85.50 297 GLU A CA 1
ATOM 2340 C C . GLU A 1 297 ? 0.754 4.254 -31.017 1.00 85.50 297 GLU A C 1
ATOM 2342 O O . GLU A 1 297 ? 0.264 4.539 -32.113 1.00 85.50 297 GLU A O 1
ATOM 2347 N N . TYR A 1 298 ? 1.895 3.565 -30.959 1.00 77.19 298 TYR A N 1
ATOM 2348 C CA . TYR A 1 298 ? 2.722 3.283 -32.146 1.00 77.19 298 TYR A CA 1
ATOM 2349 C C . TYR A 1 298 ? 2.103 2.323 -33.171 1.00 77.19 298 TYR A C 1
ATOM 2351 O O . TYR A 1 298 ? 2.606 2.185 -34.294 1.00 77.19 298 TYR A O 1
ATOM 2359 N N . GLN A 1 299 ? 1.004 1.651 -32.826 1.00 76.69 299 GLN A N 1
ATOM 2360 C CA . GLN A 1 299 ? 0.200 0.928 -33.810 1.00 76.69 299 GLN A CA 1
ATOM 2361 C C . GLN A 1 299 ? -0.368 1.863 -34.883 1.00 76.69 299 GLN A C 1
ATOM 2363 O O . GLN A 1 299 ? -0.471 1.470 -36.043 1.00 76.69 299 GLN A O 1
ATOM 2368 N N . LYS A 1 300 ? -0.681 3.110 -34.514 1.00 76.94 300 LYS A N 1
ATOM 2369 C CA . LYS A 1 300 ? -1.251 4.125 -35.408 1.00 76.94 300 LYS A CA 1
ATOM 2370 C C . LYS A 1 300 ? -0.177 4.899 -36.181 1.00 76.94 300 LYS A C 1
ATOM 2372 O O . LYS A 1 300 ? -0.497 5.841 -36.902 1.00 76.94 300 LYS A O 1
ATOM 2377 N N . THR A 1 301 ? 1.097 4.519 -36.045 1.00 77.69 301 THR A N 1
ATOM 2378 C CA . THR A 1 301 ? 2.234 5.218 -36.655 1.00 77.69 301 THR A CA 1
ATOM 2379 C C . THR A 1 301 ? 3.078 4.289 -37.525 1.00 77.69 301 THR A C 1
ATOM 2381 O O . THR A 1 301 ? 3.219 3.093 -37.257 1.00 77.69 301 THR A O 1
ATOM 2384 N N . THR A 1 302 ? 3.687 4.849 -38.572 1.00 79.44 302 THR A N 1
ATOM 2385 C CA . THR A 1 302 ? 4.635 4.131 -39.444 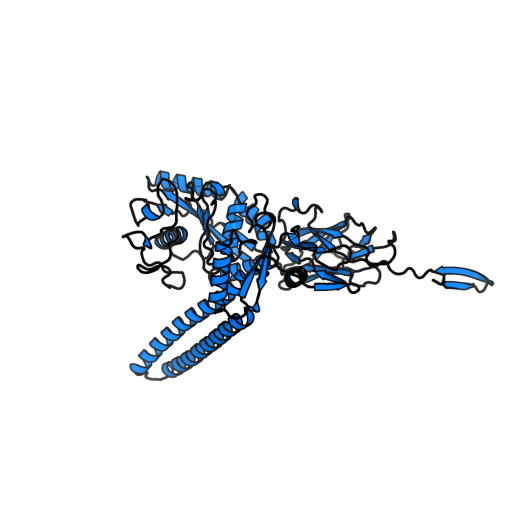1.00 79.44 302 THR A CA 1
ATOM 2386 C C . THR A 1 302 ? 5.967 3.852 -38.743 1.00 79.44 302 THR A C 1
ATOM 2388 O O . THR A 1 302 ? 6.625 2.855 -39.029 1.00 79.44 302 THR A O 1
ATOM 2391 N N . ILE A 1 303 ? 6.340 4.703 -37.786 1.00 78.31 303 ILE A N 1
ATOM 2392 C CA . ILE A 1 303 ? 7.526 4.556 -36.939 1.00 78.31 303 ILE A CA 1
ATOM 2393 C C . ILE A 1 303 ? 7.246 3.512 -35.848 1.00 78.31 303 ILE A C 1
ATOM 2395 O O . ILE A 1 303 ? 6.150 3.486 -35.288 1.00 78.31 303 ILE A O 1
ATOM 2399 N N . LYS A 1 304 ? 8.231 2.656 -35.542 1.00 76.81 304 LYS A N 1
ATOM 2400 C CA . LYS A 1 304 ? 8.126 1.602 -34.520 1.00 76.81 304 LYS A CA 1
ATOM 2401 C C . LYS A 1 304 ? 9.051 1.857 -33.327 1.00 76.81 304 LYS A C 1
ATOM 2403 O O . LYS A 1 304 ? 10.123 2.439 -33.511 1.00 76.81 304 LYS A O 1
ATOM 2408 N N . PRO A 1 305 ? 8.658 1.438 -32.112 1.00 74.38 305 PRO A N 1
ATOM 2409 C CA . PRO A 1 305 ? 9.493 1.597 -30.934 1.00 74.38 305 PRO A CA 1
ATOM 2410 C C . PRO A 1 305 ? 10.731 0.701 -31.019 1.00 74.38 305 PRO A C 1
ATOM 2412 O O . PRO A 1 305 ? 10.672 -0.425 -31.514 1.00 74.38 305 PRO A O 1
ATOM 2415 N N . THR A 1 306 ? 11.852 1.189 -30.486 1.00 72.75 306 THR A N 1
ATOM 2416 C CA . THR A 1 306 ? 13.003 0.336 -30.166 1.00 72.75 306 THR A CA 1
ATOM 2417 C C . THR A 1 306 ? 12.573 -0.740 -29.177 1.00 72.75 306 THR A C 1
ATOM 2419 O O . THR A 1 306 ? 11.788 -0.440 -28.275 1.00 72.75 306 THR A O 1
ATOM 2422 N N . VAL A 1 307 ? 13.113 -1.952 -29.333 1.00 74.75 307 VAL A N 1
ATOM 2423 C CA . VAL A 1 307 ? 12.914 -3.035 -28.367 1.00 74.75 307 VAL A CA 1
ATOM 2424 C C . VAL A 1 307 ? 13.384 -2.563 -26.994 1.00 74.75 307 VAL A C 1
ATOM 2426 O O . VAL A 1 307 ? 14.550 -2.198 -26.848 1.00 74.75 307 VAL A O 1
ATOM 2429 N N . SER A 1 308 ? 12.478 -2.556 -26.021 1.00 68.50 308 SER A N 1
ATOM 2430 C CA . SER A 1 308 ? 12.802 -2.282 -24.618 1.00 68.50 308 SER A CA 1
ATOM 2431 C C . SER A 1 308 ? 12.903 -3.603 -23.867 1.00 68.50 308 SER A C 1
ATOM 2433 O O . SER A 1 308 ? 12.155 -4.539 -24.175 1.00 68.50 308 SER A O 1
ATOM 2435 N N . VAL A 1 309 ? 13.852 -3.687 -22.933 1.00 69.25 309 VAL A N 1
ATOM 2436 C CA . VAL A 1 309 ? 14.038 -4.854 -22.072 1.00 69.25 309 VAL A CA 1
ATOM 2437 C C . VAL A 1 309 ? 13.906 -4.477 -20.605 1.00 69.25 309 VAL A C 1
ATOM 2439 O O . VAL A 1 309 ? 14.515 -3.499 -20.155 1.00 69.25 309 VAL A O 1
ATOM 2442 N N . ASP A 1 310 ? 13.154 -5.277 -19.858 1.00 65.31 310 ASP A N 1
ATOM 2443 C CA . ASP A 1 310 ? 13.013 -5.098 -18.417 1.00 65.31 310 ASP A CA 1
ATOM 2444 C C . ASP A 1 310 ? 14.316 -5.428 -17.668 1.00 65.31 310 ASP A C 1
ATOM 2446 O O . ASP A 1 310 ? 15.403 -5.620 -18.232 1.00 65.31 310 ASP A O 1
ATOM 2450 N N . GLU A 1 311 ? 14.244 -5.397 -16.344 1.00 59.22 311 GLU A N 1
ATOM 2451 C CA . GLU A 1 311 ? 15.345 -5.762 -15.456 1.00 59.22 311 GLU A CA 1
ATOM 2452 C C . GLU A 1 311 ? 15.767 -7.236 -15.544 1.00 59.22 311 GLU A C 1
ATOM 2454 O O . GLU A 1 311 ? 16.947 -7.520 -15.336 1.00 59.22 311 GLU A O 1
ATOM 2459 N N . ASP A 1 312 ? 14.875 -8.126 -15.987 1.00 57.75 312 ASP A N 1
ATOM 2460 C CA . ASP A 1 312 ? 15.141 -9.553 -16.221 1.00 57.75 312 ASP A CA 1
ATOM 2461 C C . ASP A 1 312 ? 15.745 -9.824 -17.616 1.00 57.75 312 ASP A C 1
ATOM 2463 O O . ASP A 1 312 ? 16.112 -10.961 -17.960 1.00 57.75 312 ASP A O 1
ATOM 2467 N N . GLY A 1 313 ? 15.862 -8.778 -18.441 1.00 64.62 313 GLY A N 1
ATOM 2468 C CA . GLY A 1 313 ? 16.327 -8.850 -19.824 1.00 64.62 313 GLY A CA 1
ATOM 2469 C C . GLY A 1 313 ? 15.267 -9.358 -20.805 1.00 64.62 313 GLY A C 1
ATOM 2470 O O . GLY A 1 313 ? 15.620 -9.770 -21.912 1.00 64.62 313 GLY A O 1
ATOM 2471 N N . GLU A 1 314 ? 13.991 -9.348 -20.419 1.00 67.25 314 GLU A N 1
ATOM 2472 C CA . GLU A 1 314 ? 12.871 -9.724 -21.277 1.00 67.25 314 GLU A CA 1
ATOM 2473 C C . GLU A 1 314 ? 12.375 -8.544 -22.088 1.00 67.25 314 GLU A C 1
ATOM 2475 O O . GLU A 1 314 ? 12.332 -7.413 -21.617 1.00 67.25 314 GLU A O 1
ATOM 2480 N N . LYS A 1 315 ? 11.961 -8.815 -23.325 1.00 67.38 315 LYS A N 1
ATOM 2481 C CA . LYS A 1 315 ? 11.432 -7.779 -24.210 1.00 67.38 315 LYS A CA 1
ATOM 2482 C C . LYS A 1 315 ? 10.035 -7.381 -23.745 1.00 67.38 315 LYS A C 1
ATOM 2484 O O . LYS A 1 315 ? 9.129 -8.206 -23.814 1.00 67.38 315 LYS A O 1
ATOM 2489 N N . ILE A 1 316 ? 9.867 -6.127 -23.336 1.00 66.06 316 ILE A N 1
ATOM 2490 C CA . ILE A 1 316 ? 8.564 -5.589 -22.916 1.00 66.06 316 ILE A CA 1
ATOM 2491 C C . ILE A 1 316 ? 7.778 -5.086 -24.126 1.00 66.06 316 ILE A C 1
ATOM 2493 O O . ILE A 1 316 ? 6.592 -5.344 -24.230 1.00 66.06 316 ILE A O 1
ATOM 2497 N N . TYR A 1 317 ? 8.459 -4.418 -25.063 1.00 68.25 317 TYR A N 1
ATOM 2498 C CA . TYR A 1 317 ? 7.853 -3.883 -26.281 1.00 68.25 317 TYR A CA 1
ATOM 2499 C C . TYR A 1 317 ? 8.698 -4.235 -27.492 1.00 68.25 317 TYR A C 1
ATOM 2501 O O . TYR A 1 317 ? 9.931 -4.177 -27.453 1.00 68.25 317 TYR A O 1
ATOM 2509 N N . GLY A 1 318 ? 8.035 -4.564 -28.597 1.00 64.94 318 GLY A N 1
ATOM 2510 C CA . GLY A 1 318 ? 8.677 -4.862 -29.871 1.00 64.94 318 GLY A CA 1
ATOM 2511 C C . GLY A 1 318 ? 7.953 -4.224 -31.048 1.00 64.94 318 GLY A C 1
ATOM 2512 O O . GLY A 1 318 ? 6.852 -3.700 -30.930 1.00 64.94 318 GLY A O 1
ATOM 2513 N N . THR A 1 319 ? 8.546 -4.322 -32.236 1.00 64.56 319 THR A N 1
ATOM 2514 C CA . THR A 1 319 ? 7.983 -3.748 -33.473 1.00 64.56 319 THR A CA 1
ATOM 2515 C C . THR A 1 319 ? 6.619 -4.326 -33.877 1.00 64.56 319 THR A C 1
ATOM 2517 O O . THR A 1 319 ? 5.949 -3.747 -34.733 1.00 64.56 319 THR A O 1
ATOM 2520 N N . ARG A 1 320 ? 6.216 -5.456 -33.278 1.00 66.44 320 ARG A N 1
ATOM 2521 C CA . ARG A 1 320 ? 4.958 -6.181 -33.525 1.00 66.44 320 ARG A CA 1
ATOM 2522 C C . ARG A 1 320 ? 4.002 -6.193 -32.328 1.00 66.44 320 ARG A C 1
ATOM 2524 O O . ARG A 1 320 ? 2.978 -6.861 -32.406 1.00 66.44 320 ARG A O 1
ATOM 2531 N N . ASP A 1 321 ? 4.352 -5.532 -31.229 1.00 66.75 321 ASP A N 1
ATOM 2532 C CA . ASP A 1 321 ? 3.516 -5.541 -30.031 1.00 66.75 321 ASP A CA 1
ATOM 2533 C C . ASP A 1 321 ? 2.236 -4.712 -30.277 1.00 66.75 321 ASP A C 1
ATOM 2535 O O . ASP A 1 321 ? 2.274 -3.709 -31.005 1.00 66.75 321 ASP A O 1
ATOM 2539 N N . PRO A 1 322 ? 1.063 -5.188 -29.821 1.00 69.06 322 PRO A N 1
ATOM 2540 C CA . PRO A 1 322 ? -0.177 -4.471 -30.034 1.00 69.06 322 PRO A CA 1
ATOM 2541 C C . PRO A 1 322 ? -0.446 -3.321 -29.054 1.00 69.06 322 PRO A C 1
ATOM 2543 O O . PRO A 1 322 ? -1.320 -2.499 -29.318 1.00 69.06 322 PRO A O 1
ATOM 2546 N N . ASN A 1 323 ? 0.270 -3.244 -27.937 1.00 74.69 323 ASN A N 1
ATOM 2547 C CA . ASN A 1 323 ? -0.015 -2.293 -26.863 1.00 74.69 323 ASN A CA 1
ATOM 2548 C C . ASN A 1 323 ? 0.705 -0.960 -27.086 1.00 74.69 323 ASN A C 1
ATOM 2550 O O . ASN A 1 323 ? 1.758 -0.965 -27.707 1.00 74.69 323 ASN A O 1
ATOM 2554 N N . PRO A 1 324 ? 0.208 0.186 -26.592 1.00 80.62 324 PRO A N 1
ATOM 2555 C CA . PRO A 1 324 ? 0.969 1.437 -26.630 1.00 80.62 324 PRO A CA 1
ATOM 2556 C C . PRO A 1 324 ? 2.297 1.309 -25.866 1.00 80.62 324 PRO A C 1
ATOM 2558 O O . PRO A 1 324 ? 2.439 0.467 -24.986 1.00 80.62 324 PRO A O 1
ATOM 2561 N N . ARG A 1 325 ? 3.274 2.164 -26.194 1.00 84.00 325 ARG A N 1
ATOM 2562 C CA . ARG A 1 325 ? 4.499 2.314 -25.394 1.00 84.00 325 ARG A CA 1
ATOM 2563 C C . ARG A 1 325 ? 4.295 3.464 -24.420 1.00 84.00 325 ARG A C 1
ATOM 2565 O O . ARG A 1 325 ? 4.013 4.578 -24.869 1.00 84.00 325 ARG A O 1
ATOM 2572 N N . PHE A 1 326 ? 4.473 3.220 -23.127 1.00 86.44 326 PHE A N 1
ATOM 2573 C CA . PHE A 1 326 ? 4.210 4.238 -22.117 1.00 86.44 326 PHE A CA 1
ATOM 2574 C C . PHE A 1 326 ? 5.343 5.264 -22.022 1.00 86.44 326 PHE A C 1
ATOM 2576 O O . PHE A 1 326 ? 6.515 4.970 -22.292 1.00 86.44 326 PHE A O 1
ATOM 2583 N N . LEU A 1 327 ? 4.997 6.488 -21.615 1.00 89.38 327 LEU A N 1
ATOM 2584 C CA . LEU A 1 327 ? 5.970 7.559 -21.373 1.00 89.38 327 LEU A CA 1
ATOM 2585 C C . LEU A 1 327 ? 7.029 7.155 -20.336 1.00 89.38 327 LEU A C 1
ATOM 2587 O O . LEU A 1 327 ? 8.213 7.437 -20.524 1.00 89.38 327 LEU A O 1
ATOM 2591 N N . ILE A 1 328 ? 6.603 6.495 -19.255 1.00 88.94 328 ILE A N 1
ATOM 2592 C CA . ILE A 1 328 ? 7.491 6.045 -18.173 1.00 88.94 328 ILE A CA 1
ATOM 2593 C C . ILE A 1 328 ? 8.589 5.136 -18.725 1.00 88.94 328 ILE A C 1
ATOM 2595 O O . ILE A 1 328 ? 9.758 5.415 -18.480 1.00 88.94 328 ILE A O 1
ATOM 2599 N N . ASP A 1 329 ? 8.246 4.139 -19.551 1.00 84.38 329 ASP A N 1
ATOM 2600 C CA . ASP A 1 329 ? 9.233 3.210 -20.126 1.00 84.38 329 ASP A CA 1
ATOM 2601 C C . ASP A 1 329 ? 10.305 3.965 -20.917 1.00 84.38 329 ASP A C 1
ATOM 2603 O O . ASP A 1 329 ? 11.500 3.683 -20.845 1.00 84.38 329 ASP A O 1
ATOM 2607 N N . LYS A 1 330 ? 9.879 4.976 -21.683 1.00 88.19 330 LYS A N 1
ATOM 2608 C CA . LYS A 1 330 ? 10.791 5.806 -22.469 1.00 88.19 330 LYS A CA 1
ATOM 2609 C C . LYS A 1 330 ? 11.736 6.619 -21.579 1.00 88.19 330 LYS A C 1
ATOM 2611 O O . LYS A 1 330 ? 12.910 6.774 -21.927 1.00 88.19 330 LYS A O 1
ATOM 2616 N N . LEU A 1 331 ? 11.240 7.151 -20.465 1.00 91.12 331 LEU A N 1
ATOM 2617 C CA . LEU A 1 331 ? 12.049 7.896 -19.500 1.00 91.12 331 LEU A CA 1
ATOM 2618 C C . LEU A 1 331 ? 13.033 6.979 -18.766 1.00 91.12 331 LEU A C 1
ATOM 2620 O O . LEU A 1 331 ? 14.201 7.338 -18.620 1.00 91.12 331 LEU A O 1
ATOM 2624 N N . GLU A 1 332 ? 12.605 5.781 -18.382 1.00 88.19 332 GLU A N 1
ATOM 2625 C CA . GLU A 1 332 ? 13.466 4.769 -17.769 1.00 88.19 332 GLU A CA 1
ATOM 2626 C C . GLU A 1 332 ? 14.574 4.304 -18.706 1.00 88.19 332 GLU A C 1
ATOM 2628 O O . GLU A 1 332 ? 15.744 4.322 -18.321 1.00 88.19 332 GLU A O 1
ATOM 2633 N N . ASP A 1 333 ? 14.239 3.975 -19.957 1.00 85.50 333 ASP A N 1
ATOM 2634 C CA . ASP A 1 333 ? 15.223 3.606 -20.976 1.00 85.50 333 ASP A CA 1
ATOM 2635 C C . ASP A 1 333 ? 16.296 4.699 -21.116 1.00 85.50 333 ASP A C 1
ATOM 2637 O O . ASP A 1 333 ? 17.493 4.407 -21.166 1.00 85.50 333 ASP A O 1
ATOM 2641 N N . MET A 1 334 ? 15.890 5.975 -21.132 1.00 90.00 334 MET A N 1
ATOM 2642 C CA . MET A 1 334 ? 16.827 7.101 -21.190 1.00 90.00 334 MET A CA 1
ATOM 2643 C C . MET A 1 334 ? 17.663 7.248 -19.921 1.00 90.00 334 MET A C 1
ATOM 2645 O O . MET A 1 334 ? 18.866 7.515 -20.009 1.00 90.00 334 MET A O 1
ATOM 2649 N N . TYR A 1 335 ? 17.048 7.083 -18.750 1.00 90.94 335 TYR A N 1
ATOM 2650 C CA . TYR A 1 335 ? 17.746 7.132 -17.474 1.00 90.94 335 TYR A CA 1
ATOM 2651 C C . TYR A 1 335 ? 18.823 6.044 -17.406 1.00 90.94 335 TYR A C 1
ATOM 2653 O O . TYR A 1 335 ? 19.995 6.343 -17.169 1.00 90.94 335 TYR A O 1
ATOM 2661 N N . PHE A 1 336 ? 18.460 4.795 -17.692 1.00 88.06 336 PHE A N 1
ATOM 2662 C CA . PHE A 1 336 ? 19.376 3.662 -17.623 1.00 88.06 336 PHE A CA 1
ATOM 2663 C C . PHE A 1 336 ? 20.429 3.678 -18.731 1.00 88.06 336 PHE A C 1
ATOM 2665 O O . PHE A 1 336 ? 21.568 3.296 -18.466 1.00 88.06 336 PHE A O 1
ATOM 2672 N N . ALA A 1 337 ? 20.115 4.175 -19.930 1.00 88.69 337 ALA A N 1
ATOM 2673 C CA . ALA A 1 337 ? 21.122 4.378 -20.972 1.00 88.69 337 ALA A CA 1
ATOM 2674 C C . ALA A 1 337 ? 22.192 5.401 -20.552 1.00 88.69 337 ALA A C 1
ATOM 2676 O O . ALA A 1 337 ? 23.362 5.255 -20.905 1.00 88.69 337 ALA A O 1
ATOM 2677 N N . LYS A 1 338 ? 21.804 6.429 -19.787 1.00 92.06 338 LYS A N 1
ATOM 2678 C CA . LYS A 1 338 ? 22.704 7.505 -19.351 1.00 92.06 338 LYS A CA 1
ATOM 2679 C C . LYS A 1 338 ? 23.467 7.183 -18.064 1.00 92.06 338 LYS A C 1
ATOM 2681 O O . LYS A 1 338 ? 24.633 7.550 -17.946 1.00 92.06 338 LYS A O 1
ATOM 2686 N N . TYR A 1 339 ? 22.814 6.542 -17.096 1.00 89.62 339 TYR A N 1
ATOM 2687 C CA . TYR A 1 339 ? 23.324 6.370 -15.728 1.00 89.62 339 TYR A CA 1
ATOM 2688 C C . TYR A 1 339 ? 23.533 4.903 -15.316 1.00 89.62 339 TYR A C 1
ATOM 2690 O O . TYR A 1 339 ? 24.126 4.633 -14.269 1.00 89.62 339 TYR A O 1
ATOM 2698 N N . GLY A 1 340 ? 23.084 3.950 -16.136 1.00 86.69 340 GLY A N 1
ATOM 2699 C CA . GLY A 1 340 ? 23.120 2.520 -15.837 1.00 86.69 340 GLY A CA 1
ATOM 2700 C C . GLY A 1 340 ? 22.074 2.079 -14.806 1.00 86.69 340 GLY A C 1
ATOM 2701 O O . GLY A 1 340 ? 21.482 2.883 -14.089 1.00 86.69 340 GLY A O 1
ATOM 2702 N N . LYS A 1 341 ? 21.870 0.762 -14.685 1.00 82.00 341 LYS A N 1
ATOM 2703 C CA . LYS A 1 341 ? 20.906 0.128 -13.758 1.00 82.00 341 LYS A CA 1
ATOM 2704 C C . LYS A 1 341 ? 21.466 -0.059 -12.329 1.00 82.00 341 LYS A C 1
ATOM 2706 O O . LYS A 1 341 ? 21.238 -1.083 -11.692 1.00 82.00 341 LYS A O 1
ATOM 2711 N N . THR A 1 342 ? 22.261 0.897 -11.835 1.00 80.00 342 THR A N 1
ATOM 2712 C CA . THR A 1 342 ? 22.948 0.781 -10.526 1.00 80.00 342 THR A CA 1
ATOM 2713 C C . THR A 1 342 ? 22.094 1.223 -9.341 1.00 80.00 342 THR A C 1
ATOM 2715 O O . THR A 1 342 ? 22.317 0.773 -8.218 1.00 80.00 342 THR A O 1
ATOM 2718 N N . HIS A 1 343 ? 21.115 2.102 -9.567 1.00 82.31 343 HIS A N 1
ATOM 2719 C CA . HIS A 1 343 ? 20.173 2.501 -8.531 1.00 82.31 343 HIS A CA 1
ATOM 2720 C C . HIS A 1 343 ? 19.176 1.371 -8.259 1.00 82.31 343 HIS A C 1
ATOM 2722 O O . HIS A 1 343 ? 18.531 0.881 -9.180 1.00 82.31 343 HIS A O 1
ATOM 2728 N N . LYS A 1 344 ? 19.064 0.984 -6.987 1.00 77.50 344 LYS A N 1
ATOM 2729 C CA . LYS A 1 344 ? 18.094 0.015 -6.470 1.00 77.50 344 LYS A CA 1
ATOM 2730 C C . LYS A 1 344 ? 17.116 0.762 -5.556 1.00 77.50 344 LYS A C 1
ATOM 2732 O O . LYS A 1 344 ? 17.263 0.755 -4.337 1.00 77.50 344 LYS A O 1
ATOM 2737 N N . GLY A 1 345 ? 16.216 1.527 -6.168 1.00 83.25 345 GLY A N 1
ATOM 2738 C CA . GLY A 1 345 ? 15.173 2.313 -5.507 1.00 83.25 345 GLY A CA 1
ATOM 2739 C C . GLY A 1 345 ? 14.171 2.904 -6.507 1.00 83.25 345 GLY A C 1
ATOM 2740 O O . GLY A 1 345 ? 14.335 2.769 -7.714 1.00 83.25 345 GLY A O 1
ATOM 2741 N N . ALA A 1 346 ? 13.126 3.553 -6.007 1.00 87.62 346 ALA A N 1
ATOM 2742 C CA . ALA A 1 346 ? 12.082 4.166 -6.820 1.00 87.62 346 ALA A CA 1
ATOM 2743 C C . ALA A 1 346 ? 12.620 5.343 -7.655 1.00 87.62 346 ALA A C 1
ATOM 2745 O O . ALA A 1 346 ? 13.196 6.290 -7.109 1.00 87.62 346 ALA A O 1
ATOM 2746 N N . LEU A 1 347 ? 12.375 5.325 -8.968 1.00 90.38 347 LEU A N 1
ATOM 2747 C CA . LEU A 1 347 ? 12.609 6.469 -9.852 1.00 90.38 347 LEU A CA 1
ATOM 2748 C C . LEU A 1 347 ? 11.348 7.337 -9.923 1.00 90.38 347 LEU A C 1
ATOM 2750 O O . LEU A 1 347 ? 10.275 6.855 -10.266 1.00 90.38 347 LEU A O 1
ATOM 2754 N N . ILE A 1 348 ? 11.473 8.626 -9.617 1.00 94.25 348 ILE A N 1
ATOM 2755 C CA . ILE A 1 348 ? 10.376 9.595 -9.722 1.00 94.25 348 ILE A CA 1
ATOM 2756 C C . ILE A 1 348 ? 10.805 10.681 -10.698 1.00 94.25 348 ILE A C 1
ATOM 2758 O O . ILE A 1 348 ? 11.599 11.565 -10.367 1.00 94.25 348 ILE A O 1
ATOM 2762 N N . PHE A 1 349 ? 10.293 10.607 -11.916 1.00 95.81 349 PHE A N 1
ATOM 2763 C CA . PHE A 1 349 ? 10.484 11.621 -12.937 1.00 95.81 349 PHE A CA 1
ATOM 2764 C C . PHE A 1 349 ? 9.607 12.834 -12.633 1.00 95.81 349 PHE A C 1
ATOM 2766 O O . PHE A 1 349 ? 8.436 12.682 -12.304 1.00 95.81 349 PHE A O 1
ATOM 2773 N N . VAL A 1 350 ? 10.150 14.045 -12.738 1.00 97.00 350 VAL A N 1
ATOM 2774 C CA . VAL A 1 350 ? 9.401 15.278 -12.436 1.00 97.00 350 VAL A CA 1
ATOM 2775 C C . VAL A 1 350 ? 9.536 16.289 -13.567 1.00 97.00 350 VAL A C 1
ATOM 2777 O O . VAL A 1 350 ? 10.636 16.500 -14.082 1.00 97.00 350 VAL A O 1
ATOM 2780 N N . THR A 1 351 ? 8.433 16.921 -13.966 1.00 96.62 351 THR A N 1
ATOM 2781 C CA . THR A 1 351 ? 8.417 17.894 -15.070 1.00 96.62 351 THR A CA 1
ATOM 2782 C C . THR A 1 351 ? 7.423 19.034 -14.837 1.00 96.62 351 THR A C 1
ATOM 2784 O O . THR A 1 351 ? 6.415 18.864 -14.159 1.00 96.62 351 THR A O 1
ATOM 2787 N N . ASP A 1 352 ? 7.693 20.200 -15.430 1.00 95.31 352 ASP A N 1
ATOM 2788 C CA . ASP A 1 352 ? 6.803 21.371 -15.450 1.00 95.31 352 ASP A CA 1
ATOM 2789 C C . ASP A 1 352 ? 5.760 21.301 -16.579 1.00 95.31 352 ASP A C 1
ATOM 2791 O O . ASP A 1 352 ? 4.999 22.248 -16.793 1.00 95.31 352 ASP A O 1
ATOM 2795 N N . LYS A 1 353 ? 5.721 20.197 -17.333 1.00 95.50 353 LYS A N 1
ATOM 2796 C CA . LYS A 1 353 ? 4.718 19.964 -18.376 1.00 95.50 353 LYS A CA 1
ATOM 2797 C C . LYS A 1 353 ? 3.537 19.171 -17.841 1.00 95.50 353 LYS A C 1
ATOM 2799 O O . LYS A 1 353 ? 3.614 18.536 -16.791 1.00 95.50 353 LYS A O 1
ATOM 2804 N N . SER A 1 354 ? 2.436 19.241 -18.579 1.00 95.44 354 SER A N 1
ATOM 2805 C CA . SER A 1 354 ? 1.199 18.519 -18.269 1.00 95.44 354 SER A CA 1
ATOM 2806 C C . SER A 1 354 ? 1.095 17.246 -19.100 1.00 95.44 354 SER A C 1
ATOM 2808 O O . SER A 1 354 ? 1.726 17.135 -20.156 1.00 95.44 354 SER A O 1
ATOM 2810 N N . TYR A 1 355 ? 0.271 16.312 -18.638 1.00 94.50 355 TYR A N 1
ATOM 2811 C CA . TYR A 1 355 ? -0.184 15.185 -19.440 1.00 94.50 355 TYR A CA 1
ATOM 2812 C C . TYR A 1 355 ? -1.368 15.593 -20.328 1.00 94.50 355 TYR A C 1
ATOM 2814 O O . TYR A 1 355 ? -2.005 16.622 -20.092 1.00 94.50 355 TYR A O 1
ATOM 2822 N N . THR A 1 356 ? -1.654 14.812 -21.371 1.00 93.25 356 THR A N 1
ATOM 2823 C CA . THR A 1 356 ? -2.748 15.101 -22.310 1.00 93.25 356 THR A CA 1
ATOM 2824 C C . THR A 1 356 ? -4.120 15.094 -21.637 1.00 93.25 356 THR A C 1
ATOM 2826 O O . THR A 1 356 ? -5.010 15.812 -22.087 1.00 93.25 356 THR A O 1
ATOM 2829 N N . ASP A 1 357 ? -4.286 14.306 -20.572 1.00 89.12 357 ASP A N 1
ATOM 2830 C CA . ASP A 1 357 ? -5.407 14.439 -19.647 1.00 89.12 357 ASP A CA 1
ATOM 2831 C C . ASP A 1 357 ? -4.998 15.413 -18.526 1.00 89.12 357 ASP A C 1
ATOM 2833 O O . ASP A 1 357 ? -4.107 15.089 -17.735 1.00 89.12 357 ASP A O 1
ATOM 2837 N N . PRO A 1 358 ? -5.621 16.601 -18.433 1.00 84.06 358 PRO A N 1
ATOM 2838 C CA . PRO A 1 358 ? -5.252 17.611 -17.446 1.00 84.06 358 PRO A CA 1
ATOM 2839 C C . PRO A 1 358 ? -5.584 17.214 -15.999 1.00 84.06 358 PRO A C 1
ATOM 2841 O O . PRO A 1 358 ? -5.103 17.870 -15.075 1.00 84.06 358 PRO A O 1
ATOM 2844 N N . LEU A 1 359 ? -6.402 16.175 -15.781 1.00 86.19 359 LEU A N 1
ATOM 2845 C CA . LEU A 1 359 ? -6.702 15.650 -14.445 1.00 86.19 359 LEU A CA 1
ATOM 2846 C C . LEU A 1 359 ? -5.583 14.743 -13.913 1.00 86.19 359 LEU A C 1
ATOM 2848 O O . LEU A 1 359 ? -5.508 14.504 -12.707 1.00 86.19 359 LEU A O 1
ATOM 2852 N N . ILE A 1 360 ? -4.698 14.260 -14.790 1.00 87.94 360 ILE A N 1
ATOM 2853 C CA . ILE A 1 360 ? -3.567 13.406 -14.428 1.00 87.94 360 ILE A CA 1
ATOM 2854 C C . ILE A 1 360 ? -2.406 14.286 -13.949 1.00 87.94 360 ILE A C 1
ATOM 2856 O O . ILE A 1 360 ? -1.694 14.921 -14.727 1.00 87.94 360 ILE A O 1
ATOM 2860 N N . GLN A 1 361 ? -2.222 14.323 -12.630 1.00 92.25 361 GLN A N 1
ATOM 2861 C CA . GLN A 1 361 ? -1.141 15.061 -11.963 1.00 92.25 361 GLN A CA 1
ATOM 2862 C C . GLN A 1 361 ? 0.100 14.198 -11.708 1.00 92.25 361 GLN A C 1
ATOM 2864 O O . GLN A 1 361 ? 1.213 14.716 -11.606 1.00 92.25 361 GLN A O 1
ATOM 2869 N N . GLY A 1 362 ? -0.101 12.888 -11.634 1.00 91.62 362 GLY A N 1
ATOM 2870 C CA . GLY A 1 362 ? 0.917 11.863 -11.511 1.00 91.62 362 GLY A CA 1
ATOM 2871 C C . GLY A 1 362 ? 0.512 10.664 -12.355 1.00 91.62 362 GLY A C 1
ATOM 2872 O O . GLY A 1 362 ? -0.664 10.480 -12.668 1.00 91.62 362 GLY A O 1
ATOM 2873 N N . PHE A 1 363 ? 1.500 9.905 -12.795 1.00 85.94 363 PHE A N 1
ATOM 2874 C CA . PHE A 1 363 ? 1.294 8.705 -13.580 1.00 85.94 363 PHE A CA 1
ATOM 2875 C C . PHE A 1 363 ? 2.295 7.651 -13.133 1.00 85.94 363 PHE A C 1
ATOM 2877 O O . PHE A 1 363 ? 3.500 7.902 -13.062 1.00 85.94 363 PHE A O 1
ATOM 2884 N N . SER A 1 364 ? 1.800 6.460 -12.849 1.00 84.00 364 SER A N 1
ATOM 2885 C CA . SER A 1 364 ? 2.567 5.252 -12.580 1.00 84.00 364 SER A CA 1
ATOM 2886 C C . SER A 1 364 ? 1.968 4.139 -13.426 1.00 84.00 364 SER A C 1
ATOM 2888 O O . SER A 1 364 ? 0.777 4.141 -13.751 1.00 84.00 364 SER A O 1
ATOM 2890 N N . GLN A 1 365 ? 2.799 3.189 -13.836 1.00 69.38 365 GLN A N 1
ATOM 2891 C CA . GLN A 1 365 ? 2.272 2.004 -14.489 1.00 69.38 365 GLN A CA 1
ATOM 2892 C C . GLN A 1 365 ? 1.695 1.053 -13.444 1.00 69.38 365 GLN A C 1
ATOM 2894 O O . GLN A 1 365 ? 2.303 0.775 -12.415 1.00 69.38 365 GLN A O 1
ATOM 2899 N N . THR A 1 366 ? 0.529 0.490 -13.744 1.00 53.41 366 THR A N 1
ATOM 2900 C CA . THR A 1 366 ? -0.162 -0.470 -12.875 1.00 53.41 366 THR A CA 1
ATOM 2901 C C . THR A 1 366 ? 0.365 -1.904 -13.050 1.00 53.41 366 THR A C 1
ATOM 2903 O O . THR A 1 366 ? -0.376 -2.866 -12.838 1.00 53.41 366 THR A O 1
ATOM 2906 N N . SER A 1 367 ? 1.620 -2.102 -13.483 1.00 55.25 367 SER A N 1
ATOM 2907 C CA . SER A 1 367 ? 2.272 -3.420 -13.422 1.00 55.25 367 SER A CA 1
ATOM 2908 C C . SER A 1 367 ? 3.039 -3.534 -12.108 1.00 55.25 367 SER A C 1
ATOM 2910 O O . SER A 1 367 ? 4.264 -3.553 -12.077 1.00 55.25 367 SER A O 1
ATOM 2912 N N . LEU A 1 368 ? 2.241 -3.658 -11.050 1.00 52.47 368 LEU A N 1
ATOM 2913 C CA . LEU A 1 368 ? 2.480 -3.619 -9.599 1.00 52.47 368 LEU A CA 1
ATOM 2914 C C . LEU A 1 368 ? 3.717 -4.343 -9.011 1.00 52.47 368 LEU A C 1
ATOM 2916 O O . LEU A 1 368 ? 3.852 -4.380 -7.797 1.00 52.47 368 LEU A O 1
ATOM 2920 N N . ILE A 1 369 ? 4.556 -5.001 -9.813 1.00 56.00 369 ILE A N 1
ATOM 2921 C CA . ILE A 1 369 ? 5.478 -6.060 -9.354 1.00 56.00 369 ILE A CA 1
ATOM 2922 C C . ILE A 1 369 ? 6.903 -5.899 -9.900 1.00 56.00 369 ILE A C 1
ATOM 2924 O O . ILE A 1 369 ? 7.807 -6.623 -9.496 1.00 56.00 369 ILE A O 1
ATOM 2928 N N . ARG A 1 370 ? 7.130 -4.959 -10.821 1.00 56.75 370 ARG A N 1
ATOM 2929 C CA . ARG A 1 370 ? 8.454 -4.725 -11.417 1.00 56.75 370 ARG A CA 1
ATOM 2930 C C . ARG A 1 370 ? 8.821 -3.271 -11.246 1.00 56.75 370 ARG A C 1
ATOM 2932 O O . ARG A 1 370 ? 7.923 -2.432 -11.234 1.00 56.75 370 ARG A O 1
ATOM 2939 N N . SER A 1 371 ? 10.106 -2.991 -11.065 1.00 55.16 371 SER A N 1
ATOM 2940 C CA . SER A 1 371 ? 10.610 -1.696 -10.613 1.00 55.16 371 SER A CA 1
ATOM 2941 C C . SER A 1 371 ? 10.382 -0.588 -11.641 1.00 55.16 371 SER A C 1
ATOM 2943 O O . SER A 1 371 ? 11.289 -0.205 -12.375 1.00 55.16 371 SER A O 1
ATOM 2945 N N . GLN A 1 372 ? 9.155 -0.080 -11.684 1.00 67.38 372 GLN A N 1
ATOM 2946 C CA . GLN A 1 372 ? 8.722 0.950 -12.609 1.00 67.38 372 GLN A CA 1
ATOM 2947 C C . GLN A 1 372 ? 8.696 2.287 -11.889 1.00 67.38 372 GLN A C 1
ATOM 2949 O O . GLN A 1 372 ? 8.128 2.421 -10.808 1.00 67.38 372 GLN A O 1
ATOM 2954 N N . GLY A 1 373 ? 9.331 3.285 -12.485 1.00 79.00 373 GLY A N 1
ATOM 2955 C CA . GLY A 1 373 ? 9.272 4.654 -12.027 1.00 79.00 373 GLY A CA 1
ATOM 2956 C C . GLY A 1 373 ? 7.877 5.255 -12.174 1.00 79.00 373 GLY A C 1
ATOM 2957 O O . GLY A 1 373 ? 6.984 4.715 -12.823 1.00 79.00 373 GLY A O 1
ATOM 2958 N N . THR A 1 374 ? 7.704 6.431 -11.594 1.00 91.31 374 THR A N 1
ATOM 2959 C CA . THR A 1 374 ? 6.515 7.269 -11.776 1.00 91.31 374 THR A CA 1
ATOM 2960 C C . THR A 1 374 ? 6.907 8.610 -12.383 1.00 91.31 374 THR A C 1
ATOM 2962 O O . THR A 1 374 ? 8.057 9.035 -12.272 1.00 91.31 374 THR A O 1
ATOM 2965 N N . VAL A 1 375 ? 5.963 9.286 -13.033 1.00 94.31 375 VAL A N 1
ATOM 2966 C CA . VAL A 1 375 ? 6.095 10.659 -13.516 1.00 94.31 375 VAL A CA 1
ATOM 2967 C C . VAL A 1 375 ? 5.140 11.556 -12.741 1.00 94.31 375 VAL A C 1
ATOM 2969 O O . VAL A 1 375 ? 3.945 11.292 -12.693 1.00 94.31 375 VAL A O 1
ATOM 2972 N N . ILE A 1 376 ? 5.653 12.655 -12.195 1.00 96.38 376 ILE A N 1
ATOM 2973 C CA . ILE A 1 376 ? 4.866 13.733 -11.598 1.00 96.38 376 ILE A CA 1
ATOM 2974 C C . ILE A 1 376 ? 4.897 14.937 -12.539 1.00 96.38 376 ILE A C 1
ATOM 2976 O O . ILE A 1 376 ? 5.965 15.445 -12.903 1.00 96.38 376 ILE A O 1
ATOM 2980 N N . PHE A 1 377 ? 3.710 15.385 -12.932 1.00 96.44 377 PHE A N 1
ATOM 2981 C CA . PHE A 1 377 ? 3.504 16.512 -13.835 1.00 96.44 377 PHE A CA 1
ATOM 2982 C C . PHE A 1 377 ? 3.330 17.819 -13.062 1.00 96.44 377 PHE A C 1
ATOM 2984 O O . PHE A 1 377 ? 3.184 17.829 -11.838 1.00 96.44 377 PHE A O 1
ATOM 2991 N N . ASN A 1 378 ? 3.284 18.934 -13.795 1.00 94.00 378 ASN A N 1
ATOM 2992 C CA . ASN A 1 378 ? 3.234 20.283 -13.230 1.00 94.00 378 ASN A CA 1
ATOM 2993 C C . ASN A 1 378 ? 2.186 20.455 -12.117 1.00 94.00 378 ASN A C 1
ATOM 2995 O O . ASN A 1 378 ? 2.478 21.029 -11.072 1.00 94.00 378 ASN A O 1
ATOM 2999 N N . GLY A 1 379 ? 0.978 19.921 -12.331 1.00 90.00 379 GLY A N 1
ATOM 3000 C CA . GLY A 1 379 ? -0.132 20.033 -11.382 1.00 90.00 379 GLY A CA 1
ATOM 3001 C C . GLY A 1 379 ? 0.102 19.327 -10.042 1.00 90.00 379 GLY A C 1
ATOM 3002 O O . GLY A 1 379 ? -0.511 19.721 -9.058 1.00 90.00 379 GLY A O 1
ATOM 3003 N N . GLY A 1 380 ? 0.993 18.330 -9.993 1.00 92.06 380 GLY A N 1
ATOM 3004 C CA . GLY A 1 380 ? 1.301 17.546 -8.794 1.00 92.06 380 GLY A CA 1
ATOM 3005 C C . GLY A 1 380 ? 2.665 17.840 -8.164 1.00 92.06 380 GLY A C 1
ATOM 3006 O O . GLY A 1 380 ? 2.959 17.311 -7.097 1.00 92.06 380 GLY A O 1
ATOM 3007 N N . LEU A 1 381 ? 3.513 18.678 -8.781 1.00 91.81 381 LEU A N 1
ATOM 3008 C CA . LEU A 1 381 ? 4.911 18.871 -8.356 1.00 91.81 381 LEU A CA 1
ATOM 3009 C C . LEU A 1 381 ? 5.075 19.276 -6.886 1.00 91.81 381 LEU A C 1
ATOM 3011 O O . LEU A 1 381 ? 6.062 18.905 -6.264 1.00 91.81 381 LEU A O 1
ATOM 3015 N N . SER A 1 382 ? 4.148 20.057 -6.338 1.00 86.81 382 SER A N 1
ATOM 3016 C CA . SER A 1 382 ? 4.200 20.530 -4.950 1.00 86.81 382 SER A CA 1
ATOM 3017 C C . SER A 1 382 ? 3.237 19.791 -4.016 1.00 86.81 382 SER A C 1
ATOM 3019 O O . SER A 1 382 ? 3.196 20.108 -2.823 1.00 86.81 382 SER A O 1
ATOM 3021 N N . ASP A 1 383 ? 2.486 18.815 -4.533 1.00 89.75 383 ASP A N 1
ATOM 3022 C CA . ASP A 1 383 ? 1.472 18.076 -3.791 1.00 89.75 383 ASP A CA 1
ATOM 3023 C C . ASP A 1 383 ? 1.999 16.705 -3.360 1.00 89.75 383 ASP A C 1
ATOM 3025 O O . ASP A 1 383 ? 2.076 15.753 -4.134 1.00 89.75 383 ASP A O 1
ATOM 3029 N N . VAL A 1 384 ? 2.321 16.587 -2.072 1.00 89.06 384 VAL A N 1
ATOM 3030 C CA . VAL A 1 384 ? 2.807 15.334 -1.483 1.00 89.06 384 VAL A CA 1
ATOM 3031 C C . VAL A 1 384 ? 1.812 14.185 -1.657 1.00 89.06 384 VAL A C 1
ATOM 3033 O O . VAL A 1 384 ? 2.240 13.036 -1.765 1.00 89.06 384 VAL A O 1
ATOM 3036 N N . SER A 1 385 ? 0.505 14.458 -1.676 1.00 88.81 385 SER A N 1
ATOM 3037 C CA . SER A 1 385 ? -0.504 13.405 -1.811 1.00 88.81 385 SER A CA 1
ATOM 3038 C C . SER A 1 385 ? -0.420 12.710 -3.171 1.00 88.81 385 SER A C 1
ATOM 3040 O O . SER A 1 385 ? -0.594 11.494 -3.227 1.00 88.81 385 SER A O 1
ATOM 3042 N N . VAL A 1 386 ? -0.047 13.441 -4.229 1.00 91.75 386 VAL A N 1
ATOM 3043 C CA . VAL A 1 386 ? 0.202 12.880 -5.564 1.00 91.75 386 VAL A CA 1
ATOM 3044 C C . VAL A 1 386 ? 1.427 11.970 -5.524 1.00 91.75 386 VAL A C 1
ATOM 3046 O O . VAL A 1 386 ? 1.341 10.821 -5.941 1.00 91.75 386 VAL A O 1
ATOM 3049 N N . PHE A 1 387 ? 2.540 12.413 -4.926 1.00 93.19 387 PHE A N 1
ATOM 3050 C CA . PHE A 1 387 ? 3.719 11.550 -4.756 1.00 93.19 387 PHE A CA 1
ATOM 3051 C C . PHE A 1 387 ? 3.389 10.288 -3.951 1.00 93.19 387 PHE A C 1
ATOM 3053 O O . PHE A 1 387 ? 3.803 9.197 -4.328 1.00 93.19 387 PHE A O 1
ATOM 3060 N N . ALA A 1 388 ? 2.646 10.422 -2.850 1.00 92.25 388 ALA A N 1
ATOM 3061 C CA . ALA A 1 388 ? 2.245 9.283 -2.032 1.00 92.25 388 ALA A CA 1
ATOM 3062 C C . ALA A 1 388 ? 1.356 8.302 -2.811 1.00 92.25 388 ALA A C 1
ATOM 3064 O O . ALA A 1 388 ? 1.570 7.099 -2.709 1.00 92.25 388 ALA A O 1
ATOM 3065 N N . HIS A 1 389 ? 0.412 8.807 -3.610 1.00 92.06 389 HIS A N 1
ATOM 3066 C CA . HIS A 1 389 ? -0.462 7.996 -4.459 1.00 92.06 389 HIS A CA 1
ATOM 3067 C C . HIS A 1 389 ? 0.326 7.202 -5.505 1.00 92.06 389 HIS A C 1
ATOM 3069 O O . HIS A 1 389 ? 0.158 5.990 -5.614 1.00 92.06 389 HIS A O 1
ATOM 3075 N N . GLU A 1 390 ? 1.234 7.859 -6.228 1.00 91.00 390 GLU A N 1
ATOM 3076 C CA . GLU A 1 390 ? 2.009 7.183 -7.267 1.00 91.00 390 GLU A CA 1
ATOM 3077 C C . GLU A 1 390 ? 3.034 6.197 -6.691 1.00 91.00 390 GLU A C 1
ATOM 3079 O O . GLU A 1 390 ? 3.191 5.092 -7.205 1.00 91.00 390 GLU A O 1
ATOM 3084 N N . ILE A 1 391 ? 3.699 6.543 -5.582 1.00 90.75 391 ILE A N 1
ATOM 3085 C CA . ILE A 1 391 ? 4.592 5.605 -4.884 1.00 90.75 391 ILE A CA 1
ATOM 3086 C C . ILE A 1 391 ? 3.793 4.409 -4.349 1.00 90.75 391 ILE A C 1
ATOM 3088 O O . ILE A 1 391 ? 4.282 3.283 -4.372 1.00 90.75 391 ILE A O 1
ATOM 3092 N N . ALA A 1 392 ? 2.565 4.622 -3.876 1.00 90.44 392 ALA A N 1
ATOM 3093 C CA . ALA A 1 392 ? 1.710 3.538 -3.415 1.00 90.44 392 ALA A CA 1
ATOM 3094 C C . ALA A 1 392 ? 1.336 2.578 -4.557 1.00 90.44 392 ALA A C 1
ATOM 3096 O O . ALA A 1 392 ? 1.410 1.365 -4.363 1.00 90.44 392 ALA A O 1
ATOM 3097 N N . HIS A 1 393 ? 1.041 3.085 -5.759 1.00 88.38 393 HIS A N 1
ATOM 3098 C CA . HIS A 1 393 ? 0.886 2.243 -6.951 1.00 88.38 393 HIS A CA 1
ATOM 3099 C C . HIS A 1 393 ? 2.144 1.429 -7.268 1.00 88.38 393 HIS A C 1
ATOM 3101 O O . HIS A 1 393 ? 2.046 0.225 -7.507 1.00 88.38 393 HIS A O 1
ATOM 3107 N N . MET A 1 394 ? 3.329 2.049 -7.199 1.00 86.06 394 MET A N 1
ATOM 3108 C CA . MET A 1 394 ? 4.606 1.341 -7.383 1.00 86.06 394 MET A CA 1
ATOM 3109 C C . MET A 1 394 ? 4.812 0.218 -6.356 1.00 86.06 394 MET A C 1
ATOM 3111 O O . MET A 1 394 ? 5.495 -0.760 -6.636 1.00 86.06 394 MET A O 1
ATOM 3115 N N . LEU A 1 395 ? 4.225 0.358 -5.167 1.00 87.94 395 LEU A N 1
ATOM 3116 C CA . LEU A 1 395 ? 4.272 -0.619 -4.080 1.00 87.94 395 LEU A CA 1
ATOM 3117 C C . LEU A 1 395 ? 3.082 -1.584 -4.088 1.00 87.94 395 LEU A C 1
ATOM 3119 O O . LEU A 1 395 ? 2.756 -2.180 -3.062 1.00 87.94 395 LEU A O 1
ATOM 3123 N N . GLY A 1 396 ? 2.416 -1.737 -5.228 1.00 85.81 396 GLY A N 1
ATOM 3124 C CA . GLY A 1 396 ? 1.383 -2.745 -5.387 1.00 85.81 396 GLY A CA 1
ATOM 3125 C C . GLY A 1 396 ? 0.014 -2.345 -4.845 1.00 85.81 396 GLY A C 1
ATOM 3126 O O . GLY A 1 396 ? -0.859 -3.198 -4.730 1.00 85.81 396 GLY A O 1
ATOM 3127 N N . MET A 1 397 ? -0.224 -1.078 -4.505 1.00 88.75 397 MET A N 1
ATOM 3128 C CA . MET A 1 397 ? -1.549 -0.656 -4.060 1.00 88.75 397 MET A CA 1
ATOM 3129 C C . MET A 1 397 ? -2.455 -0.324 -5.249 1.00 88.75 397 MET A C 1
ATOM 3131 O O . MET A 1 397 ? -2.145 0.531 -6.077 1.00 88.75 397 MET A O 1
ATOM 3135 N N . GLU A 1 398 ? -3.611 -0.979 -5.309 1.00 87.44 398 GLU A N 1
ATOM 3136 C CA . GLU A 1 398 ? -4.671 -0.704 -6.284 1.00 87.44 398 GLU A CA 1
ATOM 3137 C C . GLU A 1 398 ? -5.648 0.364 -5.763 1.00 87.44 398 GLU A C 1
ATOM 3139 O O . GLU A 1 398 ? -5.756 0.604 -4.553 1.00 87.44 398 GLU A O 1
ATOM 3144 N N . HIS A 1 399 ? -6.395 1.000 -6.676 1.00 90.56 399 HIS A N 1
ATOM 3145 C CA . HIS A 1 399 ? -7.488 1.899 -6.285 1.00 90.56 399 HIS A CA 1
ATOM 3146 C C . HIS A 1 399 ? -8.560 1.149 -5.500 1.00 90.56 399 HIS A C 1
ATOM 3148 O O . HIS A 1 399 ? -8.871 -0.015 -5.770 1.00 90.56 399 HIS A O 1
ATOM 3154 N N . THR A 1 400 ? -9.183 1.840 -4.550 1.00 91.19 400 THR A N 1
ATOM 3155 C CA . THR A 1 400 ? -10.273 1.274 -3.743 1.00 91.19 400 THR A CA 1
ATOM 3156 C C . THR A 1 400 ? -11.603 1.223 -4.497 1.00 91.19 400 THR A C 1
ATOM 3158 O O . THR A 1 400 ? -12.572 0.692 -3.970 1.00 91.19 400 THR A O 1
ATOM 3161 N N . PHE A 1 401 ? -11.676 1.725 -5.730 1.00 93.38 401 PHE A N 1
ATOM 3162 C CA . PHE A 1 401 ? -12.892 1.835 -6.539 1.00 93.38 401 PHE A CA 1
ATOM 3163 C C . PHE A 1 401 ? -12.644 1.380 -7.989 1.00 93.38 401 PHE A C 1
ATOM 3165 O O . PHE A 1 401 ? -11.503 1.136 -8.378 1.00 93.38 401 PHE A O 1
ATOM 3172 N N . PHE A 1 402 ? -13.719 1.269 -8.772 1.00 92.50 402 PHE A N 1
ATOM 3173 C CA . PHE A 1 402 ? -13.664 1.215 -10.238 1.00 92.50 402 PHE A CA 1
ATOM 3174 C C . PHE A 1 402 ? -14.175 2.533 -10.805 1.00 92.50 402 PHE A C 1
ATOM 3176 O O . PHE A 1 402 ? -15.211 3.028 -10.347 1.00 92.50 402 PHE A O 1
ATOM 3183 N N . LYS A 1 403 ? -13.472 3.091 -11.794 1.00 88.31 403 LYS A N 1
ATOM 3184 C CA . LYS A 1 403 ? -13.864 4.355 -12.445 1.00 88.31 403 LYS A CA 1
ATOM 3185 C C . LYS A 1 403 ? -15.179 4.206 -13.200 1.00 88.31 403 LYS A C 1
ATOM 3187 O O . LYS A 1 403 ? -16.060 5.058 -13.112 1.00 88.31 403 LYS A O 1
ATOM 3192 N N . ASP A 1 404 ? -15.308 3.106 -13.932 1.00 89.62 404 ASP A N 1
ATOM 3193 C CA . ASP A 1 404 ? -16.463 2.792 -14.758 1.00 89.62 404 ASP A CA 1
ATOM 3194 C C . ASP A 1 404 ? -16.556 1.278 -15.039 1.00 89.62 404 ASP A C 1
ATOM 3196 O O . ASP A 1 404 ? -15.814 0.456 -14.495 1.00 89.62 404 ASP A O 1
ATOM 3200 N N . VAL A 1 405 ? -17.515 0.896 -15.885 1.00 91.00 405 VAL A N 1
ATOM 3201 C CA . VAL A 1 405 ? -17.741 -0.503 -16.278 1.00 91.00 405 VAL A CA 1
ATOM 3202 C C . VAL A 1 405 ? -16.587 -1.057 -17.120 1.00 91.00 405 VAL A C 1
ATOM 3204 O O . VAL A 1 405 ? -16.320 -2.258 -17.053 1.00 91.00 405 VAL A O 1
ATOM 3207 N N . ALA A 1 406 ? -15.905 -0.224 -17.910 1.00 91.88 406 ALA A N 1
ATOM 3208 C CA . ALA A 1 406 ? -14.781 -0.664 -18.730 1.00 91.88 406 ALA A CA 1
ATOM 3209 C C . ALA A 1 406 ? -13.563 -0.987 -17.853 1.00 91.88 406 ALA A C 1
ATOM 3211 O O . ALA A 1 406 ? -12.922 -2.016 -18.065 1.00 91.88 406 ALA A O 1
ATOM 3212 N N . ASP A 1 407 ? -13.308 -0.173 -16.829 1.00 89.69 407 ASP A N 1
ATOM 3213 C CA . ASP A 1 407 ? -12.286 -0.408 -15.807 1.00 89.69 407 ASP A CA 1
ATOM 3214 C C . ASP A 1 407 ? -12.536 -1.731 -15.060 1.00 89.69 407 ASP A C 1
ATOM 3216 O O . ASP A 1 407 ? -11.676 -2.612 -15.035 1.00 89.69 407 ASP A O 1
ATOM 3220 N N . MET A 1 408 ? -13.768 -1.952 -14.582 1.00 92.50 408 MET A N 1
ATOM 3221 C CA . MET A 1 408 ? -14.164 -3.225 -13.961 1.00 92.50 408 MET A CA 1
ATOM 3222 C C . MET A 1 408 ? -14.000 -4.421 -14.916 1.00 92.50 408 MET A C 1
ATOM 3224 O O . MET A 1 408 ? -13.493 -5.469 -14.523 1.00 92.50 408 MET A O 1
ATOM 3228 N N . SER A 1 409 ? -14.420 -4.282 -16.177 1.00 93.38 409 SER A N 1
ATOM 3229 C CA . SER A 1 409 ? -14.323 -5.364 -17.170 1.00 93.38 409 SER A CA 1
ATOM 3230 C C . SER A 1 409 ? -12.867 -5.707 -17.495 1.00 93.38 409 SER A C 1
ATOM 3232 O O . SER A 1 409 ? -12.520 -6.882 -17.632 1.00 93.38 409 SER A O 1
ATOM 3234 N N . SER A 1 410 ? -12.008 -4.688 -17.581 1.00 90.31 410 SER A N 1
ATOM 3235 C CA . SER A 1 410 ? -10.561 -4.835 -17.744 1.00 90.31 410 SER A CA 1
ATOM 3236 C C . SER A 1 410 ? -9.951 -5.578 -16.558 1.00 90.31 410 SER A C 1
ATOM 3238 O O . SER A 1 410 ? -9.185 -6.523 -16.750 1.00 90.31 410 SER A O 1
ATOM 3240 N N . GLU A 1 411 ? -10.338 -5.217 -15.334 1.00 90.25 411 GLU A N 1
ATOM 3241 C CA . GLU A 1 411 ? -9.837 -5.876 -14.130 1.00 90.25 411 GLU A CA 1
ATOM 3242 C C . GLU A 1 411 ? -10.288 -7.336 -14.028 1.00 90.25 411 GLU A C 1
ATOM 3244 O O . GLU A 1 411 ? -9.461 -8.215 -13.787 1.00 90.25 411 GLU A O 1
ATOM 3249 N N . ASN A 1 412 ? -11.561 -7.621 -14.311 1.00 93.88 412 ASN A N 1
ATOM 3250 C CA . ASN A 1 412 ? -12.085 -8.988 -14.356 1.00 93.88 412 ASN A CA 1
ATOM 3251 C C . ASN A 1 412 ? -11.394 -9.838 -15.427 1.00 93.88 412 ASN A C 1
ATOM 3253 O O . ASN A 1 412 ? -11.089 -10.999 -15.174 1.00 93.88 412 ASN A O 1
ATOM 3257 N N . THR A 1 413 ? -11.101 -9.265 -16.598 1.00 93.44 413 THR A N 1
ATOM 3258 C CA . THR A 1 413 ? -10.351 -9.965 -17.653 1.00 93.44 413 THR A CA 1
ATOM 3259 C C . THR A 1 413 ? -8.943 -10.303 -17.173 1.00 93.44 413 THR A C 1
ATOM 3261 O O . THR A 1 413 ? -8.523 -11.451 -17.263 1.00 93.44 413 THR A O 1
ATOM 3264 N N . LYS A 1 414 ? -8.230 -9.337 -16.575 1.00 90.19 414 LYS A N 1
ATOM 3265 C CA . LYS A 1 414 ? -6.883 -9.563 -16.027 1.00 90.19 414 LYS A CA 1
ATOM 3266 C C . LYS A 1 414 ? -6.884 -10.636 -14.938 1.00 90.19 414 LYS A C 1
ATOM 3268 O O . LYS A 1 414 ? -5.991 -11.482 -14.920 1.00 90.19 414 LYS A O 1
ATOM 3273 N N . LEU A 1 415 ? -7.849 -10.597 -14.019 1.00 91.38 415 LEU A N 1
ATOM 3274 C CA . LEU A 1 415 ? -7.955 -11.574 -12.935 1.00 91.38 415 LEU A CA 1
ATOM 3275 C C . LEU A 1 415 ? -8.323 -12.967 -13.467 1.00 91.38 415 LEU A C 1
ATOM 3277 O O . LEU A 1 415 ? -7.711 -13.957 -13.058 1.00 91.38 415 LEU A O 1
ATOM 3281 N N . GLY A 1 416 ? -9.240 -13.034 -14.434 1.00 92.44 416 GLY A N 1
ATOM 3282 C CA . GLY A 1 416 ? -9.568 -14.246 -15.182 1.00 92.44 416 GLY A CA 1
ATOM 3283 C C . GLY A 1 416 ? -8.347 -14.829 -15.893 1.00 92.44 416 GLY A C 1
ATOM 3284 O O . GLY A 1 416 ? -8.033 -15.998 -15.709 1.00 92.44 416 GLY A O 1
ATOM 3285 N N . ASP A 1 417 ? -7.566 -14.022 -16.608 1.00 91.56 417 ASP A N 1
ATOM 3286 C CA . ASP A 1 417 ? -6.353 -14.482 -17.297 1.00 91.56 417 ASP A CA 1
ATOM 3287 C C . ASP A 1 417 ? -5.286 -15.009 -16.325 1.00 91.56 417 ASP A C 1
ATOM 3289 O O . ASP A 1 417 ? -4.639 -16.029 -16.585 1.00 91.56 417 ASP A O 1
ATOM 3293 N N . LEU A 1 418 ? -5.108 -14.342 -15.179 1.00 91.81 418 LEU A N 1
ATOM 3294 C CA . LEU A 1 418 ? -4.168 -14.773 -14.140 1.00 91.81 418 LEU A CA 1
ATOM 3295 C C . LEU A 1 418 ? -4.563 -16.116 -13.518 1.00 91.81 418 LEU A C 1
ATOM 3297 O O . LEU A 1 418 ? -3.689 -16.935 -13.236 1.00 91.81 418 LEU A O 1
ATOM 3301 N N . THR A 1 419 ? -5.862 -16.335 -13.325 1.00 92.81 419 THR A N 1
ATOM 3302 C CA . THR A 1 419 ? -6.440 -17.553 -12.730 1.00 92.81 419 THR A CA 1
ATOM 3303 C C . THR A 1 419 ? -6.840 -18.599 -13.768 1.00 92.81 419 THR A C 1
ATOM 3305 O O . THR A 1 419 ? -7.352 -19.652 -13.408 1.00 92.81 419 THR A O 1
ATOM 3308 N N . ARG A 1 420 ? -6.629 -18.322 -15.062 1.00 91.94 420 ARG A N 1
ATOM 3309 C CA . ARG A 1 420 ? -7.125 -19.131 -16.189 1.00 91.94 420 ARG A CA 1
ATOM 3310 C C . ARG A 1 420 ? -8.636 -19.388 -16.126 1.00 91.94 420 ARG A C 1
ATOM 3312 O O . ARG A 1 420 ? -9.104 -20.454 -16.521 1.00 91.94 420 ARG A O 1
ATOM 3319 N N . ASN A 1 421 ? -9.388 -18.397 -15.651 1.00 91.81 421 ASN A N 1
ATOM 3320 C CA . ASN A 1 421 ? -10.836 -18.418 -15.443 1.00 91.81 421 ASN A CA 1
ATOM 3321 C C . ASN A 1 421 ? -11.305 -19.520 -14.476 1.00 91.81 421 ASN A C 1
ATOM 3323 O O . ASN A 1 421 ? -12.444 -19.976 -14.560 1.00 91.81 421 ASN A O 1
ATOM 3327 N N . GLN A 1 422 ? -10.425 -19.965 -13.578 1.00 93.94 422 GLN A N 1
ATOM 3328 C CA . GLN A 1 422 ? -10.769 -20.835 -12.457 1.00 93.94 422 GLN A CA 1
ATOM 3329 C C . GLN A 1 422 ? -11.075 -19.997 -11.213 1.00 93.94 422 GLN A C 1
ATOM 3331 O O . GLN A 1 422 ? -10.913 -18.773 -11.217 1.00 93.94 422 GLN A O 1
ATOM 3336 N N . SER A 1 423 ? -11.467 -20.660 -10.123 1.00 95.50 423 SER A N 1
ATOM 3337 C CA . SER A 1 423 ? -11.528 -20.007 -8.817 1.00 95.50 423 SER A CA 1
ATOM 3338 C C . SER A 1 423 ? -10.153 -19.455 -8.421 1.00 95.50 423 SER A C 1
ATOM 3340 O O . SER A 1 423 ? -9.109 -19.982 -8.825 1.00 95.50 423 SER A O 1
ATOM 3342 N N . ILE A 1 424 ? -10.133 -18.414 -7.586 1.00 94.19 424 ILE A N 1
ATOM 3343 C CA . ILE A 1 424 ? -8.879 -17.832 -7.075 1.00 94.19 424 ILE A CA 1
ATOM 3344 C C . ILE A 1 424 ? -8.001 -18.906 -6.410 1.00 94.19 424 ILE A C 1
ATOM 3346 O O . ILE A 1 424 ? -6.779 -18.909 -6.586 1.00 94.19 424 ILE A O 1
ATOM 3350 N N . ALA A 1 425 ? -8.614 -19.824 -5.657 1.00 95.12 425 ALA A N 1
ATOM 3351 C CA . ALA A 1 425 ? -7.915 -20.898 -4.959 1.00 95.12 425 ALA A CA 1
ATOM 3352 C C . ALA A 1 425 ? -7.276 -21.904 -5.931 1.00 95.12 425 ALA A C 1
ATOM 3354 O O . ALA A 1 425 ? -6.091 -22.220 -5.788 1.00 95.12 425 ALA A O 1
ATOM 3355 N N . ASP A 1 426 ? -8.023 -22.357 -6.940 1.00 96.62 426 ASP A N 1
ATOM 3356 C CA . ASP A 1 426 ? -7.536 -23.327 -7.926 1.00 96.62 426 ASP A CA 1
ATOM 3357 C C . ASP A 1 426 ? -6.442 -22.725 -8.811 1.00 96.62 426 ASP A C 1
ATOM 3359 O O . ASP A 1 426 ? -5.378 -23.327 -8.968 1.00 96.62 426 ASP A O 1
ATOM 3363 N N . GLY A 1 427 ? -6.636 -21.487 -9.283 1.00 95.56 427 GLY A N 1
ATOM 3364 C CA . GLY A 1 427 ? -5.638 -20.782 -10.086 1.00 95.56 427 GLY A CA 1
ATOM 3365 C C . GLY A 1 427 ? -4.316 -20.595 -9.331 1.00 95.56 427 GLY A C 1
ATOM 3366 O O . GLY A 1 427 ? -3.236 -20.831 -9.880 1.00 95.56 427 GLY A O 1
ATOM 3367 N N . LYS A 1 428 ? -4.374 -20.243 -8.037 1.00 96.25 428 LYS A N 1
ATOM 3368 C CA . LYS A 1 428 ? -3.177 -20.185 -7.179 1.00 96.25 428 LYS A CA 1
ATOM 3369 C C . LYS A 1 428 ? -2.533 -21.554 -6.993 1.00 96.25 428 LYS A C 1
ATOM 3371 O O . LYS A 1 428 ? -1.305 -21.654 -7.021 1.00 96.25 428 LYS A O 1
ATOM 3376 N N . LYS A 1 429 ? -3.332 -22.600 -6.778 1.00 97.19 429 LYS A N 1
ATOM 3377 C CA . LYS A 1 429 ? -2.826 -23.964 -6.613 1.00 97.19 429 LYS A CA 1
ATOM 3378 C C . LYS A 1 429 ? -2.088 -24.428 -7.868 1.00 97.19 429 LYS A C 1
ATOM 3380 O O . LYS A 1 429 ? -0.959 -24.892 -7.753 1.00 97.19 429 LYS A O 1
ATOM 3385 N N . GLU A 1 430 ? -2.666 -24.228 -9.050 1.00 96.31 430 GLU A N 1
ATOM 3386 C CA . GLU A 1 430 ? -2.041 -24.608 -10.320 1.00 96.31 430 GLU A CA 1
ATOM 3387 C C . GLU A 1 430 ? -0.688 -23.907 -10.522 1.00 96.31 430 GLU A C 1
ATOM 3389 O O . GLU A 1 430 ? 0.300 -24.540 -10.899 1.00 96.31 430 GLU A O 1
ATOM 3394 N N . ILE A 1 431 ? -0.608 -22.604 -10.230 1.00 96.31 431 ILE A N 1
ATOM 3395 C CA . ILE A 1 431 ? 0.654 -21.862 -10.346 1.00 96.31 431 ILE A CA 1
ATOM 3396 C C . ILE A 1 431 ? 1.703 -22.391 -9.355 1.00 96.31 431 ILE A C 1
ATOM 3398 O O . ILE A 1 431 ? 2.866 -22.544 -9.732 1.00 96.31 431 ILE A O 1
ATOM 3402 N N . ASN A 1 432 ? 1.314 -22.698 -8.114 1.00 97.44 432 ASN A N 1
ATOM 3403 C CA . ASN A 1 432 ? 2.223 -23.286 -7.126 1.00 97.44 432 ASN A CA 1
ATOM 3404 C C . ASN A 1 432 ? 2.716 -24.680 -7.541 1.00 97.44 432 ASN A C 1
ATOM 3406 O O . ASN A 1 432 ? 3.909 -24.958 -7.419 1.00 97.44 432 ASN A O 1
ATOM 3410 N N . ASP A 1 433 ? 1.836 -25.525 -8.081 1.00 97.56 433 ASP A N 1
ATOM 3411 C CA . ASP A 1 433 ? 2.197 -26.856 -8.582 1.00 97.56 433 ASP A CA 1
ATOM 3412 C C . ASP A 1 433 ? 3.219 -26.749 -9.736 1.00 97.56 433 ASP A C 1
ATOM 3414 O O . ASP A 1 433 ? 4.201 -27.495 -9.780 1.00 97.56 433 ASP A O 1
ATOM 3418 N N . LEU A 1 434 ? 3.054 -25.764 -10.631 1.00 96.69 434 LEU A N 1
ATOM 3419 C CA . LEU A 1 434 ? 4.017 -25.471 -11.701 1.00 96.69 434 LEU A CA 1
ATOM 3420 C C . LEU A 1 434 ? 5.367 -24.974 -11.168 1.00 96.69 434 LEU A C 1
ATOM 3422 O O . LEU A 1 434 ? 6.407 -25.379 -11.689 1.00 96.69 434 LEU A O 1
ATOM 3426 N N . ILE A 1 435 ? 5.371 -24.121 -10.138 1.00 97.12 435 ILE A N 1
ATOM 3427 C CA . ILE A 1 435 ? 6.610 -23.677 -9.480 1.00 97.12 435 ILE A CA 1
ATOM 3428 C C . ILE A 1 435 ? 7.343 -24.883 -8.888 1.00 97.12 435 ILE A C 1
ATOM 3430 O O . ILE A 1 435 ? 8.527 -25.061 -9.163 1.00 97.12 435 ILE A O 1
ATOM 3434 N N . ALA A 1 436 ? 6.645 -25.740 -8.138 1.00 97.50 436 ALA A N 1
ATOM 3435 C CA . ALA A 1 436 ? 7.242 -26.923 -7.521 1.00 97.50 436 ALA A CA 1
ATOM 3436 C C . ALA A 1 436 ? 7.829 -27.892 -8.565 1.00 97.50 436 ALA A C 1
ATOM 3438 O O . ALA A 1 436 ? 8.921 -28.430 -8.374 1.00 97.50 436 ALA A O 1
ATOM 3439 N N . TYR A 1 437 ? 7.139 -28.074 -9.696 1.00 97.56 437 TYR A N 1
ATOM 3440 C CA . TYR A 1 437 ? 7.653 -28.844 -10.829 1.00 97.56 437 TYR A CA 1
ATOM 3441 C C . TYR A 1 437 ? 8.953 -28.244 -11.391 1.00 97.56 437 TYR A C 1
ATOM 3443 O O . TYR A 1 437 ? 9.939 -28.960 -11.561 1.00 97.56 437 TYR A O 1
ATOM 3451 N N . GLN A 1 438 ? 8.987 -26.928 -11.631 1.00 97.38 438 GLN A N 1
ATOM 3452 C CA . GLN A 1 438 ? 10.169 -26.231 -12.155 1.00 97.38 438 GLN A CA 1
ATOM 3453 C C . GLN A 1 438 ? 11.352 -26.254 -11.175 1.00 97.38 438 GLN A C 1
ATOM 3455 O O . GLN A 1 438 ? 12.496 -26.432 -11.590 1.00 97.38 438 GLN A O 1
ATOM 3460 N N . GLU A 1 439 ? 11.090 -26.127 -9.873 1.00 97.19 439 GLU A N 1
ATOM 3461 C CA . GLU A 1 439 ? 12.116 -26.238 -8.831 1.00 97.19 439 GLU A CA 1
ATOM 3462 C C . GLU A 1 439 ? 12.717 -27.651 -8.772 1.00 97.19 439 GLU A C 1
ATOM 3464 O O . GLU A 1 439 ? 13.920 -27.795 -8.550 1.00 97.19 439 GLU A O 1
ATOM 3469 N N . ASN A 1 440 ? 11.920 -28.699 -9.003 1.00 96.94 440 ASN A N 1
ATOM 3470 C CA . ASN A 1 440 ? 12.435 -30.067 -9.103 1.00 96.94 440 ASN A CA 1
ATOM 3471 C C . ASN A 1 440 ? 13.238 -30.290 -10.391 1.00 96.94 440 ASN A C 1
ATOM 3473 O O . ASN A 1 440 ? 14.323 -30.862 -10.319 1.00 96.94 440 ASN A O 1
ATOM 3477 N N . TYR A 1 441 ? 12.776 -29.760 -11.527 1.00 95.50 441 TYR A N 1
ATOM 3478 C CA . TYR A 1 441 ? 13.516 -29.800 -12.793 1.00 95.50 441 TYR A CA 1
ATOM 3479 C C . TYR A 1 441 ? 14.918 -29.169 -12.661 1.00 95.50 441 TYR A C 1
ATOM 3481 O O . TYR A 1 441 ? 15.912 -29.765 -13.072 1.00 95.50 441 TYR A O 1
ATOM 3489 N N . ILE A 1 442 ? 15.029 -28.012 -11.991 1.00 96.69 442 ILE A N 1
ATOM 3490 C CA . ILE A 1 442 ? 16.328 -27.374 -11.705 1.00 96.69 442 ILE A CA 1
ATOM 3491 C C . ILE A 1 442 ? 17.235 -28.290 -10.875 1.00 96.69 442 ILE A C 1
ATOM 3493 O O . ILE A 1 442 ? 18.426 -28.386 -11.167 1.00 96.69 442 ILE A O 1
ATOM 3497 N N . LYS A 1 443 ? 16.705 -28.959 -9.841 1.00 96.00 443 LYS A N 1
ATOM 3498 C CA . LYS A 1 443 ? 17.505 -29.867 -8.999 1.00 96.00 443 LYS A CA 1
ATOM 3499 C C . LYS A 1 443 ? 18.074 -31.028 -9.815 1.00 96.00 443 LYS A C 1
ATOM 3501 O O . LYS A 1 443 ? 19.252 -31.346 -9.664 1.00 96.00 443 LYS A O 1
ATOM 3506 N N . GLU A 1 444 ? 17.269 -31.626 -10.691 1.00 94.75 444 GLU A N 1
ATOM 3507 C CA . GLU A 1 444 ? 17.702 -32.722 -11.566 1.00 94.75 444 GLU A CA 1
ATOM 3508 C C . GLU A 1 444 ? 18.807 -32.272 -12.537 1.00 94.75 444 GLU A C 1
ATOM 3510 O O . GLU A 1 444 ? 19.853 -32.926 -12.631 1.00 94.75 444 GLU A O 1
ATOM 3515 N N . ASP A 1 445 ? 18.638 -31.116 -13.188 1.00 93.50 445 ASP A N 1
ATOM 3516 C CA . ASP A 1 445 ? 19.652 -30.544 -14.084 1.00 93.50 445 ASP A CA 1
ATOM 3517 C C . ASP A 1 445 ? 20.947 -30.197 -13.327 1.00 93.50 445 ASP A C 1
ATOM 3519 O O . ASP A 1 445 ? 22.049 -30.508 -13.793 1.00 93.50 445 ASP A O 1
ATOM 3523 N N . GLN A 1 446 ? 20.847 -29.636 -12.117 1.00 95.94 446 GLN A N 1
ATOM 3524 C CA . GLN A 1 446 ? 22.006 -29.354 -11.260 1.00 95.94 446 GLN A CA 1
ATOM 3525 C C . GLN A 1 446 ? 22.772 -30.630 -10.880 1.00 95.94 446 GLN A C 1
ATOM 3527 O O . GLN A 1 446 ? 24.009 -30.643 -10.905 1.00 95.94 446 GLN A O 1
ATOM 3532 N N . GLU A 1 447 ? 22.070 -31.715 -10.544 1.00 95.25 447 GLU A N 1
ATOM 3533 C CA . GLU A 1 447 ? 22.696 -33.006 -10.251 1.00 95.25 447 GLU A CA 1
ATOM 3534 C C . GLU A 1 447 ? 23.396 -33.601 -11.476 1.00 95.25 447 GLU A C 1
ATOM 3536 O O . GLU A 1 447 ? 24.517 -34.112 -11.357 1.00 95.25 447 GLU A O 1
ATOM 3541 N N . ASN A 1 448 ? 22.775 -33.513 -12.654 1.00 93.31 448 ASN A N 1
ATOM 3542 C CA . ASN A 1 448 ? 23.362 -33.985 -13.907 1.00 93.31 448 ASN A CA 1
ATOM 3543 C C . ASN A 1 448 ? 24.625 -33.192 -14.262 1.00 93.31 448 ASN A C 1
ATOM 3545 O O . ASN A 1 448 ? 25.683 -33.791 -14.478 1.00 93.31 448 ASN A O 1
ATOM 3549 N N . ILE A 1 449 ? 24.571 -31.858 -14.199 1.00 94.00 449 ILE A N 1
ATOM 3550 C CA . ILE A 1 449 ? 25.737 -30.985 -14.402 1.00 94.00 449 ILE A CA 1
ATOM 3551 C C . ILE A 1 449 ? 26.857 -31.339 -13.421 1.00 94.00 449 ILE A C 1
ATOM 3553 O O . ILE A 1 449 ? 28.020 -31.442 -13.815 1.00 94.00 449 ILE A O 1
ATOM 3557 N N . LYS A 1 450 ? 26.528 -31.567 -12.142 1.00 94.81 450 LYS A N 1
ATOM 3558 C CA . LYS A 1 450 ? 27.512 -31.950 -11.121 1.00 94.81 450 LYS A CA 1
ATOM 3559 C C . LYS A 1 450 ? 28.189 -33.283 -11.453 1.00 94.81 450 LYS A C 1
ATOM 3561 O O . LYS A 1 450 ? 29.410 -33.379 -11.334 1.00 94.81 450 LYS A O 1
ATOM 3566 N N . LYS A 1 451 ? 27.429 -34.291 -11.902 1.00 93.88 451 LYS A N 1
ATOM 3567 C CA . LYS A 1 451 ? 27.972 -35.592 -12.343 1.00 93.88 451 LYS A CA 1
ATOM 3568 C C . LYS A 1 451 ? 28.892 -35.439 -13.557 1.00 93.88 451 LYS A C 1
ATOM 3570 O O . LYS A 1 451 ? 29.960 -36.044 -13.584 1.00 93.88 451 LYS A O 1
ATOM 3575 N N . LEU A 1 452 ? 28.510 -34.615 -14.535 1.00 92.12 452 LEU A N 1
ATOM 3576 C CA . LEU A 1 452 ? 29.312 -34.359 -15.736 1.00 92.12 452 LEU A CA 1
ATOM 3577 C C . LEU A 1 452 ? 30.612 -33.604 -15.417 1.00 92.12 452 LEU A C 1
ATOM 3579 O O . LEU A 1 452 ? 31.675 -33.998 -15.895 1.00 92.12 452 LEU A O 1
ATOM 3583 N N . LYS A 1 453 ? 30.554 -32.583 -14.551 1.00 91.31 453 LYS A N 1
ATOM 3584 C CA . LYS A 1 453 ? 31.728 -31.810 -14.099 1.00 91.31 453 LYS A CA 1
ATOM 3585 C C . LYS A 1 453 ? 32.712 -32.628 -13.258 1.00 91.31 453 LYS A C 1
ATOM 3587 O O . LYS A 1 453 ? 33.889 -32.291 -13.219 1.00 91.31 453 LYS A O 1
ATOM 3592 N N . ALA A 1 454 ? 32.251 -33.688 -12.594 1.00 92.25 454 ALA A N 1
ATOM 3593 C CA . ALA A 1 454 ? 33.096 -34.568 -11.785 1.00 92.25 454 ALA A CA 1
ATOM 3594 C C . ALA A 1 454 ? 33.903 -35.595 -12.609 1.00 92.25 454 ALA A C 1
ATOM 3596 O O . ALA A 1 454 ? 34.715 -36.328 -12.044 1.00 92.25 454 ALA A O 1
ATOM 3597 N N . LYS A 1 455 ? 33.695 -35.683 -13.931 1.00 91.75 455 LYS A N 1
ATOM 3598 C CA . LYS A 1 455 ? 34.475 -36.571 -14.806 1.00 91.75 455 LYS A CA 1
ATOM 3599 C C . LYS A 1 455 ? 35.912 -36.045 -14.949 1.00 91.75 455 LYS A C 1
ATOM 3601 O O . LYS A 1 455 ? 36.108 -34.879 -15.266 1.00 91.75 455 LYS A O 1
ATOM 3606 N N . ASN A 1 456 ? 36.917 -36.919 -14.811 1.00 80.25 456 ASN A N 1
ATOM 3607 C CA . ASN A 1 456 ? 38.341 -36.546 -14.931 1.00 80.25 456 ASN A CA 1
ATOM 3608 C C . ASN A 1 456 ? 38.751 -36.037 -16.329 1.00 80.25 456 ASN A C 1
ATOM 3610 O O . ASN A 1 456 ? 39.757 -35.352 -16.435 1.00 80.25 456 ASN A O 1
ATOM 3614 N N . ASN A 1 457 ? 37.994 -36.367 -17.382 1.00 85.12 457 ASN A N 1
ATOM 3615 C CA . ASN A 1 457 ? 38.166 -35.861 -18.750 1.00 85.12 457 ASN A CA 1
ATOM 3616 C C . ASN A 1 457 ? 36.783 -35.758 -19.423 1.00 85.12 457 ASN A C 1
ATOM 3618 O O . ASN A 1 457 ? 36.348 -36.724 -20.058 1.00 85.12 457 ASN A O 1
ATOM 3622 N N . PRO A 1 458 ? 36.047 -34.645 -19.250 1.00 85.88 458 PRO A N 1
ATOM 3623 C CA . PRO A 1 458 ? 34.749 -34.465 -19.889 1.00 85.88 458 PRO A CA 1
ATOM 3624 C C . PRO A 1 458 ? 34.915 -34.387 -21.412 1.00 85.88 458 PRO A C 1
ATOM 3626 O O . PRO A 1 458 ? 35.779 -33.677 -21.930 1.00 85.88 458 PRO A O 1
ATOM 3629 N N . SER A 1 459 ? 34.087 -35.133 -22.138 1.00 90.50 459 SER A N 1
ATOM 3630 C CA . SER A 1 459 ? 34.051 -35.091 -23.600 1.00 90.50 459 SER A CA 1
ATOM 3631 C C . SER A 1 459 ? 33.514 -33.740 -24.101 1.00 90.50 459 SER A C 1
ATOM 3633 O O . SER A 1 459 ? 32.812 -33.044 -23.363 1.00 90.50 459 SER A O 1
ATOM 3635 N N . PRO A 1 460 ? 33.750 -33.364 -25.375 1.00 91.38 460 PRO A N 1
ATOM 3636 C CA . PRO A 1 460 ? 33.120 -32.180 -25.962 1.00 91.38 460 PRO A CA 1
ATOM 3637 C C . PRO A 1 460 ? 31.592 -32.178 -25.821 1.00 91.38 460 PRO A C 1
ATOM 3639 O O . PRO A 1 460 ? 30.999 -31.125 -25.614 1.00 91.38 460 PRO A O 1
ATOM 3642 N N . ARG A 1 461 ? 30.964 -33.361 -25.867 1.00 92.00 461 ARG A N 1
ATOM 3643 C CA . ARG A 1 461 ? 29.527 -33.532 -25.634 1.00 92.00 461 ARG A CA 1
ATOM 3644 C C . ARG A 1 461 ? 29.134 -33.212 -24.190 1.00 92.00 461 ARG A C 1
ATOM 3646 O O . ARG A 1 461 ? 28.174 -32.481 -23.997 1.00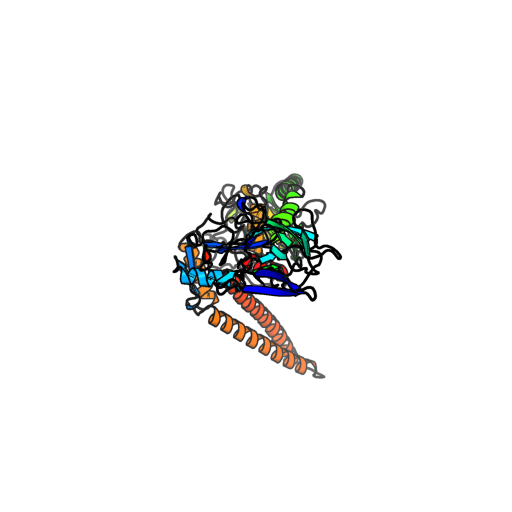 92.00 461 ARG A O 1
ATOM 3653 N N . ASP A 1 462 ? 29.895 -33.687 -23.202 1.00 90.75 462 ASP A N 1
ATOM 3654 C CA . ASP A 1 462 ? 29.641 -33.375 -21.786 1.00 90.75 462 ASP A CA 1
ATOM 3655 C C . ASP A 1 462 ? 29.728 -31.859 -21.528 1.00 90.75 462 ASP A C 1
ATOM 3657 O O . ASP A 1 462 ? 28.923 -31.304 -20.787 1.00 90.75 462 ASP A O 1
ATOM 3661 N N . LEU A 1 463 ? 30.684 -31.169 -22.164 1.00 91.31 463 LEU A N 1
ATOM 3662 C CA . LEU A 1 463 ? 30.825 -29.712 -22.057 1.00 91.31 463 LEU A CA 1
ATOM 3663 C C . LEU A 1 463 ? 29.646 -28.960 -22.692 1.00 91.31 463 LEU A C 1
ATOM 3665 O O . LEU A 1 463 ? 29.257 -27.910 -22.179 1.00 91.31 463 LEU A O 1
ATOM 3669 N N . THR A 1 464 ? 29.089 -29.474 -23.792 1.00 93.00 464 THR A N 1
ATOM 3670 C CA . THR A 1 464 ? 27.867 -28.932 -24.402 1.00 93.00 464 THR A CA 1
ATOM 3671 C C . THR A 1 464 ? 26.656 -29.153 -23.498 1.00 93.00 464 THR A C 1
ATOM 3673 O O . THR A 1 464 ? 25.965 -28.187 -23.195 1.00 93.00 464 THR A O 1
ATOM 3676 N N . GLU A 1 465 ? 26.453 -30.371 -22.986 1.00 92.38 465 GLU A N 1
ATOM 3677 C CA . GLU A 1 465 ? 25.339 -30.701 -22.080 1.00 92.38 465 GLU A CA 1
ATOM 3678 C C . GLU A 1 465 ? 25.387 -29.868 -20.785 1.00 92.38 465 GLU A C 1
ATOM 3680 O O . GLU A 1 465 ? 24.353 -29.413 -20.302 1.00 92.38 465 GLU A O 1
ATOM 3685 N N . ILE A 1 466 ? 26.584 -29.585 -20.251 1.00 91.88 466 ILE A N 1
ATOM 3686 C CA . ILE A 1 466 ? 26.748 -28.668 -19.110 1.00 91.88 466 ILE A CA 1
ATOM 3687 C C . ILE A 1 466 ? 26.257 -27.259 -19.459 1.00 91.88 466 ILE A C 1
ATOM 3689 O O . ILE A 1 466 ? 25.519 -26.670 -18.674 1.00 91.88 466 ILE A O 1
ATOM 3693 N N . LYS A 1 467 ? 26.669 -26.711 -20.609 1.00 94.00 467 LYS A N 1
ATOM 3694 C CA . LYS A 1 467 ? 26.276 -25.354 -21.024 1.00 94.00 467 LYS A CA 1
ATOM 3695 C C . LYS A 1 467 ? 24.773 -25.245 -21.255 1.00 94.00 467 LYS A C 1
ATOM 3697 O O . LYS A 1 467 ? 24.163 -24.289 -20.790 1.00 94.00 467 LYS A O 1
ATOM 3702 N N . GLU A 1 468 ? 24.191 -26.221 -21.946 1.00 93.06 468 GLU A N 1
ATOM 3703 C CA . GLU A 1 468 ? 22.748 -26.281 -22.193 1.00 93.06 468 GLU A CA 1
ATOM 3704 C C . GLU A 1 468 ? 21.970 -26.417 -20.880 1.00 93.06 468 GLU A C 1
ATOM 3706 O O . GLU A 1 468 ? 21.003 -25.693 -20.667 1.00 93.06 468 GLU A O 1
ATOM 3711 N N . GLY A 1 469 ? 22.429 -27.268 -19.955 1.00 93.19 469 GLY A N 1
ATOM 3712 C CA . GLY A 1 469 ? 21.836 -27.392 -18.624 1.00 93.19 469 GLY A CA 1
ATOM 3713 C C . GLY A 1 469 ? 21.913 -26.094 -17.811 1.00 93.19 469 GLY A C 1
ATOM 3714 O O . GLY A 1 469 ? 20.928 -25.687 -17.201 1.00 93.19 469 GLY A O 1
ATOM 3715 N N . GLU A 1 470 ? 23.055 -25.397 -17.823 1.00 94.19 470 GLU A N 1
ATOM 3716 C CA . GLU A 1 470 ? 23.206 -24.094 -17.155 1.00 94.19 470 GLU A CA 1
ATOM 3717 C C . GLU A 1 470 ? 22.269 -23.028 -17.751 1.00 94.19 470 GLU A C 1
ATOM 3719 O O . GLU A 1 470 ? 21.676 -22.234 -17.014 1.00 94.19 470 GLU A O 1
ATOM 3724 N N . GLU A 1 471 ? 22.094 -23.021 -19.075 1.00 93.56 471 GLU A N 1
ATOM 3725 C CA . GLU A 1 471 ? 21.146 -22.137 -19.759 1.00 93.56 471 GLU A CA 1
ATOM 3726 C C . GLU A 1 471 ? 19.686 -22.493 -19.433 1.00 93.56 471 GLU A C 1
ATOM 3728 O O . GLU A 1 471 ? 18.887 -21.599 -19.133 1.00 93.56 471 GLU A O 1
ATOM 3733 N N . ASN A 1 472 ? 19.344 -23.783 -19.410 1.00 93.25 472 ASN A N 1
ATOM 3734 C CA . ASN A 1 472 ? 18.017 -24.276 -19.040 1.00 93.25 472 ASN A CA 1
ATOM 3735 C C . ASN A 1 472 ? 17.659 -23.919 -17.597 1.00 93.25 472 ASN A C 1
ATOM 3737 O O . ASN A 1 472 ? 16.552 -23.431 -17.358 1.00 93.25 472 ASN A O 1
ATOM 3741 N N . ILE A 1 473 ? 18.590 -24.085 -16.649 1.00 93.56 473 ILE A N 1
ATOM 3742 C CA . ILE A 1 473 ? 18.405 -23.663 -15.253 1.00 93.56 473 ILE A CA 1
ATOM 3743 C C . ILE A 1 473 ? 18.100 -22.169 -15.208 1.00 93.56 473 ILE A C 1
ATOM 3745 O O . ILE A 1 473 ? 17.065 -21.780 -14.672 1.00 93.56 473 ILE A O 1
ATOM 3749 N N . LYS A 1 474 ? 18.929 -21.334 -15.845 1.00 91.31 474 LYS A N 1
ATOM 3750 C CA . LYS A 1 474 ? 18.739 -19.876 -15.851 1.00 91.31 474 LYS A CA 1
ATOM 3751 C C . LYS A 1 474 ? 17.387 -19.464 -16.445 1.00 91.31 474 LYS A C 1
ATOM 3753 O O . LYS A 1 474 ? 16.716 -18.574 -15.921 1.00 91.31 474 LYS A O 1
ATOM 3758 N N . ASN A 1 475 ? 16.968 -20.097 -17.540 1.00 89.56 475 ASN A N 1
ATOM 3759 C CA . ASN A 1 475 ? 15.671 -19.831 -18.167 1.00 89.56 475 ASN A CA 1
ATOM 3760 C C . ASN A 1 475 ? 14.500 -20.310 -17.291 1.00 89.56 475 ASN A C 1
ATOM 3762 O O . ASN A 1 475 ? 13.471 -19.636 -17.207 1.00 89.56 475 ASN A O 1
ATOM 3766 N N . THR A 1 476 ? 14.667 -21.436 -16.596 1.00 92.62 476 THR A N 1
ATOM 3767 C CA . THR A 1 476 ? 13.663 -21.979 -15.671 1.00 92.62 476 THR A CA 1
ATOM 3768 C C . THR A 1 476 ? 13.531 -21.113 -14.419 1.00 92.62 476 THR A C 1
ATOM 3770 O O . THR A 1 476 ? 12.413 -20.807 -14.014 1.00 92.62 476 THR A O 1
ATOM 3773 N N . GLU A 1 477 ? 14.635 -20.614 -13.859 1.00 90.50 477 GLU A N 1
ATOM 3774 C CA . GLU A 1 477 ? 14.632 -19.653 -12.746 1.00 90.50 477 GLU A CA 1
ATOM 3775 C C . GLU A 1 477 ? 13.843 -18.387 -13.107 1.00 90.50 477 GLU A C 1
ATOM 3777 O O . GLU A 1 477 ? 12.964 -17.966 -12.351 1.00 90.50 477 GLU A O 1
ATOM 3782 N N . LYS A 1 478 ? 14.060 -17.833 -14.310 1.00 86.62 478 LYS A N 1
ATOM 3783 C CA . LYS A 1 478 ? 13.253 -16.714 -14.827 1.00 86.62 478 LYS A CA 1
ATOM 3784 C C . LYS A 1 478 ? 11.767 -17.062 -14.928 1.00 86.62 478 LYS A C 1
ATOM 3786 O O . LYS A 1 478 ? 10.918 -16.221 -14.635 1.00 86.62 478 LYS A O 1
ATOM 3791 N N . SER A 1 479 ? 11.429 -18.280 -15.354 1.00 88.62 479 SER A N 1
ATOM 3792 C CA . SER A 1 479 ? 10.034 -18.734 -15.395 1.00 88.62 479 SER A CA 1
ATOM 3793 C C . SER A 1 479 ? 9.417 -18.801 -13.995 1.00 88.62 479 SER A C 1
ATOM 3795 O O . SER A 1 479 ? 8.289 -18.339 -13.813 1.00 88.62 479 SER A O 1
ATOM 3797 N N . ILE A 1 480 ? 10.148 -19.313 -13.000 1.00 90.62 480 ILE A N 1
ATOM 3798 C CA . ILE A 1 480 ? 9.687 -19.374 -11.606 1.00 90.62 480 ILE A CA 1
ATOM 3799 C C . ILE A 1 480 ? 9.397 -17.969 -11.076 1.00 90.62 480 ILE A C 1
ATOM 3801 O O . ILE A 1 480 ? 8.343 -17.757 -10.474 1.00 90.62 480 ILE A O 1
ATOM 3805 N N . VAL A 1 481 ? 10.284 -16.999 -11.331 1.00 86.56 481 VAL A N 1
ATOM 3806 C CA . VAL A 1 481 ? 10.060 -15.591 -10.954 1.00 86.56 481 VAL A CA 1
ATOM 3807 C C . VAL A 1 481 ? 8.744 -15.082 -11.546 1.00 86.56 481 VAL A C 1
ATOM 3809 O O . VAL A 1 481 ? 7.901 -14.573 -10.815 1.00 86.56 481 VAL A O 1
ATOM 3812 N N . ARG A 1 482 ? 8.476 -15.333 -12.834 1.00 84.69 482 ARG A N 1
ATOM 3813 C CA . ARG A 1 482 ? 7.209 -14.924 -13.477 1.00 84.69 482 ARG A CA 1
ATOM 3814 C C . ARG A 1 482 ? 5.979 -15.598 -12.879 1.00 84.69 482 ARG A C 1
ATOM 3816 O O . ARG A 1 482 ? 4.922 -14.979 -12.797 1.00 84.69 482 ARG A O 1
ATOM 3823 N N . LEU A 1 483 ? 6.071 -16.870 -12.505 1.00 90.25 483 LEU A N 1
ATOM 3824 C CA . LEU A 1 483 ? 4.966 -17.567 -11.845 1.00 90.25 483 LEU A CA 1
ATOM 3825 C C . LEU A 1 483 ? 4.705 -16.976 -10.451 1.00 90.25 483 LEU A C 1
ATOM 3827 O O . LEU A 1 483 ? 3.550 -16.726 -10.102 1.00 90.25 483 LEU A O 1
ATOM 3831 N N . LYS A 1 484 ? 5.763 -16.651 -9.699 1.00 89.06 484 LYS A N 1
ATOM 3832 C CA . LYS A 1 484 ? 5.661 -15.930 -8.420 1.00 89.06 484 LYS A CA 1
ATOM 3833 C C . LYS A 1 484 ? 5.065 -14.529 -8.611 1.00 89.06 484 LYS A C 1
ATOM 3835 O O . LYS A 1 484 ? 4.209 -14.131 -7.823 1.00 89.06 484 LYS A O 1
ATOM 3840 N N . ASP A 1 485 ? 5.414 -13.823 -9.688 1.00 85.38 485 ASP A N 1
ATOM 3841 C CA . ASP A 1 485 ? 4.790 -12.544 -10.064 1.00 85.38 485 ASP A CA 1
ATOM 3842 C C . ASP A 1 485 ? 3.294 -12.699 -10.323 1.00 85.38 485 ASP A C 1
ATOM 3844 O O . ASP A 1 485 ? 2.511 -11.848 -9.912 1.00 85.38 485 ASP A O 1
ATOM 3848 N N . LYS A 1 486 ? 2.867 -13.779 -10.990 1.00 88.56 486 LYS A N 1
ATOM 3849 C CA . LYS A 1 486 ? 1.437 -14.041 -11.214 1.00 88.56 486 LYS A CA 1
ATOM 3850 C C . LYS A 1 486 ? 0.690 -14.249 -9.900 1.00 88.56 486 LYS A C 1
ATOM 3852 O O . LYS A 1 486 ? -0.364 -13.647 -9.729 1.00 88.56 486 LYS A O 1
ATOM 3857 N N . LEU A 1 487 ? 1.241 -15.031 -8.967 1.00 90.56 487 LEU A N 1
ATOM 3858 C CA . LEU A 1 487 ? 0.645 -15.216 -7.635 1.00 90.56 487 LEU A CA 1
ATOM 3859 C C . LEU A 1 487 ? 0.498 -13.886 -6.896 1.00 90.56 487 LEU A C 1
ATOM 3861 O O . LEU A 1 487 ? -0.589 -13.563 -6.422 1.00 90.56 487 LEU A O 1
ATOM 3865 N N . ARG A 1 488 ? 1.569 -13.087 -6.874 1.00 87.38 488 ARG A N 1
ATOM 3866 C CA . ARG A 1 488 ? 1.558 -11.739 -6.294 1.00 87.38 488 ARG A CA 1
ATOM 3867 C C . ARG A 1 488 ? 0.504 -10.841 -6.960 1.00 87.38 488 ARG A C 1
ATOM 3869 O O . ARG A 1 488 ? -0.248 -10.168 -6.267 1.00 87.38 488 ARG A O 1
ATOM 3876 N N . LYS A 1 489 ? 0.381 -10.880 -8.292 1.00 88.06 489 LYS A N 1
ATOM 3877 C CA . LYS A 1 489 ? -0.641 -10.133 -9.052 1.00 88.06 489 LYS A CA 1
ATOM 3878 C C . LYS A 1 489 ? -2.050 -10.549 -8.645 1.00 88.06 489 LYS A C 1
ATOM 3880 O O . LYS A 1 489 ? -2.892 -9.678 -8.483 1.00 88.06 489 LYS A O 1
ATOM 3885 N N . ILE A 1 490 ? -2.306 -11.844 -8.455 1.00 90.44 490 ILE A N 1
ATOM 3886 C CA . ILE A 1 490 ? -3.606 -12.326 -7.965 1.00 90.44 490 ILE A CA 1
ATOM 3887 C C . ILE A 1 490 ? -3.884 -11.763 -6.569 1.00 90.44 490 ILE A C 1
ATOM 3889 O O . ILE A 1 490 ? -4.979 -11.258 -6.345 1.00 90.44 490 ILE A O 1
ATOM 3893 N N . ASP A 1 491 ? -2.912 -11.805 -5.652 1.00 87.94 491 ASP A N 1
ATOM 3894 C CA . ASP A 1 491 ? -3.071 -11.262 -4.293 1.00 87.94 491 ASP A CA 1
ATOM 3895 C C . ASP A 1 491 ? -3.416 -9.769 -4.305 1.00 87.94 491 ASP A C 1
ATOM 3897 O O . ASP A 1 491 ? -4.335 -9.338 -3.611 1.00 87.94 491 ASP A O 1
ATOM 3901 N N . ILE A 1 492 ? -2.715 -8.992 -5.130 1.00 87.31 492 ILE A N 1
ATOM 3902 C CA . ILE A 1 492 ? -2.939 -7.552 -5.241 1.00 87.31 492 ILE A CA 1
ATOM 3903 C C . ILE A 1 492 ? -4.295 -7.250 -5.890 1.00 87.31 492 ILE A C 1
ATOM 3905 O O . ILE A 1 492 ? -5.049 -6.428 -5.376 1.00 87.31 492 ILE A O 1
ATOM 3909 N N . LYS A 1 493 ? -4.628 -7.928 -6.996 1.00 87.06 493 LYS A N 1
ATOM 3910 C CA . LYS A 1 493 ? -5.866 -7.695 -7.763 1.00 87.06 493 LYS A CA 1
ATOM 3911 C C . LYS A 1 493 ? -7.122 -8.187 -7.068 1.00 87.06 493 LYS A C 1
ATOM 3913 O O . LYS A 1 493 ? -8.180 -7.582 -7.217 1.00 87.06 493 LYS A O 1
ATOM 3918 N N . ARG A 1 494 ? -7.003 -9.249 -6.268 1.00 85.19 494 ARG A N 1
ATOM 3919 C CA . ARG A 1 494 ? -8.047 -9.658 -5.324 1.00 85.19 494 ARG A CA 1
ATOM 3920 C C . ARG A 1 494 ? -8.403 -8.496 -4.394 1.00 85.19 494 ARG A C 1
ATOM 3922 O O . ARG A 1 494 ? -9.571 -8.354 -4.037 1.00 85.19 494 ARG A O 1
ATOM 3929 N N . VAL A 1 495 ? -7.428 -7.644 -4.043 1.00 75.00 495 VAL A N 1
ATOM 3930 C CA . VAL A 1 495 ? -7.556 -6.597 -3.013 1.00 75.00 495 VAL A CA 1
ATOM 3931 C C . VAL A 1 495 ? -8.101 -7.256 -1.727 1.00 75.00 495 VAL A C 1
ATOM 3933 O O . VAL A 1 495 ? -7.999 -8.470 -1.546 1.00 75.00 495 VAL A O 1
ATOM 3936 N N . CYS A 1 496 ? -8.724 -6.512 -0.821 1.00 81.69 496 CYS A N 1
ATOM 3937 C CA . CYS A 1 496 ? -9.572 -7.079 0.225 1.00 81.69 496 CYS A CA 1
ATOM 3938 C C . CYS A 1 496 ? -10.908 -7.661 -0.292 1.00 81.69 496 CYS A C 1
ATOM 3940 O O . CYS A 1 496 ? -11.842 -7.800 0.486 1.00 81.69 496 CYS A O 1
ATOM 3942 N N . GLY A 1 497 ? -11.051 -7.940 -1.594 1.00 90.62 497 GLY A N 1
ATOM 3943 C CA . GLY A 1 497 ? -12.288 -8.447 -2.192 1.00 90.62 497 GLY A CA 1
ATOM 3944 C C . GLY A 1 497 ? -13.409 -7.412 -2.324 1.00 90.62 497 GLY A C 1
ATOM 3945 O O . GLY A 1 497 ? -14.527 -7.773 -2.683 1.00 90.62 497 GLY A O 1
ATOM 3946 N N . LEU A 1 498 ? -13.145 -6.130 -2.052 1.00 93.00 498 LEU A N 1
ATOM 3947 C CA . LEU A 1 498 ? -14.142 -5.057 -2.092 1.00 93.00 498 LEU A CA 1
ATOM 3948 C C . LEU A 1 498 ? -13.681 -3.895 -2.962 1.00 93.00 498 LEU A C 1
ATOM 3950 O O . LEU A 1 498 ? -12.501 -3.543 -2.997 1.00 93.00 498 LEU A O 1
ATOM 3954 N N . LYS A 1 499 ? -14.656 -3.238 -3.591 1.00 94.69 499 LYS A N 1
ATOM 3955 C CA . LYS A 1 499 ? -14.492 -1.897 -4.149 1.00 94.69 499 LYS A CA 1
ATOM 3956 C C . LYS A 1 499 ? -15.585 -0.984 -3.615 1.00 94.69 499 LYS A C 1
ATOM 3958 O O . LYS A 1 499 ? -16.749 -1.371 -3.498 1.00 94.69 499 LYS A O 1
ATOM 3963 N N . VAL A 1 500 ? -15.208 0.241 -3.291 1.00 94.31 500 VAL A N 1
ATOM 3964 C CA . VAL A 1 500 ? -16.100 1.305 -2.840 1.00 94.31 500 VAL A CA 1
ATOM 3965 C C . VAL A 1 500 ? -16.564 2.158 -4.012 1.00 94.31 500 VAL A C 1
ATOM 3967 O O . VAL A 1 500 ? -16.096 2.037 -5.146 1.00 94.31 500 VAL A O 1
ATOM 3970 N N . THR A 1 501 ? -17.536 3.016 -3.755 1.00 93.88 501 THR A N 1
ATOM 3971 C CA . THR A 1 501 ? -17.890 4.104 -4.661 1.00 93.88 501 THR A CA 1
ATOM 3972 C C . THR A 1 501 ? -16.769 5.142 -4.652 1.00 93.88 501 THR A C 1
ATOM 3974 O O . THR A 1 501 ? -16.278 5.503 -3.585 1.00 93.88 501 THR A O 1
ATOM 3977 N N . GLN A 1 502 ? -16.373 5.620 -5.833 1.00 93.56 502 GLN A N 1
ATOM 3978 C CA . GLN A 1 502 ? -15.331 6.636 -5.984 1.00 93.56 502 GLN A CA 1
ATOM 3979 C C . GLN A 1 502 ? -15.600 7.867 -5.105 1.00 93.56 502 GLN A C 1
ATOM 3981 O O . GLN A 1 502 ? -16.744 8.319 -4.986 1.00 93.56 502 GLN A O 1
ATOM 3986 N N . ALA A 1 503 ? -14.532 8.430 -4.541 1.00 91.50 503 ALA A N 1
ATOM 3987 C CA . ALA A 1 503 ? -14.546 9.629 -3.712 1.00 91.50 503 ALA A CA 1
ATOM 3988 C C . ALA A 1 503 ? -15.373 9.508 -2.417 1.00 91.50 503 ALA A C 1
ATOM 3990 O O . ALA A 1 503 ? -15.874 10.506 -1.890 1.00 91.50 503 ALA A O 1
ATOM 3991 N N . LYS A 1 504 ? -15.531 8.285 -1.894 1.00 92.38 504 LYS A N 1
ATOM 3992 C CA . LYS A 1 504 ? -16.215 8.017 -0.614 1.00 92.38 504 LYS A CA 1
ATOM 3993 C C . LYS A 1 504 ? -15.273 7.638 0.521 1.00 92.38 504 LYS A C 1
ATOM 3995 O O . LYS A 1 504 ? -15.728 7.547 1.658 1.00 92.38 504 LYS A O 1
ATOM 4000 N N . THR A 1 505 ? -13.983 7.455 0.248 1.00 90.31 505 THR A N 1
ATOM 4001 C CA . THR A 1 505 ? -12.994 7.077 1.265 1.00 90.31 505 THR A CA 1
ATOM 4002 C C . THR A 1 505 ? -11.916 8.140 1.383 1.00 90.31 505 THR A C 1
ATOM 4004 O O . THR A 1 505 ? -11.533 8.749 0.390 1.00 90.31 505 THR A O 1
ATOM 4007 N N . LYS A 1 506 ? -11.354 8.319 2.584 1.00 89.75 506 LYS A N 1
ATOM 4008 C CA . LYS A 1 506 ? -10.134 9.129 2.768 1.00 89.75 506 LYS A CA 1
ATOM 4009 C C . LYS A 1 506 ? -8.855 8.325 2.544 1.00 89.75 506 LYS A C 1
ATOM 4011 O O . LYS A 1 506 ? -7.790 8.690 3.038 1.00 89.75 506 LYS A O 1
ATOM 4016 N N . ASN A 1 507 ? -8.955 7.220 1.818 1.00 91.88 507 ASN A N 1
ATOM 4017 C CA . ASN A 1 507 ? -7.812 6.391 1.498 1.00 91.88 507 ASN A CA 1
ATOM 4018 C C . ASN A 1 507 ? -6.897 7.120 0.496 1.00 91.88 507 ASN A C 1
ATOM 4020 O O . ASN A 1 507 ? -7.382 7.792 -0.416 1.00 91.88 507 ASN A O 1
ATOM 4024 N N . TYR A 1 508 ? -5.576 6.971 0.623 1.00 90.69 508 TYR A N 1
ATOM 4025 C CA . TYR A 1 508 ? -4.615 7.530 -0.342 1.00 90.69 508 TYR A CA 1
ATOM 4026 C C . TYR A 1 508 ? -4.820 7.033 -1.780 1.00 90.69 508 TYR A C 1
ATOM 4028 O O . TYR A 1 508 ? -4.426 7.731 -2.718 1.00 90.69 508 TYR A O 1
ATOM 4036 N N . MET A 1 509 ? -5.487 5.891 -1.955 1.00 91.12 509 MET A N 1
ATOM 4037 C CA . MET A 1 509 ? -5.795 5.266 -3.244 1.00 91.12 509 MET A CA 1
ATOM 4038 C C . MET A 1 509 ? -7.190 5.614 -3.796 1.00 91.12 509 MET A C 1
ATOM 4040 O O . MET A 1 509 ? -7.669 4.941 -4.706 1.00 91.12 509 MET A O 1
ATOM 4044 N N . ASP A 1 510 ? -7.843 6.654 -3.272 1.00 88.38 510 ASP A N 1
ATOM 4045 C CA . ASP A 1 510 ? -9.092 7.230 -3.804 1.00 88.38 510 ASP A CA 1
ATOM 4046 C C . ASP A 1 510 ? -8.833 8.625 -4.416 1.00 88.38 510 ASP A C 1
ATOM 4048 O O . ASP A 1 510 ? -7.750 9.178 -4.250 1.00 88.38 510 ASP A O 1
ATOM 4052 N N . TYR A 1 511 ? -9.787 9.223 -5.135 1.00 83.38 511 TYR A N 1
ATOM 4053 C CA . TYR A 1 511 ? -9.627 10.513 -5.835 1.00 83.38 511 TYR A CA 1
ATOM 4054 C C . TYR A 1 511 ? -10.249 11.692 -5.075 1.00 83.38 511 TYR A C 1
ATOM 4056 O O . TYR A 1 511 ? -11.120 12.391 -5.591 1.00 83.38 511 TYR A O 1
ATOM 4064 N N . ILE A 1 512 ? -9.787 11.931 -3.844 1.00 82.44 512 ILE A N 1
ATOM 4065 C CA . ILE A 1 512 ? -10.166 13.121 -3.058 1.00 82.44 512 ILE A CA 1
ATOM 4066 C C . ILE A 1 512 ? -8.948 13.932 -2.613 1.00 82.44 512 ILE A C 1
ATOM 4068 O O . ILE A 1 512 ? -7.822 13.448 -2.685 1.00 82.44 512 ILE A O 1
ATOM 4072 N N . ASN A 1 513 ? -9.162 15.166 -2.156 1.00 73.56 513 ASN A N 1
ATOM 4073 C CA . ASN A 1 513 ? -8.075 16.104 -1.840 1.00 73.56 513 ASN A CA 1
ATOM 4074 C C . ASN A 1 513 ? -7.576 16.009 -0.386 1.00 73.56 513 ASN A C 1
ATOM 4076 O O . ASN A 1 513 ? -6.550 16.591 -0.050 1.00 73.56 513 ASN A O 1
ATOM 4080 N N . ASP A 1 514 ? -8.290 15.300 0.489 1.00 78.31 514 ASP A N 1
ATOM 4081 C CA . ASP A 1 514 ? -8.007 15.194 1.926 1.00 78.31 514 ASP A CA 1
ATOM 4082 C C . ASP A 1 514 ? -7.769 13.740 2.361 1.00 78.31 514 ASP A C 1
ATOM 4084 O O . ASP A 1 514 ? -8.292 13.276 3.375 1.00 78.31 514 ASP A O 1
ATOM 4088 N N . ARG A 1 515 ? -6.972 13.008 1.577 1.00 84.38 515 ARG A N 1
ATOM 4089 C CA . ARG A 1 515 ? -6.584 11.620 1.867 1.00 84.38 515 ARG A CA 1
ATOM 4090 C C . ARG A 1 515 ? -5.710 11.554 3.117 1.00 84.38 515 ARG A C 1
ATOM 4092 O O . ARG A 1 515 ? -4.778 12.346 3.266 1.00 84.38 515 ARG A O 1
ATOM 4099 N N . THR A 1 516 ? -5.995 10.601 3.995 1.00 85.69 516 THR A N 1
ATOM 4100 C CA . THR A 1 516 ? -5.366 10.511 5.317 1.00 85.69 516 THR A CA 1
ATOM 4101 C C . THR A 1 516 ? -4.801 9.144 5.658 1.00 85.69 516 THR A C 1
ATOM 4103 O O . THR A 1 516 ? -3.903 9.104 6.495 1.00 85.69 516 THR A O 1
ATOM 4106 N N . TYR A 1 517 ? -5.268 8.042 5.058 1.00 89.50 517 TYR A N 1
ATOM 4107 C CA . TYR A 1 517 ? -4.882 6.702 5.516 1.00 89.50 517 TYR A CA 1
ATOM 4108 C C . TYR A 1 517 ? -4.661 5.660 4.418 1.00 89.50 517 TYR A C 1
ATOM 4110 O O . TYR A 1 517 ? -5.085 5.816 3.272 1.00 89.50 517 TYR A O 1
ATOM 4118 N N . PHE A 1 518 ? -4.029 4.560 4.824 1.00 92.56 518 PHE A N 1
ATOM 4119 C CA . PHE A 1 518 ? -4.030 3.274 4.129 1.00 92.56 518 PHE A CA 1
ATOM 4120 C C . PHE A 1 518 ? -4.769 2.227 4.979 1.00 92.56 518 PHE A C 1
ATOM 4122 O O . PHE A 1 518 ? -4.831 2.342 6.204 1.00 92.56 518 PHE A O 1
ATOM 4129 N N . ALA A 1 519 ? -5.337 1.210 4.338 1.00 92.69 519 ALA A N 1
ATOM 4130 C CA . ALA A 1 519 ? -5.933 0.061 5.021 1.00 92.69 519 ALA A CA 1
ATOM 4131 C C . ALA A 1 519 ? -4.857 -0.962 5.435 1.00 92.69 519 ALA A C 1
ATOM 4133 O O . ALA A 1 519 ? -3.767 -0.989 4.854 1.00 92.69 519 ALA A O 1
ATOM 4134 N N . LYS A 1 520 ? -5.172 -1.852 6.386 1.00 93.75 520 LYS A N 1
ATOM 4135 C CA . LYS A 1 520 ? -4.271 -2.921 6.861 1.00 93.75 520 LYS A CA 1
ATOM 4136 C C . LYS A 1 520 ? -3.704 -3.744 5.702 1.00 93.75 520 LYS A C 1
ATOM 4138 O O . LYS A 1 520 ? -2.493 -3.871 5.562 1.00 93.75 520 LYS A O 1
ATOM 4143 N N . HIS A 1 521 ? -4.572 -4.239 4.822 1.00 90.81 521 HIS A N 1
ATOM 4144 C CA . HIS A 1 521 ? -4.159 -5.067 3.684 1.00 90.81 521 HIS A CA 1
ATOM 4145 C C . HIS A 1 521 ? -3.249 -4.313 2.697 1.00 90.81 521 HIS A C 1
ATOM 4147 O O . HIS A 1 521 ? -2.297 -4.883 2.170 1.00 90.81 521 HIS A O 1
ATOM 4153 N N . GLN A 1 522 ? -3.487 -3.014 2.472 1.00 92.06 522 GLN A N 1
ATOM 4154 C CA . GLN A 1 522 ? -2.594 -2.179 1.660 1.00 92.06 522 GLN A CA 1
ATOM 4155 C C . GLN A 1 522 ? -1.221 -2.046 2.323 1.00 92.06 522 GLN A C 1
ATOM 4157 O O . GLN A 1 522 ? -0.201 -2.119 1.640 1.00 92.06 522 GLN A O 1
ATOM 4162 N N . ALA A 1 523 ? -1.185 -1.897 3.651 1.00 93.00 523 ALA A N 1
ATOM 4163 C CA . ALA A 1 523 ? 0.061 -1.845 4.405 1.00 93.00 523 ALA A CA 1
ATOM 4164 C C . ALA A 1 523 ? 0.880 -3.133 4.252 1.00 93.00 523 ALA A C 1
ATOM 4166 O O . ALA A 1 523 ? 2.087 -3.081 4.014 1.00 93.00 523 ALA A O 1
ATOM 4167 N N . GLU A 1 524 ? 0.218 -4.284 4.352 1.00 90.81 524 GLU A N 1
ATOM 4168 C CA . GLU A 1 524 ? 0.840 -5.600 4.196 1.00 90.81 524 GLU A CA 1
ATOM 4169 C C . GLU A 1 524 ? 1.398 -5.806 2.783 1.00 90.81 524 GLU A C 1
ATOM 4171 O O . GLU A 1 524 ? 2.555 -6.215 2.643 1.00 90.81 524 GLU A O 1
ATOM 4176 N N . ILE A 1 525 ? 0.620 -5.456 1.749 1.00 90.38 525 ILE A N 1
ATOM 4177 C CA . ILE A 1 525 ? 1.054 -5.508 0.346 1.00 90.38 525 ILE A CA 1
ATOM 4178 C C . ILE A 1 525 ? 2.280 -4.620 0.142 1.00 90.38 525 ILE A C 1
ATOM 4180 O O . ILE A 1 525 ? 3.329 -5.110 -0.264 1.00 90.38 525 ILE A O 1
ATOM 4184 N N . ALA A 1 526 ? 2.203 -3.338 0.501 1.00 91.00 526 ALA A N 1
ATOM 4185 C CA . ALA A 1 526 ? 3.300 -2.413 0.241 1.00 91.00 526 ALA A CA 1
ATOM 4186 C C . ALA A 1 526 ? 4.569 -2.744 1.027 1.00 91.00 526 ALA A C 1
ATOM 4188 O O . ALA A 1 526 ? 5.673 -2.555 0.519 1.00 91.00 526 ALA A O 1
ATOM 4189 N N . LYS A 1 527 ? 4.445 -3.277 2.247 1.00 90.19 527 LYS A N 1
ATOM 4190 C CA . LYS A 1 527 ? 5.604 -3.739 3.018 1.00 90.19 527 LYS A CA 1
ATOM 4191 C C . LYS A 1 527 ? 6.262 -4.961 2.381 1.00 90.19 527 LYS A C 1
ATOM 4193 O O . LYS A 1 527 ? 7.491 -5.057 2.389 1.00 90.19 527 LYS A O 1
ATOM 4198 N N . LYS A 1 528 ? 5.468 -5.879 1.824 1.00 87.81 528 LYS A N 1
ATOM 4199 C CA . LYS A 1 528 ? 5.965 -7.032 1.063 1.00 87.81 528 LYS A CA 1
ATOM 4200 C C . LYS A 1 528 ? 6.642 -6.579 -0.231 1.00 87.81 528 LYS A C 1
ATOM 4202 O O . LYS A 1 528 ? 7.812 -6.893 -0.428 1.00 87.81 528 LYS A O 1
ATOM 4207 N N . GLU A 1 529 ? 5.973 -5.762 -1.041 1.00 86.44 529 GLU A N 1
ATOM 4208 C CA . GLU A 1 529 ? 6.527 -5.286 -2.313 1.00 86.44 529 GLU A CA 1
ATOM 4209 C C . GLU A 1 529 ? 7.763 -4.404 -2.105 1.00 86.44 529 GLU A C 1
ATOM 4211 O O . GLU A 1 529 ? 8.735 -4.533 -2.839 1.00 86.44 529 GLU A O 1
ATOM 4216 N N . CYS A 1 530 ? 7.825 -3.593 -1.043 1.00 88.25 530 CYS A N 1
ATOM 4217 C CA . CYS A 1 530 ? 9.033 -2.831 -0.715 1.00 88.25 530 CYS A CA 1
ATOM 4218 C C . CYS A 1 530 ? 10.251 -3.734 -0.441 1.00 88.25 530 CYS A C 1
ATOM 4220 O O . CYS A 1 530 ? 11.372 -3.374 -0.804 1.00 88.25 530 CYS A O 1
ATOM 4222 N N . LYS A 1 531 ? 10.063 -4.897 0.200 1.00 85.31 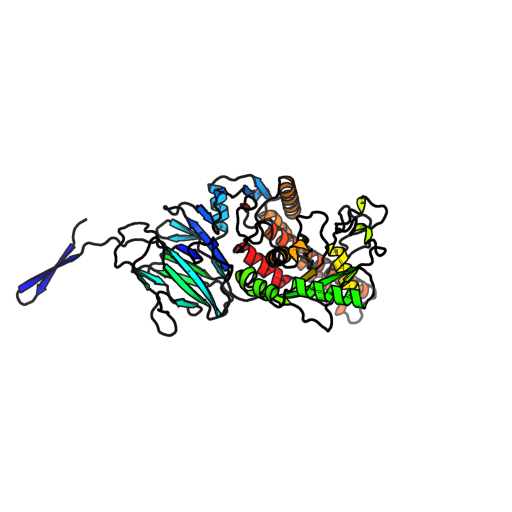531 LYS A N 1
ATOM 4223 C CA . LYS A 1 531 ? 11.159 -5.848 0.472 1.00 85.31 531 LYS A CA 1
ATOM 4224 C C . LYS A 1 531 ? 11.683 -6.512 -0.790 1.00 85.31 531 LYS A C 1
ATOM 4226 O O . LYS A 1 531 ? 12.852 -6.903 -0.825 1.00 85.31 531 LYS A O 1
ATOM 4231 N N . ASP A 1 532 ? 10.814 -6.668 -1.777 1.00 78.81 532 ASP A N 1
ATOM 4232 C CA . ASP A 1 532 ? 11.089 -7.400 -3.006 1.00 78.81 532 ASP A CA 1
ATOM 4233 C C . ASP A 1 532 ? 11.269 -6.460 -4.208 1.00 78.81 532 ASP A C 1
ATOM 4235 O O . ASP A 1 532 ? 11.506 -6.933 -5.311 1.00 78.81 532 ASP A O 1
ATOM 4239 N N . PHE A 1 533 ? 11.270 -5.138 -3.981 1.00 74.69 533 PHE A N 1
ATOM 4240 C CA . PHE A 1 533 ? 11.268 -4.071 -4.992 1.00 74.69 533 PHE A CA 1
ATOM 4241 C C . PHE A 1 533 ? 12.435 -4.121 -6.002 1.00 74.69 533 PHE A C 1
ATOM 4243 O O . PHE A 1 533 ? 12.429 -3.337 -6.939 1.00 74.69 533 PHE A O 1
ATOM 4250 N N . TYR A 1 534 ? 13.441 -4.987 -5.813 1.00 65.00 534 TYR A N 1
ATOM 4251 C CA . TYR A 1 534 ? 14.589 -5.206 -6.715 1.00 65.00 534 TYR A CA 1
ATOM 4252 C C . TYR A 1 534 ? 15.273 -6.582 -6.541 1.00 65.00 534 TYR A C 1
ATOM 4254 O O . TYR A 1 534 ? 16.443 -6.735 -6.923 1.00 65.00 534 TYR A O 1
ATOM 4262 N N . LYS A 1 535 ? 14.610 -7.544 -5.886 1.00 60.00 535 LYS A N 1
ATOM 4263 C CA . LYS A 1 535 ? 15.122 -8.919 -5.763 1.00 60.00 535 LYS A CA 1
ATOM 4264 C C . LYS A 1 535 ? 14.662 -9.738 -6.951 1.00 60.00 535 LYS A C 1
ATOM 4266 O O . LYS A 1 535 ? 15.503 -10.525 -7.435 1.00 60.00 535 LYS A O 1
#

Radius of gyration: 29.24 Å; chains: 1; bounding box: 72×63×112 Å

Secondary structure (DSSP, 8-state):
---EEEEEE-TTS-EEEEEE--PPPPEE--EEEESSSSGGG--SSSEEE-EEEPTTSSSEEEETTEEGGGEEEEEETTTTEEEE---HHHHHHHHHHTS-EEEETTEEEEPEEEE--TT-EEEEEEE--EEES---TT-EEEE---TTEEEEETTEE--TTPPPEEEES--TT-EEEEEEE-S--SS-EEEEEE-TTS-EEEEEEE---PPEEEEEEEEEEEESS-HHHHHHHHHHHHHHHHTTTHHHHHIIIIISGGGTEEEEEPP--SS---EEE-TTSTTHHHHEETTEE--B-GGGSSS-PPPEE-TTS-EEE-TT--SPBPHHHHHHHHHHHHH-TT--SEEEEE-SSEESSTT-SEEE-S-TTS---EEE-GGGTT-HHHHHHHHHHHTTPPPSB-SSHHHHHHHHHHHHHHHTTS-HHHHHHHHHHHHHHHHHHHHHHHHHHHHHHTSSS--HHHHHHHHHHHHHHHHHHHHHHHHHHHHHHHHHHHTTSEEEPTT---BTTSS-S---B--HHHHHHHHHHHHHTT-